Protein AF-0000000084940447 (afdb_homodimer)

Secondary structure (DSSP, 8-state):
-HHHHHHHHHHHHHHHHHHHH--SS--B-HHHHHHHHHHTT----HHHHHHHHHHHHHTT--EEEE--SS-EEEE---SS-HHHHHHHHHHHHT-TTS-HHHHHHHHHHHHTTS-HHHHGGG---EEETT--S-GGG--HHHHHHHHHHHHHTEEEEEEEEEE-TTS-EEEGGGGPPEEEEEEEEEEETTEEEEEEEETTTTEEEEEEGGGEEEEEEEEEEEPP--HHHHT----S-S-B-STT--PPEEEEEEEEETT-HHHHHHHHGGG-EEE---SSEEEEEEEEE--HHHHHHHHTTTTSEEEEE-HHHHHHHHHHHHHHH--/-HHHHHHHHHHHHHHHHHHHH--SS--B-HHHHHHHHHHTT----HHHHHHHHHHHHHTT--EEEE--SS-EEEE---SS-HHHHHHHHHHHHT-TTS-HHHHHHHHHHHHTTS-HHHHGGG---EEETT--S-GGG--HHHHHHHHHHHHHTEEEEEEEEEE-TTS-EEEGGGGPPEEEEEEEEEEETTEEEEEEEETTTTEEEEEEGGGEEEEEEEEEEEPP--HHHHT----S-S-B-STT--PPEEEEEEEEEGGGHHHHHHHHGGG-EEE---SSEEEEEEEEE--HHHHHHHHTTTTSEEEEE-HHHHHHHHHHHHHHH--

Foldseek 3Di:
DVVVVLLVVLLVVLVLCQQAAFEPVRFADLVRSQVSSVVVVRHDDSVSVVVSVVVCVVVVFQWDWDVDVPIGIHGYDAPDDLVRLLVVLVVLQQQQQDAPVVSVVVLVVSLSSHYNVSSVVSPDHDDYPNRDHDNLQHLVVLVVLLVVLVVLQFKKKWWFWDADPVRHIDTPPNRDIFIWAWQDWDDDPNWIKTFTQGPVVRDTDIDTSSRTHPMDRDNPGGGDDDDRSVPDDPDPPAFQEQPPDQADKDKWKKKAFDPCVVLVCVRQPPQWDWDPDDDTIIITIGIHRDDVSVLVSQVVCPPRMATPDDPVSNVVSVVVVVVVVVD/DVVVVLLVVLLVVLVLCQQAAFEPVRFADLVRSQVSSVVVVRHDDSVSVVVSVVVCVVVVFQWDWDVDVPIGIHGYDAPDDLVRLLVVLVVLQQQQQDAPVVSVVVLVVSLSSHYNVSSVVSPDHDDYPNRDHDNLLHLVVLVVLLVVLVVLQFKKKWWFWDADPVRHIDTPPNRDIFIWAWQDWDDDPNWIKTFTQGPVVRDTDIDTSSRTHPMDRDNPGGGDDDDCSVPDDPDPPAFQEQPPDQADKDKWKKKAFPVCVVLVCVRQPPQWDWDPDDDTIIITIGIHRDDVSVLVSQVVCPPRMATPDDPVSNVVSVVVVVVVVVD

pLDDT: mean 89.02, std 9.43, range [37.53, 97.88]

Sequence (654 aa):
MACNSKAKVKILYLLKILQEETDAAHGLTMAQIIEKLAEYGVSAERKSIYDDIKALREFDIDVKTYRRNPVEYAIERRDFTIDELMLMVDAIQSCRAITDGQAKLLVTNIKQLASNHEQVLLDRRIHVEGRIKSKIESALSTVDAVHEAIRLRCKMDFAYRKIGVDGKPYETRGGKKHEVTPVGVSYDDGFYYLTAWNESHGNLTEYRIDRMARVRVLEDAPATRNDEIARYRHNDSKGVMFGRFNGAEVVAELAVDEGKVEIVTDRFGKAAVFLKAGKSEARVRVKICKSQQFFGWIASMGKTVRIVGPKSLAEEYRDYLRSLLEEMACNSKAKVKILYLLKILQEETDAAHGLTMAQIIEKLAEYGVSAERKSIYDDIKALREFDIDVKTYRRNPVEYAIERRDFTIDELMLMVDAIQSCRAITDGQAKLLVTNIKQLASNHEQVLLDRRIHVEGRIKSKIESALSTVDAVHEAIRLRCKMDFAYRKIGVDGKPYETRGGKKHEVTPVGVSYDDGFYYLTAWNESHGNLTEYRIDRMARVRVLEDAPATRNDEIARYRHNDSKGVMFGRFNGAEVVAELAVDEGKVEIVTDRFGKAAVFLKAGKSEARVRVKICKSQQFFGWIASMGKTVRIVGPKSLAEEYRDYLRSLLEE

Organism: Slackia exigua (strain ATCC 700122 / DSM 15923 / CIP 105133 / JCM 11022 / KCTC 5966 / S-7) (NCBI:txid649764)

Radius of gyration: 29.52 Å; Cα contacts (8 Å, |Δi|>4): 1162; chains: 2; bounding box: 63×88×61 Å

InterPro domains:
  IPR026881 WYL domain [PF13280] (142-217)
  IPR031655 FokI, D3 domain [PF16902] (13-65)
  IPR036390 Winged helix DNA-binding domain superfamily [SSF46785] (1-69)
  IPR051534 CBASS antivirus and pafABC operon-associated protein [PTHR34580] (23-326)
  IPR057727 WCX domain [PF25583] (250-325)

Nearest PDB structures (foldseek):
  7u02-assembly1_M  TM=7.607E-01  e=1.149E-09  Caulobacter vibrioides CB15
  8tp8-assembly1_A  TM=5.637E-01  e=5.642E-12  Caulobacter vibrioides NA1000
  8tp8-assembly2_C  TM=5.610E-01  e=4.252E-12  Caulobacter vibrioides NA1000
  8tpk-assembly1_A  TM=5.462E-01  e=1.821E-12  Caulobacter vibrioides NA1000
  6sj9-assembly2_B  TM=2.967E-01  e=1.068E-10  Paenarthrobacter aurescens

Solvent-accessible surface area (backbone atoms only — not comparable to full-atom values): 35137 Å² total; per-residue (Å²): 117,67,69,56,50,56,51,44,42,44,48,52,50,48,49,48,49,36,54,36,64,16,31,81,90,38,54,39,33,70,69,52,49,42,53,56,36,42,74,75,72,36,85,69,53,73,70,59,49,54,52,42,53,52,36,38,41,74,72,70,41,48,68,42,77,44,90,48,95,68,52,22,40,20,34,58,67,62,93,59,50,70,69,55,50,44,51,50,45,50,26,41,41,56,32,43,71,45,28,68,68,54,36,51,52,54,45,56,51,54,37,67,72,36,23,63,82,50,32,66,76,60,72,70,73,44,47,44,71,83,40,37,84,46,73,85,70,34,38,60,67,55,50,50,47,51,51,49,18,46,74,70,46,13,18,32,33,24,24,42,49,46,36,37,42,74,64,45,76,43,56,40,79,86,54,49,60,49,63,31,23,58,74,48,40,35,34,53,96,89,41,48,33,34,36,22,39,30,70,92,76,70,43,78,42,77,41,59,45,69,39,51,38,82,72,43,65,33,81,89,37,67,39,79,85,52,68,67,66,70,64,62,56,94,67,82,81,58,48,52,56,41,73,94,52,88,39,62,73,43,69,36,30,34,39,25,35,65,82,49,35,47,62,52,41,70,73,45,43,86,61,45,43,58,38,96,47,68,95,65,35,16,30,34,37,37,50,28,21,55,43,56,38,42,51,7,56,40,47,25,44,52,84,42,39,38,68,72,26,46,66,67,56,37,49,50,47,51,51,49,52,51,58,65,62,74,107,117,68,69,56,50,54,50,45,40,42,48,53,51,50,52,49,48,36,53,37,61,17,30,80,89,38,53,39,33,70,70,53,50,40,53,55,36,41,72,74,73,36,84,69,53,73,70,58,48,54,53,42,53,51,37,39,41,73,72,69,42,48,67,42,77,43,91,48,96,69,54,22,41,19,33,57,68,61,93,60,50,71,69,55,50,44,51,50,44,51,27,41,42,56,31,41,72,45,27,68,67,55,36,52,51,52,44,55,50,52,40,68,72,34,23,62,81,50,32,65,75,60,73,70,75,46,46,45,70,82,40,36,84,45,73,84,69,33,39,58,66,56,51,49,47,50,52,50,19,45,75,68,46,12,16,32,33,26,24,43,50,47,39,41,49,73,64,45,75,44,56,40,79,87,54,49,61,48,63,30,24,59,74,47,40,33,33,52,96,92,40,48,32,36,37,22,40,29,71,94,76,70,43,80,42,79,40,60,44,70,37,51,37,82,70,43,66,33,82,89,36,68,40,79,84,53,69,66,66,71,64,62,56,95,68,82,82,58,47,52,56,40,72,94,52,87,39,62,74,44,69,36,28,34,40,23,34,40,91,49,34,49,64,54,43,70,72,45,44,86,60,46,42,58,36,97,48,68,95,66,33,16,30,33,37,36,51,28,20,54,44,54,37,43,51,7,55,39,46,25,44,51,85,44,39,40,67,71,26,46,67,67,56,37,50,49,49,51,52,49,53,50,58,65,60,76,109

Structure (mmCIF, N/CA/C/O backbone):
data_AF-0000000084940447-model_v1
#
loop_
_entity.id
_entity.type
_entity.pdbx_description
1 polymer 'WYL domain-containing protein'
#
loop_
_atom_site.group_PDB
_atom_site.id
_atom_site.type_symbol
_atom_site.label_atom_id
_atom_site.label_alt_id
_atom_site.label_comp_id
_atom_site.label_asym_id
_atom_site.label_entity_id
_atom_site.label_seq_id
_atom_site.pdbx_PDB_ins_code
_atom_site.Cartn_x
_atom_site.Cartn_y
_atom_site.Cartn_z
_atom_site.occupancy
_atom_site.B_iso_or_equiv
_atom_site.auth_seq_id
_atom_site.auth_comp_id
_atom_site.auth_asym_id
_atom_site.auth_atom_id
_atom_site.pdbx_PDB_model_num
ATOM 1 N N . MET A 1 1 ? -6.695 48.375 18.594 1 37.53 1 MET A N 1
ATOM 2 C CA . MET A 1 1 ? -7.598 47.281 18.172 1 37.53 1 MET A CA 1
ATOM 3 C C . MET A 1 1 ? -7.141 46.656 16.859 1 37.53 1 MET A C 1
ATOM 5 O O . MET A 1 1 ? -7.211 45.438 16.688 1 37.53 1 MET A O 1
ATOM 9 N N . ALA A 1 2 ? -6.805 47.5 15.93 1 48.06 2 ALA A N 1
ATOM 10 C CA . ALA A 1 2 ? -6.348 47.25 14.57 1 48.06 2 ALA A CA 1
ATOM 11 C C . ALA A 1 2 ? -4.988 46.562 14.57 1 48.06 2 ALA A C 1
ATOM 13 O O . ALA A 1 2 ? -4.738 45.656 13.758 1 48.06 2 ALA A O 1
ATOM 14 N N . CYS A 1 3 ? -4.188 47.094 15.477 1 44.09 3 CYS A N 1
ATOM 15 C CA . CYS A 1 3 ? -2.811 46.656 15.617 1 44.09 3 CYS A CA 1
ATOM 16 C C . CYS A 1 3 ? -2.766 45.156 15.969 1 44.09 3 CYS A C 1
ATOM 18 O O . CYS A 1 3 ? -1.923 44.438 15.453 1 44.09 3 CYS A O 1
ATOM 20 N N . ASN A 1 4 ? -3.965 44.719 16.688 1 59.66 4 ASN A N 1
ATOM 21 C CA . ASN A 1 4 ? -4.012 43.375 17.234 1 59.66 4 ASN A CA 1
ATOM 22 C C . ASN A 1 4 ? -4.363 42.344 16.172 1 59.66 4 ASN A C 1
ATOM 24 O O . ASN A 1 4 ? -3.791 41.25 16.141 1 59.66 4 ASN A O 1
ATOM 28 N N . SER A 1 5 ? -5.121 42.906 15.156 1 65.75 5 SER A N 1
ATOM 29 C CA . SER A 1 5 ? -5.555 41.969 14.117 1 65.75 5 SER A CA 1
ATOM 30 C C . SER A 1 5 ? -4.41 41.625 13.164 1 65.75 5 SER A C 1
ATOM 32 O O . SER A 1 5 ? -4.238 40.469 12.773 1 65.75 5 SER A O 1
ATOM 34 N N . LYS A 1 6 ? -3.633 42.688 12.898 1 74.69 6 LYS A N 1
ATOM 35 C CA . LYS A 1 6 ? -2.506 42.5 11.984 1 74.69 6 LYS A CA 1
ATOM 36 C C . LYS A 1 6 ? -1.435 41.625 12.617 1 74.69 6 LYS A C 1
ATOM 38 O O . LYS A 1 6 ? -0.798 40.812 11.922 1 74.69 6 LYS A O 1
ATOM 43 N N . ALA A 1 7 ? -1.318 41.781 13.906 1 78 7 ALA A N 1
ATOM 44 C CA . ALA A 1 7 ? -0.329 41 14.625 1 78 7 ALA A CA 1
ATOM 45 C C . ALA A 1 7 ? -0.723 39.5 14.648 1 78 7 ALA A C 1
ATOM 47 O O . ALA A 1 7 ? 0.134 38.625 14.531 1 78 7 ALA A O 1
ATOM 48 N N . LYS A 1 8 ? -2.01 39.281 14.766 1 85.06 8 LYS A N 1
ATOM 49 C CA . LYS A 1 8 ? -2.523 37.906 14.805 1 85.06 8 LYS A CA 1
ATOM 50 C C . LYS A 1 8 ? -2.283 37.188 13.477 1 85.06 8 LYS A C 1
ATOM 52 O O . LYS A 1 8 ? -1.807 36.062 13.461 1 85.06 8 LYS A O 1
ATOM 57 N N . VAL A 1 9 ? -2.494 37.875 12.445 1 89.56 9 VAL A N 1
ATOM 58 C CA . VAL A 1 9 ? -2.336 37.281 11.125 1 89.56 9 VAL A CA 1
ATOM 59 C C . VAL A 1 9 ? -0.852 37.094 10.82 1 89.56 9 VAL A C 1
ATOM 61 O O . VAL A 1 9 ? -0.471 36.094 10.172 1 89.56 9 VAL A O 1
ATOM 64 N N . LYS A 1 10 ? -0.108 38 11.383 1 93.25 10 LYS A N 1
ATOM 65 C CA . LYS A 1 10 ? 1.332 37.969 11.148 1 93.25 10 LYS A CA 1
ATOM 66 C C . LYS A 1 10 ? 1.938 36.656 11.68 1 93.25 10 LYS A C 1
ATOM 68 O O . LYS A 1 10 ? 2.736 36.031 10.992 1 93.25 10 LYS A O 1
ATOM 73 N N . ILE A 1 11 ? 1.585 36.25 12.891 1 94.31 11 ILE A N 1
ATOM 74 C CA . ILE A 1 11 ? 2.184 35.062 13.492 1 94.31 11 ILE A CA 1
ATOM 75 C C . ILE A 1 11 ? 1.761 33.812 12.719 1 94.31 11 ILE A C 1
ATOM 77 O O . ILE A 1 11 ? 2.531 32.875 12.602 1 94.31 11 ILE A O 1
ATOM 81 N N . LEU A 1 12 ? 0.567 33.844 12.211 1 95.12 12 LEU A N 1
ATOM 82 C CA . LEU A 1 12 ? 0.089 32.719 11.406 1 95.12 12 LEU A CA 1
ATOM 83 C C . LEU A 1 12 ? 0.882 32.625 10.109 1 95.12 12 LEU A C 1
ATOM 85 O O . LEU A 1 12 ? 1.283 31.516 9.711 1 95.12 12 LEU A O 1
ATOM 89 N N . TYR A 1 13 ? 1.129 33.719 9.469 1 95.62 13 TYR A N 1
ATOM 90 C CA . TYR A 1 13 ? 1.912 33.719 8.234 1 95.62 13 TYR A CA 1
ATOM 91 C C . TYR A 1 13 ? 3.361 33.312 8.516 1 95.62 13 TYR A C 1
ATOM 93 O O . TYR A 1 13 ? 3.992 32.625 7.707 1 95.62 13 TYR A O 1
ATOM 101 N N . LEU A 1 14 ? 3.857 33.844 9.648 1 96.25 14 LEU A N 1
ATOM 102 C CA . LEU A 1 14 ? 5.211 33.438 10.023 1 96.25 14 LEU A CA 1
ATOM 103 C C . LEU A 1 14 ? 5.305 31.938 10.188 1 96.25 14 LEU A C 1
ATOM 105 O O . LEU A 1 14 ? 6.25 31.312 9.703 1 96.25 14 LEU A O 1
ATOM 109 N N . LEU A 1 15 ? 4.336 31.422 10.906 1 95.06 15 LEU A N 1
ATOM 110 C CA . LEU A 1 15 ? 4.281 29.969 11.086 1 95.06 15 LEU A CA 1
ATOM 111 C C . LEU A 1 15 ? 4.242 29.266 9.734 1 95.06 15 LEU A C 1
ATOM 113 O O . LEU A 1 15 ? 4.996 28.312 9.508 1 95.06 15 LEU A O 1
ATOM 117 N N . LYS A 1 16 ? 3.414 29.703 8.836 1 94.62 16 LYS A N 1
ATOM 118 C CA . LYS A 1 16 ? 3.275 29.125 7.504 1 94.62 16 LYS A CA 1
ATOM 119 C C . LYS A 1 16 ? 4.598 29.172 6.742 1 94.62 16 LYS A C 1
ATOM 121 O O . LYS A 1 16 ? 5.02 28.172 6.152 1 94.62 16 LYS A O 1
ATOM 126 N N . ILE A 1 17 ? 5.242 30.328 6.75 1 96.12 17 ILE A N 1
ATOM 127 C CA . ILE A 1 17 ? 6.5 30.531 6.039 1 96.12 17 ILE A CA 1
ATOM 128 C C . ILE A 1 17 ? 7.559 29.578 6.566 1 96.12 17 ILE A C 1
ATOM 130 O O . ILE A 1 17 ? 8.234 28.906 5.785 1 96.12 17 ILE A O 1
ATOM 134 N N . LEU A 1 18 ? 7.695 29.516 7.914 1 95.69 18 LEU A N 1
ATOM 135 C CA . LEU A 1 18 ? 8.703 28.641 8.508 1 95.69 18 LEU A CA 1
ATOM 136 C C . LEU A 1 18 ? 8.398 27.188 8.203 1 95.69 18 LEU A C 1
ATOM 138 O O . LEU A 1 18 ? 9.305 26.391 7.922 1 95.69 18 LEU A O 1
ATOM 142 N N . GLN A 1 19 ? 7.133 26.812 8.234 1 93.31 19 GLN A N 1
ATOM 143 C CA . GLN A 1 19 ? 6.719 25.438 7.977 1 93.31 19 GLN A CA 1
ATOM 144 C C . GLN A 1 19 ? 6.992 25.047 6.527 1 93.31 19 GLN A C 1
ATOM 146 O O . GLN A 1 19 ? 7.449 23.938 6.254 1 93.31 19 GLN A O 1
ATOM 151 N N . GLU A 1 20 ? 6.762 25.938 5.613 1 93.44 20 GLU A N 1
ATOM 152 C CA . GLU A 1 20 ? 6.832 25.625 4.188 1 93.44 20 GLU A CA 1
ATOM 153 C C . GLU A 1 20 ? 8.258 25.781 3.662 1 93.44 20 GLU A C 1
ATOM 155 O O . GLU A 1 20 ? 8.664 25.047 2.75 1 93.44 20 GLU A O 1
ATOM 160 N N . GLU A 1 21 ? 9.008 26.656 4.273 1 95.06 21 GLU A N 1
ATOM 161 C CA . GLU A 1 21 ? 10.227 27.031 3.564 1 95.06 21 GLU A CA 1
ATOM 162 C C . GLU A 1 21 ? 11.469 26.656 4.363 1 95.06 21 GLU A C 1
ATOM 164 O O . GLU A 1 21 ? 12.594 26.891 3.918 1 95.06 21 GLU A O 1
ATOM 169 N N . THR A 1 22 ? 11.312 26.125 5.531 1 94.5 22 THR A N 1
ATOM 170 C CA . THR A 1 22 ? 12.516 25.859 6.305 1 94.5 22 THR A CA 1
ATOM 171 C C . THR A 1 22 ? 12.547 24.406 6.77 1 94.5 22 THR A C 1
ATOM 173 O O . THR A 1 22 ? 11.508 23.734 6.781 1 94.5 22 THR A O 1
ATOM 176 N N . ASP A 1 23 ? 13.695 23.875 7.02 1 90.62 23 ASP A N 1
ATOM 177 C CA . ASP A 1 23 ? 14 22.609 7.672 1 90.62 23 ASP A CA 1
ATOM 178 C C . ASP A 1 23 ? 15.383 22.641 8.32 1 90.62 23 ASP A C 1
ATOM 180 O O . ASP A 1 23 ? 16.031 23.688 8.352 1 90.62 23 ASP A O 1
ATOM 184 N N . ALA A 1 24 ? 15.766 21.516 8.852 1 86.44 24 ALA A N 1
ATOM 185 C CA . ALA A 1 24 ? 17.016 21.484 9.602 1 86.44 24 ALA A CA 1
ATOM 186 C C . ALA A 1 24 ? 18.188 21.922 8.719 1 86.44 24 ALA A C 1
ATOM 188 O O . ALA A 1 24 ? 19.141 22.531 9.203 1 86.44 24 ALA A O 1
ATOM 189 N N . ALA A 1 25 ? 18.156 21.672 7.457 1 88.31 25 ALA A N 1
ATOM 190 C CA . ALA A 1 25 ? 19.266 21.984 6.543 1 88.31 25 ALA A CA 1
ATOM 191 C C . ALA A 1 25 ? 19.078 23.344 5.895 1 88.31 25 ALA A C 1
ATOM 193 O O . ALA A 1 25 ? 20.047 23.953 5.441 1 88.31 25 ALA A O 1
ATOM 194 N N . HIS A 1 26 ? 17.906 23.891 5.902 1 92.69 26 HIS A N 1
ATOM 195 C CA . HIS A 1 26 ? 17.594 25.125 5.207 1 92.69 26 HIS A CA 1
ATOM 196 C C . HIS A 1 26 ? 16.828 26.094 6.105 1 92.69 26 HIS A C 1
ATOM 198 O O . HIS A 1 26 ? 15.609 25.938 6.277 1 92.69 26 HIS A O 1
ATOM 204 N N . GLY A 1 27 ? 17.484 27.094 6.551 1 95.19 27 GLY A N 1
ATOM 205 C CA . GLY A 1 27 ? 16.828 28.125 7.355 1 95.19 27 GLY A CA 1
ATOM 206 C C . GLY A 1 27 ? 16.641 29.438 6.617 1 95.19 27 GLY A C 1
ATOM 207 O O . GLY A 1 27 ? 16.984 29.547 5.438 1 95.19 27 GLY A O 1
ATOM 208 N N . LEU A 1 28 ? 15.977 30.359 7.273 1 96.75 28 LEU A N 1
ATOM 209 C CA . LEU A 1 28 ? 15.773 31.703 6.742 1 96.75 28 LEU A CA 1
ATOM 210 C C . LEU A 1 28 ? 16.406 32.75 7.652 1 96.75 28 LEU A C 1
ATOM 212 O O . LEU A 1 28 ? 16.359 32.625 8.883 1 96.75 28 LEU A O 1
ATOM 216 N N . THR A 1 29 ? 17 33.688 7.02 1 96.69 29 THR A N 1
ATOM 217 C CA . THR A 1 29 ? 17.516 34.812 7.785 1 96.69 29 THR A CA 1
ATOM 218 C C . THR A 1 29 ? 16.375 35.75 8.195 1 96.69 29 THR A C 1
ATOM 220 O O . THR A 1 29 ? 15.281 35.688 7.648 1 96.69 29 THR A O 1
ATOM 223 N N . MET A 1 30 ? 16.734 36.625 9.148 1 96.06 30 MET A N 1
ATOM 224 C CA . MET A 1 30 ? 15.758 37.625 9.578 1 96.06 30 MET A CA 1
ATOM 225 C C . MET A 1 30 ? 15.312 38.5 8.406 1 96.06 30 MET A C 1
ATOM 227 O O . MET A 1 30 ? 14.125 38.781 8.266 1 96.06 30 MET A O 1
ATOM 231 N N . ALA A 1 31 ? 16.234 38.844 7.594 1 95.75 31 ALA A N 1
ATOM 232 C CA . ALA A 1 31 ? 15.938 39.656 6.426 1 95.75 31 ALA A CA 1
ATOM 233 C C . ALA A 1 31 ? 14.992 38.938 5.469 1 95.75 31 ALA A C 1
ATOM 235 O O . ALA A 1 31 ? 14.055 39.531 4.938 1 95.75 31 ALA A O 1
ATOM 236 N N . GLN A 1 32 ? 15.219 37.656 5.266 1 96.75 32 GLN A N 1
ATOM 237 C CA . GLN A 1 32 ? 14.391 36.875 4.379 1 96.75 32 GLN A CA 1
ATOM 238 C C . GLN A 1 32 ? 12.984 36.688 4.949 1 96.75 32 GLN A C 1
ATOM 240 O O . GLN A 1 32 ? 12 36.719 4.203 1 96.75 32 GLN A O 1
ATOM 245 N N . ILE A 1 33 ? 12.891 36.5 6.242 1 97.38 33 ILE A N 1
ATOM 246 C CA . ILE A 1 33 ? 11.602 36.344 6.906 1 97.38 33 ILE A CA 1
ATOM 247 C C . ILE A 1 33 ? 10.766 37.625 6.715 1 97.38 33 ILE A C 1
ATOM 249 O O . ILE A 1 33 ? 9.594 37.531 6.355 1 97.38 33 ILE A O 1
ATOM 253 N N . ILE A 1 34 ? 11.422 38.75 6.887 1 96.38 34 ILE A N 1
ATOM 254 C CA . ILE A 1 34 ? 10.734 40.031 6.754 1 96.38 34 ILE A CA 1
ATOM 255 C C . ILE A 1 34 ? 10.25 40.219 5.316 1 96.38 34 ILE A C 1
ATOM 257 O O . ILE A 1 34 ? 9.125 40.656 5.086 1 96.38 34 ILE A O 1
ATOM 261 N N . GLU A 1 35 ? 11.094 39.875 4.379 1 96.69 35 GLU A N 1
ATOM 262 C CA . GLU A 1 35 ? 10.758 39.969 2.963 1 96.69 35 GLU A CA 1
ATOM 263 C C . GLU A 1 35 ? 9.57 39.094 2.609 1 96.69 35 GLU A C 1
ATOM 265 O O . GLU A 1 35 ? 8.656 39.5 1.895 1 96.69 35 GLU A O 1
ATOM 270 N N . LYS A 1 36 ? 9.562 37.875 3.109 1 96.31 36 LYS A N 1
ATOM 271 C CA . LYS A 1 36 ? 8.508 36.938 2.797 1 96.31 36 LYS A CA 1
ATOM 272 C C . LYS A 1 36 ? 7.184 37.344 3.434 1 96.31 36 LYS A C 1
ATOM 274 O O . LYS A 1 36 ? 6.113 37.125 2.863 1 96.31 36 LYS A O 1
ATOM 279 N N . LEU A 1 37 ? 7.238 37.906 4.617 1 96.19 37 LEU A N 1
ATOM 280 C CA . LEU A 1 37 ? 6.035 38.438 5.254 1 96.19 37 LEU A CA 1
ATOM 281 C C . LEU A 1 37 ? 5.449 39.594 4.453 1 96.19 37 LEU A C 1
ATOM 283 O O . LEU A 1 37 ? 4.23 39.688 4.312 1 96.19 37 LEU A O 1
ATOM 287 N N . ALA A 1 38 ? 6.344 40.375 3.91 1 94.88 38 ALA A N 1
ATOM 288 C CA . ALA A 1 38 ? 5.91 41.5 3.098 1 94.88 38 ALA A CA 1
ATOM 289 C C . ALA A 1 38 ? 5.18 41.031 1.843 1 94.88 38 ALA A C 1
ATOM 291 O O . ALA A 1 38 ? 4.246 41.688 1.376 1 94.88 38 ALA A O 1
ATOM 292 N N . GLU A 1 39 ? 5.602 39.938 1.33 1 94.31 39 GLU A N 1
ATOM 293 C CA . GLU A 1 39 ? 4.957 39.344 0.153 1 94.31 39 GLU A CA 1
ATOM 294 C C . GLU A 1 39 ? 3.504 39 0.441 1 94.31 39 GLU A C 1
ATOM 296 O O . GLU A 1 39 ? 2.67 38.969 -0.468 1 94.31 39 GLU A O 1
ATOM 301 N N . TYR A 1 40 ? 3.209 38.688 1.664 1 92 40 TYR A N 1
ATOM 302 C CA . TYR A 1 40 ? 1.84 38.375 2.064 1 92 40 TYR A CA 1
ATOM 303 C C . TYR A 1 40 ? 1.108 39.656 2.502 1 92 40 TYR A C 1
ATOM 305 O O . TYR A 1 40 ? -0.001 39.562 3.037 1 92 40 TYR A O 1
ATOM 313 N N . GLY A 1 41 ? 1.752 40.812 2.41 1 91 41 GLY A N 1
ATOM 314 C CA . GLY A 1 41 ? 1.148 42.062 2.771 1 91 41 GLY A CA 1
ATOM 315 C C . GLY A 1 41 ? 1.27 42.406 4.25 1 91 41 GLY A C 1
ATOM 316 O O . GLY A 1 41 ? 0.535 43.25 4.773 1 91 41 GLY A O 1
ATOM 317 N N . VAL A 1 42 ? 2.146 41.656 4.93 1 91.75 42 VAL A N 1
ATOM 318 C CA . VAL A 1 42 ? 2.334 41.875 6.363 1 91.75 42 VAL A CA 1
ATOM 319 C C . VAL A 1 42 ? 3.664 42.594 6.613 1 91.75 42 VAL A C 1
ATOM 321 O O . VAL A 1 42 ? 4.727 42.062 6.273 1 91.75 42 VAL A O 1
ATOM 324 N N . SER A 1 43 ? 3.625 43.75 7.105 1 90.94 43 SER A N 1
ATOM 325 C CA . SER A 1 43 ? 4.836 44.469 7.48 1 90.94 43 SER A CA 1
ATOM 326 C C . SER A 1 43 ? 5.289 44.094 8.883 1 90.94 43 SER A C 1
ATOM 328 O O . SER A 1 43 ? 4.469 43.969 9.797 1 90.94 43 SER A O 1
ATOM 330 N N . ALA A 1 44 ? 6.578 43.844 9.008 1 90.88 44 ALA A N 1
ATOM 331 C CA . ALA A 1 44 ? 7.074 43.438 10.312 1 90.88 44 ALA A CA 1
ATOM 332 C C . ALA A 1 44 ? 8.469 44 10.578 1 90.88 44 ALA A C 1
ATOM 334 O O . ALA A 1 44 ? 9.266 44.156 9.648 1 90.88 44 ALA A O 1
ATOM 335 N N . GLU A 1 45 ? 8.672 44.312 11.812 1 92.06 45 GLU A N 1
ATOM 336 C CA . GLU A 1 45 ? 9.984 44.75 12.281 1 92.06 45 GLU A CA 1
ATOM 337 C C . GLU A 1 45 ? 10.703 43.594 13 1 92.06 45 GLU A C 1
ATOM 339 O O . GLU A 1 45 ? 10.062 42.688 13.516 1 92.06 45 GLU A O 1
ATOM 344 N N . ARG A 1 46 ? 12.055 43.719 13.055 1 92.88 46 ARG A N 1
ATOM 345 C CA . ARG A 1 46 ? 12.891 42.656 13.602 1 92.88 46 ARG A CA 1
ATOM 346 C C . ARG A 1 46 ? 12.461 42.281 15.016 1 92.88 46 ARG A C 1
ATOM 348 O O . ARG A 1 46 ? 12.32 41.125 15.336 1 92.88 46 ARG A O 1
ATOM 355 N N . LYS A 1 47 ? 12.258 43.219 15.812 1 91.12 47 LYS A N 1
ATOM 356 C CA . LYS A 1 47 ? 11.922 43 17.203 1 91.12 47 LYS A CA 1
ATOM 357 C C . LYS A 1 47 ? 10.617 42.219 17.328 1 91.12 47 LYS A C 1
ATOM 359 O O . LYS A 1 47 ? 10.5 41.312 18.188 1 91.12 47 LYS A O 1
ATOM 364 N N . SER A 1 48 ? 9.664 42.594 16.531 1 91.75 48 SER A N 1
ATOM 365 C CA . SER A 1 48 ? 8.367 41.938 16.594 1 91.75 48 SER A CA 1
ATOM 366 C C . SER A 1 48 ? 8.469 40.469 16.141 1 91.75 48 SER A C 1
ATOM 368 O O . SER A 1 48 ? 7.707 39.625 16.594 1 91.75 48 SER A O 1
ATOM 370 N N . ILE A 1 49 ? 9.367 40.156 15.242 1 94.56 49 ILE A N 1
ATOM 371 C CA . ILE A 1 49 ? 9.547 38.812 14.766 1 94.56 49 ILE A CA 1
ATOM 372 C C . ILE A 1 49 ? 10.164 37.938 15.875 1 94.56 49 ILE A C 1
ATOM 374 O O . ILE A 1 49 ? 9.797 36.781 16.031 1 94.56 49 ILE A O 1
ATOM 378 N N . TYR A 1 50 ? 11.062 38.5 16.609 1 94.06 50 TYR A N 1
ATOM 379 C CA . TYR A 1 50 ? 11.633 37.781 17.75 1 94.06 50 TYR A CA 1
ATOM 380 C C . TYR A 1 50 ? 10.547 37.375 18.734 1 94.06 50 TYR A C 1
ATOM 382 O O . TYR A 1 50 ? 10.562 36.281 19.266 1 94.06 50 TYR A O 1
ATOM 390 N N . ASP A 1 51 ? 9.664 38.312 18.938 1 93.06 51 ASP A N 1
ATOM 391 C CA . ASP A 1 51 ? 8.547 38.031 19.844 1 93.06 51 ASP A CA 1
ATOM 392 C C . ASP A 1 51 ? 7.664 36.938 19.297 1 93.06 51 ASP A C 1
ATOM 394 O O . ASP A 1 51 ? 7.152 36.094 20.047 1 93.06 51 ASP A O 1
ATOM 398 N N . ASP A 1 52 ? 7.469 37 17.984 1 94.81 52 ASP A N 1
ATOM 399 C CA . ASP A 1 52 ? 6.652 35.969 17.344 1 94.81 52 ASP A CA 1
ATOM 400 C C . ASP A 1 52 ? 7.32 34.594 17.438 1 94.81 52 ASP A C 1
ATOM 402 O O . ASP A 1 52 ? 6.648 33.594 17.688 1 94.81 52 ASP A O 1
ATOM 406 N N . ILE A 1 53 ? 8.594 34.5 17.25 1 95.38 53 ILE A N 1
ATOM 407 C CA . ILE A 1 53 ? 9.336 33.25 17.344 1 95.38 53 ILE A CA 1
ATOM 408 C C . ILE A 1 53 ? 9.234 32.688 18.766 1 95.38 53 ILE A C 1
ATOM 410 O O . ILE A 1 53 ? 9.039 31.484 18.953 1 95.38 53 ILE A O 1
ATOM 414 N N . LYS A 1 54 ? 9.359 33.562 19.734 1 94.38 54 LYS A N 1
ATOM 415 C CA . LYS A 1 54 ? 9.195 33.156 21.125 1 94.38 54 LYS A CA 1
ATOM 416 C C . LYS A 1 54 ? 7.805 32.594 21.375 1 94.38 54 LYS A C 1
ATOM 418 O O . LYS A 1 54 ? 7.66 31.578 22.062 1 94.38 54 LYS A O 1
ATOM 423 N N . ALA A 1 55 ? 6.793 33.281 20.828 1 93.19 55 ALA A N 1
ATOM 424 C CA . ALA A 1 55 ? 5.414 32.812 20.969 1 93.19 55 ALA A CA 1
ATOM 425 C C . ALA A 1 55 ? 5.242 31.438 20.312 1 93.19 55 ALA A C 1
ATOM 427 O O . ALA A 1 55 ? 4.547 30.562 20.859 1 93.19 55 ALA A O 1
ATOM 428 N N . LEU A 1 56 ? 5.828 31.25 19.172 1 95.44 56 LEU A N 1
ATOM 429 C CA . LEU A 1 56 ? 5.758 29.953 18.484 1 95.44 56 LEU A CA 1
ATOM 430 C C . LEU A 1 56 ? 6.41 28.859 19.328 1 95.44 56 LEU A C 1
ATOM 432 O O . LEU A 1 56 ? 5.891 27.75 19.406 1 95.44 56 LEU A O 1
ATOM 436 N N . ARG A 1 57 ? 7.488 29.156 19.953 1 94.88 57 ARG A N 1
ATOM 437 C CA . ARG A 1 57 ? 8.164 28.203 20.812 1 94.88 57 ARG A CA 1
ATOM 438 C C . ARG A 1 57 ? 7.293 27.844 22.016 1 94.88 57 ARG A C 1
ATOM 440 O O . ARG A 1 57 ? 7.223 26.688 22.422 1 94.88 57 ARG A O 1
ATOM 447 N N . GLU A 1 58 ? 6.68 28.859 22.516 1 91.62 58 GLU A N 1
ATOM 448 C CA . GLU A 1 58 ? 5.766 28.641 23.625 1 91.62 58 GLU A CA 1
ATOM 449 C C . GLU A 1 58 ? 4.621 27.703 23.219 1 91.62 58 GLU A C 1
ATOM 451 O O . GLU A 1 58 ? 4.125 26.922 24.031 1 91.62 58 GLU A O 1
ATOM 456 N N . PHE A 1 59 ? 4.18 27.875 21.969 1 92.62 59 PHE A N 1
ATOM 457 C CA . PHE A 1 59 ? 3.119 27.047 21.406 1 92.62 59 PHE A CA 1
ATOM 458 C C . PHE A 1 59 ? 3.666 25.688 20.984 1 92.62 59 PHE A C 1
ATOM 460 O O . PHE A 1 59 ? 2.963 24.891 20.344 1 92.62 59 PHE A O 1
ATOM 467 N N . ASP A 1 60 ? 4.922 25.375 21.297 1 90.31 60 ASP A N 1
ATOM 468 C CA . ASP A 1 60 ? 5.574 24.078 21.141 1 90.31 60 ASP A CA 1
ATOM 469 C C . ASP A 1 60 ? 5.984 23.828 19.688 1 90.31 60 ASP A C 1
ATOM 471 O O . ASP A 1 60 ? 6 22.688 19.219 1 90.31 60 ASP A O 1
ATOM 475 N N . ILE A 1 61 ? 6.102 24.906 18.906 1 93.88 61 ILE A N 1
ATOM 476 C CA . ILE A 1 61 ? 6.746 24.797 17.594 1 93.88 61 ILE A CA 1
ATOM 477 C C . ILE A 1 61 ? 8.266 24.859 17.766 1 93.88 61 ILE A C 1
ATOM 479 O O . ILE A 1 61 ? 8.781 25.797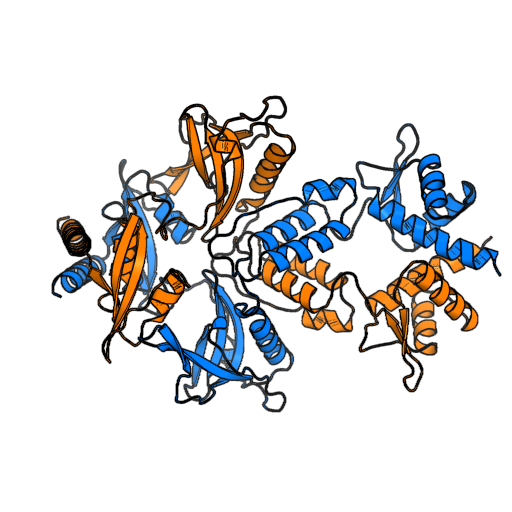 18.375 1 93.88 61 ILE A O 1
ATOM 483 N N . ASP A 1 62 ? 8.953 23.906 17.219 1 94.44 62 ASP A N 1
ATOM 484 C CA . ASP A 1 62 ? 10.391 23.766 17.438 1 94.44 62 ASP A CA 1
ATOM 485 C C . ASP A 1 62 ? 11.18 24.672 16.5 1 94.44 62 ASP A C 1
ATOM 487 O O . ASP A 1 62 ? 11.938 24.188 15.656 1 94.44 62 ASP A O 1
ATOM 491 N N . VAL A 1 63 ? 11.07 25.953 16.719 1 96.19 63 VAL A N 1
ATOM 492 C CA . VAL A 1 63 ? 11.844 26.906 15.93 1 96.19 63 VAL A CA 1
ATOM 493 C C . VAL A 1 63 ? 13.25 27.047 16.516 1 96.19 63 VAL A C 1
ATOM 495 O O . VAL A 1 63 ? 13.406 27.562 17.625 1 96.19 63 VAL A O 1
ATOM 498 N N . LYS A 1 64 ? 14.25 26.688 15.781 1 96.25 64 LYS A N 1
ATOM 499 C CA . LYS A 1 64 ? 15.641 26.766 16.234 1 96.25 64 LYS A CA 1
ATOM 500 C C . LYS A 1 64 ? 16.359 27.938 15.586 1 96.25 64 LYS A C 1
ATOM 502 O O . LYS A 1 64 ? 16 28.359 14.484 1 96.25 64 LYS A O 1
ATOM 507 N N . THR A 1 65 ? 17.234 28.391 16.297 1 95.56 65 THR A N 1
ATOM 508 C CA . THR A 1 65 ? 18.156 29.406 15.797 1 95.56 65 THR A CA 1
ATOM 509 C C . THR A 1 65 ? 19.5 28.766 15.43 1 95.56 65 THR A C 1
ATOM 511 O O . THR A 1 65 ? 20.188 28.234 16.297 1 95.56 65 THR A O 1
ATOM 514 N N . TYR A 1 66 ? 19.781 28.703 14.156 1 93.44 66 TYR A N 1
ATOM 515 C CA . TYR A 1 66 ? 21.047 28.156 13.695 1 93.44 66 TYR A CA 1
ATOM 516 C C . TYR A 1 66 ? 22.094 29.266 13.562 1 93.44 66 TYR A C 1
ATOM 518 O O . TYR A 1 66 ? 21.906 30.219 12.82 1 93.44 66 TYR A O 1
ATOM 526 N N . ARG A 1 67 ? 23.203 29.125 14.281 1 92.38 67 ARG A N 1
ATOM 527 C CA . ARG A 1 67 ? 24.281 30.109 14.273 1 92.38 67 ARG A CA 1
ATOM 528 C C . ARG A 1 67 ? 25.172 29.938 13.047 1 92.38 67 ARG A C 1
ATOM 530 O O . ARG A 1 67 ? 26.359 29.656 13.172 1 92.38 67 ARG A O 1
ATOM 537 N N . ARG A 1 68 ? 24.484 30.016 11.984 1 90.38 68 ARG A N 1
ATOM 538 C CA . ARG A 1 68 ? 25.172 30.062 10.703 1 90.38 68 ARG A CA 1
ATOM 539 C C . ARG A 1 68 ? 25.531 31.484 10.312 1 90.38 68 ARG A C 1
ATOM 541 O O . ARG A 1 68 ? 25.359 32.406 11.102 1 90.38 68 ARG A O 1
ATOM 548 N N . ASN A 1 69 ? 26.328 31.719 9.258 1 89.5 69 ASN A N 1
ATOM 549 C CA . ASN A 1 69 ? 26.688 33.062 8.773 1 89.5 69 ASN A CA 1
ATOM 550 C C . ASN A 1 69 ? 26.016 33.375 7.449 1 89.5 69 ASN A C 1
ATOM 552 O O . ASN A 1 69 ? 26.469 32.938 6.391 1 89.5 69 ASN A O 1
ATOM 556 N N . PRO A 1 70 ? 24.953 34.156 7.578 1 92.5 70 PRO A N 1
ATOM 557 C CA . PRO A 1 70 ? 24.219 34.812 8.656 1 92.5 70 PRO A CA 1
ATOM 558 C C . PRO A 1 70 ? 23.344 33.844 9.461 1 92.5 70 PRO A C 1
ATOM 560 O O . PRO A 1 70 ? 23.141 32.688 9.047 1 92.5 70 PRO A O 1
ATOM 563 N N . VAL A 1 71 ? 22.828 34.375 10.664 1 94.88 71 VAL A N 1
ATOM 564 C CA . VAL A 1 71 ? 21.969 33.594 11.547 1 94.88 71 VAL A CA 1
ATOM 565 C C . VAL A 1 71 ? 20.703 33.188 10.797 1 94.88 71 VAL A C 1
ATOM 567 O O . VAL A 1 71 ? 20.109 34 10.078 1 94.88 71 VAL A O 1
ATOM 570 N N . GLU A 1 72 ? 20.297 31.938 10.945 1 96.88 72 GLU A N 1
ATOM 571 C CA . GLU A 1 72 ? 19.109 31.422 10.273 1 96.88 72 GLU A CA 1
ATOM 572 C C . GLU A 1 72 ? 18.125 30.828 11.273 1 96.88 72 GLU A C 1
ATOM 574 O O . GLU A 1 72 ? 18.516 30.359 12.336 1 96.88 72 GLU A O 1
ATOM 579 N N . TYR A 1 73 ? 16.891 30.922 10.977 1 97.31 73 TYR A N 1
ATOM 580 C CA . TYR A 1 73 ? 15.805 30.359 11.766 1 97.31 73 TYR A CA 1
ATOM 581 C C . TYR A 1 73 ? 15.062 29.281 10.977 1 97.31 73 TYR A C 1
ATOM 583 O O . TYR A 1 73 ? 14.797 29.453 9.781 1 97.31 73 TYR A O 1
ATOM 591 N N . ALA A 1 74 ? 14.812 28.156 11.617 1 96.5 74 ALA A N 1
ATOM 592 C CA . ALA A 1 74 ? 14.125 27.062 10.922 1 96.5 74 ALA A CA 1
ATOM 593 C C . ALA A 1 74 ? 13.375 26.172 11.898 1 96.5 74 ALA A C 1
ATOM 595 O O . ALA A 1 74 ? 13.734 26.094 13.078 1 96.5 74 ALA A O 1
ATOM 596 N N . ILE A 1 75 ? 12.258 25.656 11.445 1 94.81 75 ILE A N 1
ATOM 597 C CA . ILE A 1 75 ? 11.594 24.609 12.203 1 94.81 75 ILE A CA 1
ATOM 598 C C . ILE A 1 75 ? 12.383 23.297 12.078 1 94.81 75 ILE A C 1
ATOM 600 O O . ILE A 1 75 ? 12.695 22.859 10.961 1 94.81 75 ILE A O 1
ATOM 604 N N . GLU A 1 76 ? 12.695 22.688 13.133 1 90.12 76 GLU A N 1
ATOM 605 C CA . GLU A 1 76 ? 13.523 21.484 13.109 1 90.12 76 GLU A CA 1
ATOM 606 C C . GLU A 1 76 ? 12.672 20.219 13.242 1 90.12 76 GLU A C 1
ATOM 608 O O . GLU A 1 76 ? 12.812 19.297 12.453 1 90.12 76 GLU A O 1
ATOM 613 N N . ARG A 1 77 ? 11.891 20.203 14.211 1 84.88 77 ARG A N 1
ATOM 614 C CA . ARG A 1 77 ? 11.055 19.031 14.445 1 84.88 77 ARG A CA 1
ATOM 615 C C . ARG A 1 77 ? 9.672 19.203 13.828 1 84.88 77 ARG A C 1
ATOM 617 O O . ARG A 1 77 ? 8.984 20.188 14.102 1 84.88 77 ARG A O 1
ATOM 624 N N . ARG A 1 78 ? 9.336 18.25 13.031 1 86.75 78 ARG A N 1
ATOM 625 C CA . ARG A 1 78 ? 8.023 18.234 12.398 1 86.75 78 ARG A CA 1
ATOM 626 C C . ARG A 1 78 ? 7.246 16.984 12.766 1 86.75 78 ARG A C 1
ATOM 628 O O . ARG A 1 78 ? 7.812 16.031 13.32 1 86.75 78 ARG A O 1
ATOM 635 N N . ASP A 1 79 ? 5.984 17.016 12.5 1 82.25 79 ASP A N 1
ATOM 636 C CA . ASP A 1 79 ? 5.133 15.875 12.805 1 82.25 79 ASP A CA 1
ATOM 637 C C . ASP A 1 79 ? 5.535 14.656 11.977 1 82.25 79 ASP A C 1
ATOM 639 O O . ASP A 1 79 ? 5.441 13.516 12.445 1 82.25 79 ASP A O 1
ATOM 643 N N . PHE A 1 80 ? 5.973 14.953 10.695 1 89.81 80 PHE A N 1
ATOM 644 C CA . PHE A 1 80 ? 6.465 13.914 9.805 1 89.81 80 PHE A CA 1
ATOM 645 C C . PHE A 1 80 ? 7.902 14.18 9.391 1 89.81 80 PHE A C 1
ATOM 647 O O . PHE A 1 80 ? 8.234 15.297 8.969 1 89.81 80 PHE A O 1
ATOM 654 N N . THR A 1 81 ? 8.719 13.219 9.609 1 91 81 THR A N 1
ATOM 655 C CA . THR A 1 81 ? 10.047 13.312 9.023 1 91 81 THR A CA 1
ATOM 656 C C . THR A 1 81 ? 10 13.023 7.527 1 91 81 THR A C 1
ATOM 658 O O . THR A 1 81 ? 9.039 12.43 7.035 1 91 81 THR A O 1
ATOM 661 N N . ILE A 1 82 ? 10.977 13.438 6.875 1 91.25 82 ILE A N 1
ATOM 662 C CA . ILE A 1 82 ? 11.023 13.227 5.434 1 91.25 82 ILE A CA 1
ATOM 663 C C . ILE A 1 82 ? 11.023 11.727 5.133 1 91.25 82 ILE A C 1
ATOM 665 O O . ILE A 1 82 ? 10.391 11.273 4.172 1 91.25 82 ILE A O 1
ATOM 669 N N . ASP A 1 83 ? 11.688 10.906 5.938 1 90.44 83 ASP A N 1
ATOM 670 C CA . ASP A 1 83 ? 11.719 9.453 5.762 1 90.44 83 ASP A CA 1
ATOM 671 C C . ASP A 1 83 ? 10.32 8.852 5.879 1 90.44 83 ASP A C 1
ATOM 673 O O . ASP A 1 83 ? 9.953 7.969 5.102 1 90.44 83 ASP A O 1
ATOM 677 N N . GLU A 1 84 ? 9.625 9.398 6.809 1 91.25 84 GLU A N 1
ATOM 678 C CA . GLU A 1 84 ? 8.258 8.922 7.008 1 91.25 84 GLU A CA 1
ATOM 679 C C . GLU A 1 84 ? 7.359 9.312 5.84 1 91.25 84 GLU A C 1
ATOM 681 O O . GLU A 1 84 ? 6.527 8.516 5.398 1 91.25 84 GLU A O 1
ATOM 686 N N . LEU A 1 85 ? 7.543 10.539 5.391 1 94.19 85 LEU A N 1
ATOM 687 C CA . LEU A 1 85 ? 6.762 10.992 4.25 1 94.19 85 LEU A CA 1
ATOM 688 C C . LEU A 1 85 ? 7.082 10.164 3.006 1 94.19 85 LEU A C 1
ATOM 690 O O . LEU A 1 85 ? 6.184 9.812 2.242 1 94.19 85 LEU A O 1
ATOM 694 N N . MET A 1 86 ? 8.281 9.812 2.828 1 93.12 86 MET A N 1
ATOM 695 C CA . MET A 1 86 ? 8.688 8.984 1.694 1 93.12 86 MET A CA 1
ATOM 696 C C . MET A 1 86 ? 8.086 7.59 1.795 1 93.12 86 MET A C 1
ATOM 698 O O . MET A 1 86 ? 7.617 7.039 0.799 1 93.12 86 MET A O 1
ATOM 702 N N . LEU A 1 87 ? 8.07 7.062 2.979 1 90.75 87 LEU A N 1
ATOM 703 C CA . LEU A 1 87 ? 7.461 5.758 3.211 1 90.75 87 LEU A CA 1
ATOM 704 C C . LEU A 1 87 ? 5.977 5.777 2.854 1 90.75 87 LEU A C 1
ATOM 7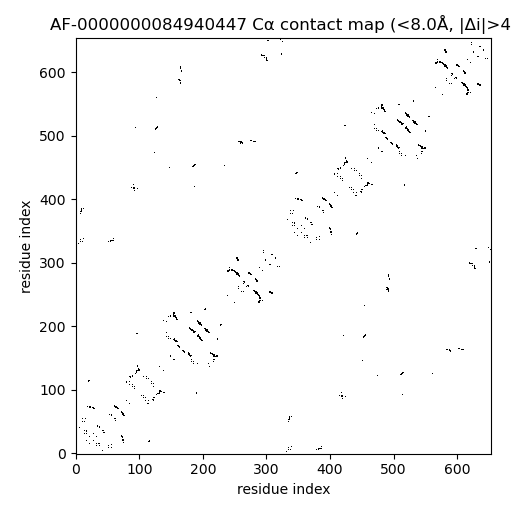06 O O . LEU A 1 87 ? 5.473 4.84 2.234 1 90.75 87 LEU A O 1
ATOM 710 N N . MET A 1 88 ? 5.367 6.867 3.236 1 92.81 88 MET A N 1
ATOM 711 C CA . MET A 1 88 ? 3.941 7.02 2.955 1 92.81 88 MET A CA 1
ATOM 712 C C . MET A 1 88 ? 3.689 7.102 1.453 1 92.81 88 MET A C 1
ATOM 714 O O . MET A 1 88 ? 2.783 6.445 0.935 1 92.81 88 MET A O 1
ATOM 718 N N . VAL A 1 89 ? 4.488 7.891 0.797 1 94.62 89 VAL A N 1
ATOM 719 C CA . VAL A 1 89 ? 4.344 8.055 -0.645 1 94.62 89 VAL A CA 1
ATOM 720 C C . VAL A 1 89 ? 4.555 6.715 -1.345 1 94.62 89 VAL A C 1
ATOM 722 O O . VAL A 1 89 ? 3.783 6.34 -2.23 1 94.62 89 VAL A O 1
ATOM 725 N N . ASP A 1 90 ? 5.527 5.953 -0.937 1 92.56 90 ASP A N 1
ATOM 726 C CA . ASP A 1 90 ? 5.812 4.652 -1.539 1 92.56 90 ASP A CA 1
ATOM 727 C C . ASP A 1 90 ? 4.664 3.676 -1.312 1 92.56 90 ASP A C 1
ATOM 729 O O . ASP A 1 90 ? 4.285 2.932 -2.221 1 92.56 90 ASP A O 1
ATOM 733 N N . ALA A 1 91 ? 4.211 3.689 -0.107 1 92 91 ALA A N 1
ATOM 734 C CA . ALA A 1 91 ? 3.096 2.807 0.227 1 92 91 ALA A CA 1
ATOM 735 C C . ALA A 1 91 ? 1.873 3.123 -0.629 1 92 91 ALA A C 1
ATOM 737 O O . ALA A 1 91 ? 1.23 2.215 -1.163 1 92 91 ALA A O 1
ATOM 738 N N . ILE A 1 92 ? 1.593 4.371 -0.801 1 93.25 92 ILE A N 1
ATOM 739 C CA . ILE A 1 92 ? 0.423 4.816 -1.549 1 93.25 92 ILE A CA 1
ATOM 740 C C . ILE A 1 92 ? 0.615 4.516 -3.033 1 93.25 92 ILE A C 1
ATOM 742 O O . ILE A 1 92 ? -0.281 3.975 -3.686 1 93.25 92 ILE A O 1
ATOM 746 N N . GLN A 1 93 ? 1.749 4.789 -3.537 1 92.75 93 GLN A N 1
ATOM 747 C CA . GLN A 1 93 ? 2.027 4.605 -4.957 1 92.75 93 GLN A CA 1
ATOM 748 C C . GLN A 1 93 ? 2.027 3.125 -5.332 1 92.75 93 GLN A C 1
ATOM 750 O O . GLN A 1 93 ? 1.707 2.766 -6.465 1 92.75 93 GLN A O 1
ATOM 755 N N . SER A 1 94 ? 2.342 2.289 -4.387 1 92.06 94 SER A N 1
ATOM 756 C CA . SER A 1 94 ? 2.438 0.862 -4.676 1 92.06 94 SER A CA 1
ATOM 757 C C . SER A 1 94 ? 1.125 0.146 -4.375 1 92.06 94 SER A C 1
ATOM 759 O O . SER A 1 94 ? 1.012 -1.064 -4.574 1 92.06 94 SER A O 1
ATOM 761 N N . CYS A 1 95 ? 0.19 0.888 -3.902 1 90.38 95 CYS A N 1
ATOM 762 C CA . CYS A 1 95 ? -1.087 0.288 -3.531 1 90.38 95 CYS A CA 1
ATOM 763 C C . CYS A 1 95 ? -1.943 0.021 -4.762 1 90.38 95 CYS A C 1
ATOM 765 O O . CYS A 1 95 ? -2.355 0.956 -5.453 1 90.38 95 CYS A O 1
ATOM 767 N N . ARG A 1 96 ? -2.326 -1.227 -4.98 1 89.44 96 ARG A N 1
ATOM 768 C CA . ARG A 1 96 ? -3.086 -1.635 -6.156 1 89.44 96 ARG A CA 1
ATOM 769 C C . ARG A 1 96 ? -4.555 -1.247 -6.023 1 89.44 96 ARG A C 1
ATOM 771 O O . ARG A 1 96 ? -5.266 -1.136 -7.023 1 89.44 96 ARG A O 1
ATOM 778 N N . ALA A 1 97 ? -5 -1.012 -4.836 1 88.75 97 ALA A N 1
ATOM 779 C CA . ALA A 1 97 ? -6.422 -0.875 -4.543 1 88.75 97 ALA A CA 1
ATOM 780 C C . ALA A 1 97 ? -6.895 0.559 -4.773 1 88.75 97 ALA A C 1
ATOM 782 O O . ALA A 1 97 ? -8.078 0.86 -4.621 1 88.75 97 ALA A O 1
ATOM 783 N N . ILE A 1 98 ? -5.973 1.458 -5.098 1 90.12 98 ILE A N 1
ATOM 784 C CA . ILE A 1 98 ? -6.379 2.832 -5.379 1 90.12 98 ILE A CA 1
ATOM 785 C C . ILE A 1 98 ? -5.996 3.201 -6.809 1 90.12 98 ILE A C 1
ATOM 787 O O . ILE A 1 98 ? -5.035 2.666 -7.359 1 90.12 98 ILE A O 1
ATOM 791 N N . THR A 1 99 ? -6.754 4.098 -7.402 1 90.38 99 THR A N 1
ATOM 792 C CA . THR A 1 99 ? -6.504 4.516 -8.773 1 90.38 99 THR A CA 1
ATOM 793 C C . THR A 1 99 ? -5.305 5.457 -8.844 1 90.38 99 THR A C 1
ATOM 795 O O . THR A 1 99 ? -4.871 5.996 -7.824 1 90.38 99 THR A O 1
ATOM 798 N N . ASP A 1 100 ? -4.84 5.555 -10.078 1 90.94 100 ASP A N 1
ATOM 799 C CA . ASP A 1 100 ? -3.752 6.504 -10.305 1 90.94 100 ASP A CA 1
ATOM 800 C C . ASP A 1 100 ? -4.148 7.91 -9.867 1 90.94 100 ASP A C 1
ATOM 802 O O . ASP A 1 100 ? -3.346 8.633 -9.273 1 90.94 100 ASP A O 1
ATOM 806 N N . GLY A 1 101 ? -5.344 8.297 -10.188 1 91.69 101 GLY A N 1
ATOM 807 C CA . GLY A 1 101 ? -5.836 9.602 -9.797 1 91.69 101 GLY A CA 1
ATOM 808 C C . GLY A 1 101 ? -5.879 9.805 -8.297 1 91.69 101 GLY A C 1
ATOM 809 O O . GLY A 1 101 ? -5.477 10.859 -7.793 1 91.69 101 GLY A O 1
ATOM 810 N N . GLN A 1 102 ? -6.336 8.852 -7.598 1 90.81 102 GLN A N 1
ATOM 811 C CA . GLN A 1 102 ? -6.387 8.906 -6.141 1 90.81 102 GLN A CA 1
ATOM 812 C C . GLN A 1 102 ? -4.98 9 -5.547 1 90.81 102 GLN A C 1
ATOM 814 O O . GLN A 1 102 ? -4.738 9.789 -4.633 1 90.81 102 GLN A O 1
ATOM 819 N N . ALA A 1 103 ? -4.098 8.164 -6.074 1 93 103 ALA A N 1
ATOM 820 C CA . ALA A 1 103 ? -2.715 8.172 -5.598 1 93 103 ALA A CA 1
ATOM 821 C C . ALA A 1 103 ? -2.08 9.547 -5.789 1 93 103 ALA A C 1
ATOM 823 O O . ALA A 1 103 ? -1.448 10.078 -4.871 1 93 103 ALA A O 1
ATOM 824 N N . LYS A 1 104 ? -2.287 10.125 -6.926 1 93.5 104 LYS A N 1
ATOM 825 C CA . LYS A 1 104 ? -1.74 11.438 -7.227 1 93.5 104 LYS A CA 1
ATOM 826 C C . LYS A 1 104 ? -2.287 12.492 -6.266 1 93.5 104 LYS A C 1
ATOM 828 O O . LYS A 1 104 ? -1.539 13.344 -5.773 1 93.5 104 LYS A O 1
ATOM 833 N N . LEU A 1 105 ? -3.541 12.414 -6.031 1 92.38 105 LEU A N 1
ATOM 834 C CA . LEU A 1 105 ? -4.18 13.359 -5.117 1 92.38 105 LEU A CA 1
ATOM 835 C C . LEU A 1 105 ? -3.598 13.234 -3.715 1 92.38 105 LEU A C 1
ATOM 837 O O . LEU A 1 105 ? -3.264 14.234 -3.084 1 92.38 105 LEU A O 1
ATOM 841 N N . LEU A 1 106 ? -3.498 12.008 -3.236 1 93.25 106 LEU A N 1
ATOM 842 C CA . LEU A 1 106 ? -2.969 11.766 -1.898 1 93.25 106 LEU A CA 1
ATOM 843 C C . LEU A 1 106 ? -1.523 12.242 -1.794 1 93.25 106 LEU A C 1
ATOM 845 O O . LEU A 1 106 ? -1.143 12.875 -0.808 1 93.25 106 LEU A O 1
ATOM 849 N N . VAL A 1 107 ? -0.742 11.992 -2.785 1 94.44 107 VAL A N 1
ATOM 850 C CA . VAL A 1 107 ? 0.666 12.375 -2.783 1 94.44 107 VAL A CA 1
ATOM 851 C C . VAL A 1 107 ? 0.785 13.898 -2.781 1 94.44 107 VAL A C 1
ATOM 853 O O . VAL A 1 107 ? 1.644 14.461 -2.096 1 94.44 107 VAL A O 1
ATOM 856 N N . THR A 1 108 ? -0.044 14.516 -3.547 1 93.12 108 THR A N 1
ATOM 857 C CA . THR A 1 108 ? -0.056 15.977 -3.568 1 93.12 108 THR A CA 1
ATOM 858 C C . THR A 1 108 ? -0.32 16.531 -2.174 1 93.12 108 THR A C 1
ATOM 860 O O . THR A 1 108 ? 0.338 17.484 -1.746 1 93.12 108 THR A O 1
ATOM 863 N N . ASN A 1 109 ? -1.228 15.969 -1.52 1 91.62 109 ASN A N 1
ATOM 864 C CA . ASN A 1 109 ? -1.542 16.406 -0.162 1 91.62 109 ASN A CA 1
ATOM 865 C C . ASN A 1 109 ? -0.387 16.125 0.796 1 91.62 109 ASN A C 1
ATOM 867 O O . ASN A 1 109 ? -0.081 16.953 1.661 1 91.62 109 ASN A O 1
ATOM 871 N N . ILE A 1 110 ? 0.231 14.992 0.652 1 93.88 110 ILE A N 1
ATOM 872 C CA . ILE A 1 110 ? 1.359 14.617 1.495 1 93.88 110 ILE A CA 1
ATOM 873 C C . ILE A 1 110 ? 2.508 15.602 1.292 1 93.88 110 ILE A C 1
ATOM 875 O O . ILE A 1 110 ? 3.209 15.953 2.244 1 93.88 110 ILE A O 1
ATOM 879 N N . LYS A 1 111 ? 2.689 16 0.094 1 92.69 111 LYS A N 1
ATOM 880 C CA . LYS A 1 111 ? 3.746 16.953 -0.228 1 92.69 111 LYS A CA 1
ATOM 881 C C . LYS A 1 111 ? 3.592 18.25 0.578 1 92.69 111 LYS A C 1
ATOM 883 O O . LYS A 1 111 ? 4.582 18.891 0.932 1 92.69 111 LYS A O 1
ATOM 888 N N . GLN A 1 112 ? 2.396 18.531 0.936 1 89.62 112 GLN A N 1
ATOM 889 C CA . GLN A 1 112 ? 2.133 19.75 1.687 1 89.62 112 GLN A CA 1
ATOM 890 C C . GLN A 1 112 ? 2.635 19.625 3.123 1 89.62 112 GLN A C 1
ATOM 892 O O . GLN A 1 112 ? 2.791 20.641 3.816 1 89.62 112 GLN A O 1
ATOM 897 N N . LEU A 1 113 ? 2.865 18.469 3.535 1 91.38 113 LEU A N 1
ATOM 898 C CA . LEU A 1 113 ? 3.352 18.234 4.891 1 91.38 113 LEU A CA 1
ATOM 899 C C . LEU A 1 113 ? 4.863 18.406 4.965 1 91.38 113 LEU A C 1
ATOM 901 O O . LEU A 1 113 ? 5.43 18.516 6.055 1 91.38 113 LEU A O 1
ATOM 905 N N . ALA A 1 114 ? 5.48 18.484 3.818 1 92 114 ALA A N 1
ATOM 906 C CA . ALA A 1 114 ? 6.93 18.656 3.732 1 92 114 ALA A CA 1
ATOM 907 C C . ALA A 1 114 ? 7.293 20.109 3.42 1 92 114 ALA A C 1
ATOM 909 O O . ALA A 1 114 ? 6.438 20.891 3.006 1 92 114 ALA A O 1
ATOM 910 N N . SER A 1 115 ? 8.555 20.469 3.736 1 91.75 115 SER A N 1
ATOM 911 C CA . SER A 1 115 ? 9.039 21.781 3.299 1 91.75 115 SER A CA 1
ATOM 912 C C . SER A 1 115 ? 9.172 21.844 1.781 1 91.75 115 SER A C 1
ATOM 914 O O . SER A 1 115 ? 9.227 20.797 1.115 1 91.75 115 SER A O 1
ATOM 916 N N . ASN A 1 116 ? 9.227 23.031 1.259 1 91.5 116 ASN A N 1
ATOM 917 C CA . ASN A 1 116 ? 9.383 23.219 -0.179 1 91.5 116 ASN A CA 1
ATOM 918 C C . ASN A 1 116 ? 10.625 22.5 -0.704 1 91.5 116 ASN A C 1
ATOM 920 O O . ASN A 1 116 ? 10.594 21.922 -1.797 1 91.5 116 ASN A O 1
ATOM 924 N N . HIS A 1 117 ? 11.633 22.469 0.099 1 89.94 117 HIS A N 1
ATOM 925 C CA . HIS A 1 117 ? 12.883 21.828 -0.3 1 89.94 117 HIS A CA 1
ATOM 926 C C . HIS A 1 117 ? 12.758 20.312 -0.325 1 89.94 117 HIS A C 1
ATOM 928 O O . HIS A 1 117 ? 13.391 19.641 -1.146 1 89.94 117 HIS A O 1
ATOM 934 N N . GLU A 1 118 ? 11.891 19.844 0.505 1 90.94 118 GLU A N 1
ATOM 935 C CA . GLU A 1 118 ? 11.742 18.406 0.654 1 90.94 118 GLU A CA 1
ATOM 936 C C . GLU A 1 118 ? 10.719 17.844 -0.327 1 90.94 118 GLU A C 1
ATOM 938 O O . GLU A 1 118 ? 10.695 16.641 -0.598 1 90.94 118 GLU A O 1
ATOM 943 N N . GLN A 1 119 ? 9.875 18.656 -0.833 1 92.38 119 GLN A N 1
ATOM 944 C CA . GLN A 1 119 ? 8.773 18.203 -1.683 1 92.38 119 GLN A CA 1
ATOM 945 C C . GLN A 1 119 ? 9.297 17.484 -2.922 1 92.38 119 GLN A C 1
ATOM 947 O O . GLN A 1 119 ? 8.68 16.531 -3.389 1 92.38 119 GLN A O 1
ATOM 952 N N . VAL A 1 120 ? 10.398 17.906 -3.414 1 90.25 120 VAL A N 1
ATOM 953 C CA . VAL A 1 120 ? 10.953 17.344 -4.633 1 90.25 120 VAL A CA 1
ATOM 954 C C . VAL A 1 120 ? 11.344 15.883 -4.387 1 90.25 120 VAL A C 1
ATOM 956 O O . VAL A 1 120 ? 11.258 15.047 -5.293 1 90.25 120 VAL A O 1
ATOM 959 N N . LEU A 1 121 ? 11.703 15.609 -3.189 1 91.19 121 LEU A N 1
ATOM 960 C CA . LEU A 1 121 ? 12.109 14.25 -2.832 1 91.19 121 LEU A CA 1
ATOM 961 C C . LEU A 1 121 ? 10.914 13.305 -2.834 1 91.19 121 LEU A C 1
ATOM 963 O O . LEU A 1 121 ? 11.086 12.086 -2.832 1 91.19 121 LEU A O 1
ATOM 967 N N . LEU A 1 122 ? 9.719 13.867 -2.85 1 93.62 122 LEU A N 1
ATOM 968 C CA . LEU A 1 122 ? 8.492 13.078 -2.732 1 93.62 122 LEU A CA 1
ATOM 969 C C . LEU A 1 122 ? 7.902 12.781 -4.105 1 93.62 122 LEU A C 1
ATOM 971 O O . LEU A 1 122 ? 6.898 12.078 -4.215 1 93.62 122 LEU A O 1
ATOM 975 N N . ASP A 1 123 ? 8.594 13.297 -5.121 1 89.81 123 ASP A N 1
ATOM 976 C CA . ASP A 1 123 ? 8.188 12.953 -6.48 1 89.81 123 ASP A CA 1
ATOM 977 C C . ASP A 1 123 ? 8.711 11.57 -6.875 1 89.81 123 ASP A C 1
ATOM 979 O O . ASP A 1 123 ? 9.773 11.461 -7.488 1 89.81 123 ASP A O 1
ATOM 983 N N . ARG A 1 124 ? 7.969 10.609 -6.488 1 88.75 124 ARG A N 1
ATOM 984 C CA . ARG A 1 124 ? 8.352 9.219 -6.691 1 88.75 124 ARG A CA 1
ATOM 985 C C . ARG A 1 124 ? 7.27 8.461 -7.457 1 88.75 124 ARG A C 1
ATOM 987 O O . ARG A 1 124 ? 6.133 8.352 -6.988 1 88.75 124 ARG A O 1
ATOM 994 N N . ARG A 1 125 ? 7.602 8.117 -8.641 1 85.12 125 ARG A N 1
ATOM 995 C CA . ARG A 1 125 ? 6.633 7.383 -9.445 1 85.12 125 ARG A CA 1
ATOM 996 C C . ARG A 1 125 ? 6.938 5.891 -9.438 1 85.12 125 ARG A C 1
ATOM 998 O O . ARG A 1 125 ? 8.07 5.48 -9.703 1 85.12 125 ARG A O 1
ATOM 1005 N N . ILE A 1 126 ? 5.969 5.148 -9.102 1 90.56 126 ILE A N 1
ATOM 1006 C CA . ILE A 1 126 ? 6.07 3.695 -9.086 1 90.56 126 ILE A CA 1
ATOM 1007 C C . ILE A 1 126 ? 4.969 3.09 -9.953 1 90.56 126 ILE A C 1
ATOM 1009 O O . ILE A 1 126 ? 3.785 3.379 -9.75 1 90.56 126 ILE A O 1
ATOM 1013 N N . HIS A 1 127 ? 5.336 2.355 -10.93 1 88.81 127 HIS A N 1
ATOM 1014 C CA . HIS A 1 127 ? 4.355 1.64 -11.734 1 88.81 127 HIS A CA 1
ATOM 1015 C C . HIS A 1 127 ? 3.881 0.373 -11.039 1 88.81 127 HIS A C 1
ATOM 1017 O O . HIS A 1 127 ? 4.695 -0.453 -10.617 1 88.81 127 HIS A O 1
ATOM 1023 N N . VAL A 1 128 ? 2.568 0.292 -10.938 1 87.75 128 VAL A N 1
ATOM 1024 C CA . VAL A 1 128 ? 2.012 -0.877 -10.266 1 87.75 128 VAL A CA 1
ATOM 1025 C C . VAL A 1 128 ? 1.258 -1.742 -11.273 1 87.75 128 VAL A C 1
ATOM 1027 O O . VAL A 1 128 ? 0.309 -1.279 -11.906 1 87.75 128 VAL A O 1
ATOM 1030 N N . GLU A 1 129 ? 1.678 -2.963 -11.344 1 79.44 129 GLU A N 1
ATOM 1031 C CA . GLU A 1 129 ? 0.973 -3.908 -12.203 1 79.44 129 GLU A CA 1
ATOM 1032 C C . GLU A 1 129 ? -0.388 -4.277 -11.617 1 79.44 129 GLU A C 1
ATOM 1034 O O . GLU A 1 129 ? -0.49 -4.637 -10.445 1 79.44 129 GLU A O 1
ATOM 1039 N N . GLY A 1 130 ? -1.432 -4.137 -12.461 1 78.5 130 GLY A N 1
ATOM 1040 C CA . GLY A 1 130 ? -2.758 -4.566 -12.047 1 78.5 130 GLY A CA 1
ATOM 1041 C C . GLY A 1 130 ? -3.496 -3.52 -11.227 1 78.5 130 GLY A C 1
ATOM 1042 O O . GLY A 1 130 ? -4.531 -3.812 -10.625 1 78.5 130 GLY A O 1
ATOM 1043 N N . ARG A 1 131 ? -2.992 -2.363 -11.102 1 83.69 131 ARG A N 1
ATOM 1044 C CA . ARG A 1 131 ? -3.682 -1.284 -10.398 1 83.69 131 ARG A CA 1
ATOM 1045 C C . ARG A 1 131 ? -5.074 -1.058 -10.977 1 83.69 131 ARG A C 1
ATOM 1047 O O . ARG A 1 131 ? -5.258 -1.08 -12.195 1 83.69 131 ARG A O 1
ATOM 1054 N N . ILE A 1 132 ? -5.961 -0.785 -10.055 1 83.19 132 ILE A N 1
ATOM 1055 C CA . ILE A 1 132 ? -7.332 -0.566 -10.5 1 83.19 132 ILE A CA 1
ATOM 1056 C C . ILE A 1 132 ? -7.414 0.726 -11.312 1 83.19 132 ILE A C 1
ATOM 1058 O O . ILE A 1 132 ? -6.691 1.688 -11.031 1 83.19 132 ILE A O 1
ATOM 1062 N N . LYS A 1 133 ? -8.266 0.748 -12.195 1 81.31 133 LYS A N 1
ATOM 1063 C CA . LYS A 1 133 ? -8.383 1.911 -13.07 1 81.31 133 LYS A CA 1
ATOM 1064 C C . LYS A 1 133 ? -9.586 2.768 -12.688 1 81.31 133 LYS A C 1
ATOM 1066 O O . LYS A 1 133 ? -9.656 3.947 -13.039 1 81.31 133 LYS A O 1
ATOM 1071 N N . SER A 1 134 ? -10.516 2.113 -11.93 1 81 134 SER A N 1
ATOM 1072 C CA . SER A 1 134 ? -11.727 2.834 -11.555 1 81 134 SER A CA 1
ATOM 1073 C C . SER A 1 134 ? -12.055 2.639 -10.078 1 81 134 SER A C 1
ATOM 1075 O O . SER A 1 134 ? -11.852 1.554 -9.531 1 81 134 SER A O 1
ATOM 1077 N N . LYS A 1 135 ? -12.648 3.703 -9.562 1 76.69 135 LYS A N 1
ATOM 1078 C CA . LYS A 1 135 ? -13.039 3.682 -8.156 1 76.69 135 LYS A CA 1
ATOM 1079 C C . LYS A 1 135 ? -14.117 2.627 -7.898 1 76.69 135 LYS A C 1
ATOM 1081 O O . LYS A 1 135 ? -14.203 2.072 -6.801 1 76.69 135 LYS A O 1
ATOM 1086 N N . ILE A 1 136 ? -14.82 2.473 -8.875 1 70.25 136 ILE A N 1
ATOM 1087 C CA . ILE A 1 136 ? -15.922 1.521 -8.75 1 70.25 136 ILE A CA 1
ATOM 1088 C C . ILE A 1 136 ? -15.367 0.133 -8.438 1 70.25 136 ILE A C 1
ATOM 1090 O O . ILE A 1 136 ? -16 -0.647 -7.719 1 70.25 136 ILE A O 1
ATOM 1094 N N . GLU A 1 137 ? -14.188 -0.051 -8.82 1 72 137 GLU A N 1
ATOM 1095 C CA . GLU A 1 137 ? -13.531 -1.347 -8.648 1 72 137 GLU A CA 1
ATOM 1096 C C . GLU A 1 137 ? -12.938 -1.481 -7.254 1 72 137 GLU A C 1
ATOM 1098 O O . GLU A 1 137 ? -12.562 -2.58 -6.836 1 72 137 GLU A O 1
ATOM 1103 N N . SER A 1 138 ? -13.047 -0.324 -6.598 1 76.81 138 SER A N 1
ATOM 1104 C CA . SER A 1 138 ? -12.336 -0.321 -5.324 1 76.81 138 SER A CA 1
ATOM 1105 C C . SER A 1 138 ? -13.148 -0.999 -4.23 1 76.81 138 SER A C 1
ATOM 1107 O O . SER A 1 138 ? -14.359 -0.764 -4.113 1 76.81 138 SER A O 1
ATOM 1109 N N . ALA A 1 139 ? -12.477 -1.817 -3.549 1 86.44 139 ALA A N 1
ATOM 1110 C CA . ALA A 1 139 ? -13.102 -2.52 -2.43 1 86.44 139 ALA A CA 1
ATOM 1111 C C . ALA A 1 139 ? -13.039 -1.683 -1.154 1 86.44 139 ALA A C 1
ATOM 1113 O O . ALA A 1 139 ? -13.562 -2.088 -0.114 1 86.44 139 ALA A O 1
ATOM 1114 N N . LEU A 1 140 ? -12.516 -0.504 -1.239 1 86.31 140 LEU A N 1
ATOM 1115 C CA . LEU A 1 140 ? -12.148 0.229 -0.032 1 86.31 140 LEU A CA 1
ATOM 1116 C C . LEU A 1 140 ? -13.391 0.787 0.659 1 86.31 140 LEU A C 1
ATOM 1118 O O . LEU A 1 140 ? -13.422 0.905 1.886 1 86.31 140 LEU A O 1
ATOM 1122 N N . SER A 1 141 ? -14.422 1.099 -0.078 1 88.69 141 SER A N 1
ATOM 1123 C CA . SER A 1 141 ? -15.672 1.523 0.544 1 88.69 141 SER A CA 1
ATOM 1124 C C . SER A 1 141 ? -16.281 0.404 1.384 1 88.69 141 SER A C 1
ATOM 1126 O O . SER A 1 141 ? -16.828 0.655 2.461 1 88.69 141 SER A O 1
ATOM 1128 N N . THR A 1 142 ? -16.219 -0.772 0.83 1 93 142 THR A N 1
ATOM 1129 C CA . THR A 1 142 ? -16.719 -1.926 1.569 1 93 142 THR A CA 1
ATOM 1130 C C . THR A 1 142 ? -15.844 -2.201 2.793 1 93 142 THR A C 1
ATOM 1132 O O . THR A 1 142 ? -16.344 -2.617 3.838 1 93 142 THR A O 1
ATOM 1135 N N . VAL A 1 143 ? -14.586 -1.989 2.639 1 94.12 143 VAL A N 1
ATOM 1136 C CA . VAL A 1 143 ? -13.68 -2.133 3.775 1 94.12 143 VAL A CA 1
ATOM 1137 C C . VAL A 1 143 ? -14.102 -1.182 4.895 1 94.12 143 VAL A C 1
ATOM 1139 O O . VAL A 1 143 ? -14.07 -1.546 6.07 1 94.12 143 VAL A O 1
ATOM 1142 N N . ASP A 1 144 ? -14.523 -0.006 4.527 1 92.75 144 ASP A N 1
ATOM 1143 C CA . ASP A 1 144 ? -15.016 0.969 5.496 1 92.75 144 ASP A CA 1
ATOM 1144 C C . ASP A 1 144 ? -16.219 0.42 6.266 1 92.75 144 ASP A C 1
ATOM 1146 O O . ASP A 1 144 ? -16.281 0.538 7.492 1 92.75 144 ASP A O 1
ATOM 1150 N N . ALA A 1 145 ? -17.109 -0.139 5.52 1 94.62 145 ALA A N 1
ATOM 1151 C CA . ALA A 1 145 ? -18.312 -0.693 6.125 1 94.62 145 ALA A CA 1
ATOM 1152 C C . ALA A 1 145 ? -17.969 -1.821 7.098 1 94.62 145 ALA A C 1
ATOM 1154 O O . ALA A 1 145 ? -18.594 -1.938 8.164 1 94.62 145 ALA A O 1
ATOM 1155 N N . VAL A 1 146 ? -17.047 -2.65 6.738 1 96.44 146 VAL A N 1
ATOM 1156 C CA . VAL A 1 146 ? -16.625 -3.752 7.594 1 96.44 146 VAL A CA 1
ATOM 1157 C C . VAL A 1 146 ? -16.078 -3.201 8.906 1 96.44 146 VAL A C 1
ATOM 1159 O O . VAL A 1 146 ? -16.469 -3.65 9.984 1 96.44 146 VAL A O 1
ATOM 1162 N N . HIS A 1 147 ? -15.227 -2.26 8.828 1 95.12 147 HIS A N 1
ATOM 1163 C CA . HIS A 1 147 ? -14.633 -1.685 10.031 1 95.12 147 HIS A CA 1
ATOM 1164 C C . HIS A 1 147 ? -15.672 -0.964 10.875 1 95.12 147 HIS A C 1
ATOM 1166 O O . HIS A 1 147 ? -15.586 -0.955 12.102 1 95.12 147 HIS A O 1
ATOM 1172 N N . GLU A 1 148 ? -16.594 -0.329 10.227 1 94.88 148 GLU A N 1
ATOM 1173 C CA . GLU A 1 148 ? -17.672 0.309 10.953 1 94.88 148 GLU A CA 1
ATOM 1174 C C . GLU A 1 148 ? -18.469 -0.712 11.766 1 94.88 148 GLU A C 1
ATOM 1176 O O . GLU A 1 148 ? -18.766 -0.481 12.938 1 94.88 148 GLU A O 1
ATOM 1181 N N . ALA A 1 149 ? -18.797 -1.796 11.125 1 96.88 149 ALA A N 1
ATOM 1182 C CA . ALA A 1 149 ? -19.531 -2.855 11.812 1 96.88 149 ALA A CA 1
ATOM 1183 C C . ALA A 1 149 ? -18.734 -3.404 12.992 1 96.88 149 ALA A C 1
ATOM 1185 O O . ALA A 1 149 ? -19.297 -3.648 14.062 1 96.88 149 ALA A O 1
ATOM 1186 N N . ILE A 1 150 ? -17.484 -3.629 12.82 1 94.94 150 ILE A N 1
ATOM 1187 C CA . ILE A 1 150 ? -16.625 -4.113 13.891 1 94.94 150 ILE A CA 1
ATOM 1188 C C . ILE A 1 150 ? -16.609 -3.109 15.039 1 94.94 150 ILE A C 1
ATOM 1190 O O . ILE A 1 150 ? -16.766 -3.488 16.203 1 94.94 150 ILE A O 1
ATOM 1194 N N . ARG A 1 151 ? -16.438 -1.843 14.742 1 93.31 151 ARG A N 1
ATOM 1195 C CA . ARG A 1 151 ? -16.375 -0.773 15.734 1 93.31 151 ARG A CA 1
ATOM 1196 C C . ARG A 1 151 ? -17.672 -0.699 16.531 1 93.31 151 ARG A C 1
ATOM 1198 O O . ARG A 1 151 ? -17.641 -0.527 17.75 1 93.31 151 ARG A O 1
ATOM 1205 N N . LEU A 1 152 ? -18.797 -0.793 15.852 1 95.25 152 LEU A N 1
ATOM 1206 C CA . LEU A 1 152 ? -20.109 -0.674 16.484 1 95.25 152 LEU A CA 1
ATOM 1207 C C . LEU A 1 152 ? -20.531 -1.998 17.109 1 95.25 152 LEU A C 1
ATOM 1209 O O . LEU A 1 152 ? -21.594 -2.082 17.734 1 95.25 152 LEU A O 1
ATOM 1213 N N . ARG A 1 153 ? -19.75 -3.014 16.906 1 95.38 153 ARG A N 1
ATOM 1214 C CA . ARG A 1 153 ? -20.031 -4.34 17.453 1 95.38 153 ARG A CA 1
ATOM 1215 C C . ARG A 1 153 ? -21.391 -4.848 17 1 95.38 153 ARG A C 1
ATOM 1217 O O . ARG A 1 153 ? -22.203 -5.262 17.828 1 95.38 153 ARG A O 1
ATOM 1224 N N . CYS A 1 154 ? -21.562 -4.762 15.672 1 97.62 154 CYS A N 1
ATOM 1225 C CA . CYS A 1 154 ? -22.828 -5.215 15.109 1 97.62 154 CYS A CA 1
ATOM 1226 C C . CYS A 1 154 ? -22.594 -6.086 13.883 1 97.62 154 CYS A C 1
ATOM 1228 O O . CYS A 1 154 ? -21.453 -6.246 13.43 1 97.62 154 CYS A O 1
ATOM 1230 N N . LYS A 1 155 ? -23.656 -6.719 13.414 1 97.81 155 LYS A N 1
ATOM 1231 C CA . LYS A 1 155 ? -23.609 -7.578 12.234 1 97.81 155 LYS A CA 1
ATOM 1232 C C . LYS A 1 155 ? -23.672 -6.754 10.953 1 97.81 155 LYS A C 1
ATOM 1234 O O . LYS A 1 155 ? -23.875 -5.539 10.992 1 97.81 155 LYS A O 1
ATOM 1239 N N . MET A 1 156 ? -23.359 -7.391 9.898 1 97.62 156 MET A N 1
ATOM 1240 C CA . MET A 1 156 ? -23.516 -6.801 8.57 1 97.62 156 MET A CA 1
ATOM 1241 C C . MET A 1 156 ? -24.094 -7.812 7.59 1 97.62 156 MET A C 1
ATOM 1243 O O . MET A 1 156 ? -24.031 -9.023 7.828 1 97.62 156 MET A O 1
ATOM 1247 N N . ASP A 1 157 ? -24.641 -7.324 6.559 1 97.31 157 ASP A N 1
ATOM 1248 C CA . ASP A 1 157 ? -25.141 -8.234 5.539 1 97.31 157 ASP A CA 1
ATOM 1249 C C . ASP A 1 157 ? -24.734 -7.773 4.141 1 97.31 157 ASP A C 1
ATOM 1251 O O . ASP A 1 157 ? -24.312 -6.629 3.957 1 97.31 157 ASP A O 1
ATOM 1255 N N . PHE A 1 158 ? -24.672 -8.625 3.264 1 96.75 158 PHE A N 1
ATOM 1256 C CA . PHE A 1 158 ? -24.281 -8.352 1.887 1 96.75 158 PHE A CA 1
ATOM 1257 C C . PHE A 1 158 ? -24.703 -9.484 0.964 1 96.75 158 PHE A C 1
ATOM 1259 O O . PHE A 1 158 ? -24.891 -10.617 1.413 1 96.75 158 PHE A O 1
ATOM 1266 N N . ALA A 1 159 ? -24.906 -9.125 -0.247 1 96.12 159 ALA A N 1
ATOM 1267 C CA . ALA A 1 159 ? -25 -10.125 -1.307 1 96.12 159 ALA A CA 1
ATOM 1268 C C . ALA A 1 159 ? -23.609 -10.453 -1.866 1 96.12 159 ALA A C 1
ATOM 1270 O O . ALA A 1 159 ? -22.688 -9.648 -1.755 1 96.12 159 ALA A O 1
ATOM 1271 N N . TYR A 1 160 ? -23.484 -11.672 -2.318 1 93.81 160 TYR A N 1
ATOM 1272 C CA . TYR A 1 160 ? -22.203 -12.102 -2.85 1 93.81 160 TYR A CA 1
ATOM 1273 C C . TYR A 1 160 ? -22.297 -12.406 -4.34 1 93.81 160 TYR A C 1
ATOM 1275 O O . TYR A 1 160 ? -23.297 -12.961 -4.801 1 93.81 160 TYR A O 1
ATOM 1283 N N . ARG A 1 161 ? -21.266 -11.992 -5.039 1 91.75 161 ARG A N 1
ATOM 1284 C CA . ARG A 1 161 ? -21.328 -12.117 -6.492 1 91.75 161 ARG A CA 1
ATOM 1285 C C . ARG A 1 161 ? -20.266 -13.094 -6.996 1 91.75 161 ARG A C 1
ATOM 1287 O O . ARG A 1 161 ? -19.203 -13.234 -6.383 1 91.75 161 ARG A O 1
ATOM 1294 N N . LYS A 1 162 ? -20.609 -13.758 -8.031 1 89.44 162 LYS A N 1
ATOM 1295 C CA . LYS A 1 162 ? -19.703 -14.594 -8.82 1 89.44 162 LYS A CA 1
ATOM 1296 C C . LYS A 1 162 ? -19.781 -14.234 -10.305 1 89.44 162 LYS A C 1
ATOM 1298 O O . LYS A 1 162 ? -20.594 -13.398 -10.703 1 89.44 162 LYS A O 1
ATOM 1303 N N . ILE A 1 163 ? -18.875 -14.688 -11.023 1 87.5 163 ILE A N 1
ATOM 1304 C CA . ILE A 1 163 ? -18.875 -14.438 -12.461 1 87.5 163 ILE A CA 1
ATOM 1305 C C . ILE A 1 163 ? -19.422 -15.656 -13.195 1 87.5 163 ILE A C 1
ATOM 1307 O O . ILE A 1 163 ? -19 -16.781 -12.945 1 87.5 163 ILE A O 1
ATOM 1311 N N . GLY A 1 164 ? -20.344 -15.414 -14.047 1 86 164 GLY A N 1
ATOM 1312 C CA . GLY A 1 164 ? -20.938 -16.5 -14.812 1 86 164 GLY A CA 1
ATOM 1313 C C . GLY A 1 164 ? -20.125 -16.891 -16.031 1 86 164 GLY A C 1
ATOM 1314 O O . GLY A 1 164 ? -19.078 -16.297 -16.297 1 86 164 GLY A O 1
ATOM 1315 N N . VAL A 1 165 ? -20.609 -17.922 -16.734 1 86.69 165 VAL A N 1
ATOM 1316 C CA . VAL A 1 165 ? -19.922 -18.469 -17.891 1 86.69 165 VAL A CA 1
ATOM 1317 C C . VAL A 1 165 ? -19.875 -17.422 -19 1 86.69 165 VAL A C 1
ATOM 1319 O O . VAL A 1 165 ? -19.031 -17.5 -19.906 1 86.69 165 VAL A O 1
ATOM 1322 N N . ASP A 1 166 ? -20.781 -16.438 -18.906 1 84.94 166 ASP A N 1
ATOM 1323 C CA . ASP A 1 166 ? -20.812 -15.375 -19.922 1 84.94 166 ASP A CA 1
ATOM 1324 C C . ASP A 1 166 ? -19.891 -14.219 -19.531 1 84.94 166 ASP A C 1
ATOM 1326 O O . ASP A 1 166 ? -19.812 -13.227 -20.25 1 84.94 166 ASP A O 1
ATOM 1330 N N . GLY A 1 167 ? -19.297 -14.359 -18.406 1 85.88 167 GLY A N 1
ATOM 1331 C CA . GLY A 1 167 ? -18.359 -13.328 -17.984 1 85.88 167 GLY A CA 1
ATOM 1332 C C . GLY A 1 167 ? -19.031 -12.195 -17.234 1 85.88 167 GLY A C 1
ATOM 1333 O O . GLY A 1 167 ? -18.375 -11.227 -16.844 1 85.88 167 GLY A O 1
ATOM 1334 N N . LYS A 1 168 ? -20.281 -12.32 -17.016 1 86.62 168 LYS A N 1
ATOM 1335 C CA . LYS A 1 168 ? -21.016 -11.289 -16.312 1 86.62 168 LYS A CA 1
ATOM 1336 C C . LYS A 1 168 ? -21.234 -11.664 -14.852 1 86.62 168 LYS A C 1
ATOM 1338 O O . LYS A 1 168 ? -21.438 -12.836 -14.523 1 86.62 168 LYS A O 1
ATOM 1343 N N . PRO A 1 169 ? -21.188 -10.688 -14.039 1 88 169 PRO A N 1
ATOM 1344 C CA . PRO A 1 169 ? -21.406 -10.969 -12.617 1 88 169 PRO A CA 1
ATOM 1345 C C . PRO A 1 169 ? -22.859 -11.328 -12.305 1 88 169 PRO A C 1
ATOM 1347 O O . PRO A 1 169 ? -23.781 -10.82 -12.953 1 88 169 PRO A O 1
ATOM 1350 N N . TYR A 1 170 ? -23.078 -12.258 -11.414 1 90 170 TYR A N 1
ATOM 1351 C CA . TYR A 1 170 ? -24.406 -12.594 -10.898 1 90 170 TYR A CA 1
ATOM 1352 C C . TYR A 1 170 ? -24.359 -12.828 -9.391 1 90 170 TYR A C 1
ATOM 1354 O O . TYR A 1 170 ? -23.328 -13.234 -8.852 1 90 170 TYR A O 1
ATOM 1362 N N . GLU A 1 171 ? -25.453 -12.594 -8.734 1 92.75 171 GLU A N 1
ATOM 1363 C CA . GLU A 1 171 ? -25.531 -12.797 -7.289 1 92.75 171 GLU A CA 1
ATOM 1364 C C . GLU A 1 171 ? -25.797 -14.258 -6.949 1 92.75 171 GLU A C 1
ATOM 1366 O O . GLU A 1 171 ? -26.594 -14.914 -7.613 1 92.75 171 GLU A O 1
ATOM 1371 N N . THR A 1 172 ? -25.078 -14.656 -6.016 1 90.06 172 THR A N 1
ATOM 1372 C CA . THR A 1 172 ? -25.25 -16.031 -5.586 1 90.06 172 THR A CA 1
ATOM 1373 C C . THR A 1 172 ? -26.484 -16.172 -4.699 1 90.06 172 THR A C 1
ATOM 1375 O O . THR A 1 172 ? -27.047 -15.18 -4.254 1 90.06 172 THR A O 1
ATOM 1378 N N . ARG A 1 173 ? -27 -17.391 -4.551 1 90.06 173 ARG A N 1
ATOM 1379 C CA . ARG A 1 173 ? -28.125 -17.719 -3.676 1 90.06 173 ARG A CA 1
ATOM 1380 C C . ARG A 1 173 ? -29.375 -16.953 -4.086 1 90.06 173 ARG A C 1
ATOM 1382 O O . ARG A 1 173 ? -30.156 -16.516 -3.234 1 90.06 173 ARG A O 1
ATOM 1389 N N . GLY A 1 174 ? -29.516 -16.656 -5.32 1 87.56 174 GLY A N 1
ATOM 1390 C CA . GLY A 1 174 ? -30.688 -15.945 -5.805 1 87.56 174 GLY A CA 1
ATOM 1391 C C . GLY A 1 174 ? -30.797 -14.531 -5.266 1 87.56 174 GLY A C 1
ATOM 1392 O O . GLY A 1 174 ? -31.906 -14.039 -5.039 1 87.56 174 GLY A O 1
ATOM 1393 N N . GLY A 1 175 ? -29.656 -14.016 -4.816 1 86.94 175 GLY A N 1
ATOM 1394 C CA . GLY A 1 175 ? -29.656 -12.648 -4.324 1 86.94 175 GLY A CA 1
ATOM 1395 C C . GLY A 1 175 ? -29.828 -12.555 -2.82 1 86.94 175 GLY A C 1
ATOM 1396 O O . GLY A 1 175 ? -29.797 -11.461 -2.254 1 86.94 175 GLY A O 1
ATOM 1397 N N . LYS A 1 176 ? -29.984 -13.688 -2.211 1 92.31 176 LYS A N 1
ATOM 1398 C CA . LYS A 1 176 ? -30.094 -13.672 -0.756 1 92.31 176 LYS A CA 1
ATOM 1399 C C . LYS A 1 176 ? -28.812 -13.188 -0.104 1 92.31 176 LYS A C 1
ATOM 1401 O O . LYS A 1 176 ? -27.719 -13.57 -0.527 1 92.31 176 LYS A O 1
ATOM 1406 N N . LYS A 1 177 ? -29.016 -12.445 0.948 1 94.75 177 LYS A N 1
ATOM 1407 C CA . LYS A 1 177 ? -27.859 -11.82 1.587 1 94.75 177 LYS A CA 1
ATOM 1408 C C . LYS A 1 177 ? -27.281 -12.719 2.672 1 94.75 177 LYS A C 1
ATOM 1410 O O . LYS A 1 177 ? -27.984 -13.531 3.264 1 94.75 177 LYS A O 1
ATOM 1415 N N . HIS A 1 178 ? -26.047 -12.617 2.811 1 95 178 HIS A N 1
ATOM 1416 C CA . HIS A 1 178 ? -25.359 -13.172 3.973 1 95 178 HIS A CA 1
ATOM 1417 C C . HIS A 1 178 ? -25.422 -12.219 5.16 1 95 178 HIS A C 1
ATOM 1419 O O . HIS A 1 178 ? -25.219 -11.008 5.004 1 95 178 HIS A O 1
ATOM 1425 N N . GLU A 1 179 ? -25.828 -12.688 6.215 1 96 179 GLU A N 1
ATOM 1426 C CA . GLU A 1 179 ? -25.734 -11.953 7.473 1 96 179 GLU A CA 1
ATOM 1427 C C . GLU A 1 179 ? -24.656 -12.523 8.375 1 96 179 GLU A C 1
ATOM 1429 O O . GLU A 1 179 ? -24.703 -13.695 8.758 1 96 179 GLU A O 1
ATOM 1434 N N . VAL A 1 180 ? -23.672 -11.695 8.688 1 97.25 180 VAL A N 1
ATOM 1435 C CA . VAL A 1 180 ? -22.516 -12.266 9.367 1 97.25 180 VAL A CA 1
ATOM 1436 C C . VAL A 1 180 ? -22.016 -11.297 10.438 1 97.25 180 VAL A C 1
ATOM 1438 O O . VAL A 1 180 ? -22.422 -10.125 10.461 1 97.25 180 VAL A O 1
ATOM 1441 N N . THR A 1 181 ? -21.219 -11.812 11.359 1 97.44 181 THR A N 1
ATOM 1442 C CA . THR A 1 181 ? -20.469 -11.016 12.312 1 97.44 181 THR A CA 1
ATOM 1443 C C . THR A 1 181 ? -19.031 -10.82 11.836 1 97.44 181 THR A C 1
ATOM 1445 O O . THR A 1 181 ? -18.25 -11.773 11.812 1 97.44 181 THR A O 1
ATOM 1448 N N . PRO A 1 182 ? -18.688 -9.602 11.461 1 96.88 182 PRO A N 1
ATOM 1449 C CA . PRO A 1 182 ? -17.312 -9.383 11.008 1 96.88 182 PRO A CA 1
ATOM 1450 C C . PRO A 1 182 ? -16.297 -9.477 12.141 1 96.88 182 PRO A C 1
ATOM 1452 O O . PRO A 1 182 ? -16.531 -8.953 13.234 1 96.88 182 PRO A O 1
ATOM 1455 N N . VAL A 1 183 ? -15.18 -10.109 11.875 1 94.44 183 VAL A N 1
ATOM 1456 C CA . VAL A 1 183 ? -14.172 -10.367 12.906 1 94.44 183 VAL A CA 1
ATOM 1457 C C . VAL A 1 183 ? -12.859 -9.68 12.523 1 94.44 183 VAL A C 1
ATOM 1459 O O . VAL A 1 183 ? -12.148 -9.172 13.398 1 94.44 183 VAL A O 1
ATOM 1462 N N . GLY A 1 184 ? -12.547 -9.688 11.25 1 93 184 GLY A N 1
ATOM 1463 C CA . GLY A 1 184 ? -11.297 -9.07 10.836 1 93 184 GLY A CA 1
ATOM 1464 C C . GLY A 1 184 ? -11.18 -8.93 9.328 1 93 184 GLY A C 1
ATOM 1465 O O . GLY A 1 184 ? -11.969 -9.508 8.578 1 93 184 GLY A O 1
ATOM 1466 N N . VAL A 1 185 ? -10.242 -8.047 8.977 1 94.12 185 VAL A N 1
ATOM 1467 C CA . VAL A 1 185 ? -9.938 -7.812 7.566 1 94.12 185 VAL A CA 1
ATOM 1468 C C . VAL A 1 185 ? -8.492 -8.203 7.277 1 94.12 185 VAL A C 1
ATOM 1470 O O . VAL A 1 185 ? -7.598 -7.949 8.086 1 94.12 185 VAL A O 1
ATOM 1473 N N . SER A 1 186 ? -8.258 -8.859 6.207 1 91.94 186 SER A N 1
ATOM 1474 C CA . SER A 1 186 ? -6.906 -9.211 5.777 1 91.94 186 SER A CA 1
ATOM 1475 C C . SER A 1 186 ? -6.676 -8.836 4.316 1 91.94 186 SER A C 1
ATOM 1477 O O . SER A 1 186 ? -7.629 -8.586 3.578 1 91.94 186 SER A O 1
ATOM 1479 N N . TYR A 1 187 ? -5.469 -8.648 3.99 1 89.88 187 TYR A N 1
ATOM 1480 C CA . TYR A 1 187 ? -5.031 -8.344 2.631 1 89.88 187 TYR A CA 1
ATOM 1481 C C . TYR A 1 187 ? -4.016 -9.375 2.145 1 89.88 187 TYR A C 1
ATOM 1483 O O . TYR A 1 187 ? -3.049 -9.68 2.846 1 89.88 187 TYR A O 1
ATOM 1491 N N . ASP A 1 188 ? -4.332 -9.922 0.923 1 84.88 188 ASP A N 1
ATOM 1492 C CA . ASP A 1 188 ? -3.449 -10.93 0.347 1 84.88 188 ASP A CA 1
ATOM 1493 C C . ASP A 1 188 ? -3.553 -10.945 -1.177 1 84.88 188 ASP A C 1
ATOM 1495 O O . ASP A 1 188 ? -4.652 -11.016 -1.729 1 84.88 188 ASP A O 1
ATOM 1499 N N . ASP A 1 189 ? -2.395 -10.891 -1.782 1 79.12 189 ASP A N 1
ATOM 1500 C CA . ASP A 1 189 ? -2.266 -11.039 -3.229 1 79.12 189 ASP A CA 1
ATOM 1501 C C . ASP A 1 189 ? -3.152 -10.031 -3.961 1 79.12 189 ASP A C 1
ATOM 1503 O O . ASP A 1 189 ? -3.904 -10.398 -4.863 1 79.12 189 ASP A O 1
ATOM 1507 N N . GLY A 1 190 ? -3.287 -8.875 -3.43 1 80.88 190 GLY A N 1
ATOM 1508 C CA . GLY A 1 190 ? -3.965 -7.805 -4.141 1 80.88 190 GLY A CA 1
ATOM 1509 C C . GLY A 1 190 ? -5.441 -7.699 -3.803 1 80.88 190 GLY A C 1
ATOM 1510 O O . GLY A 1 190 ? -6.148 -6.852 -4.348 1 80.88 190 GLY A O 1
ATOM 1511 N N . PHE A 1 191 ? -5.891 -8.539 -2.904 1 87.81 191 PHE A N 1
ATOM 1512 C CA . PHE A 1 191 ? -7.309 -8.531 -2.576 1 87.81 191 PHE A CA 1
ATOM 1513 C C . PHE A 1 191 ? -7.516 -8.422 -1.07 1 87.81 191 PHE A C 1
ATOM 1515 O O . PHE A 1 191 ? -6.691 -8.898 -0.288 1 87.81 191 PHE A O 1
ATOM 1522 N N . TYR A 1 192 ? -8.625 -7.793 -0.739 1 91.5 192 TYR A N 1
ATOM 1523 C CA . TYR A 1 192 ? -9.055 -7.707 0.652 1 91.5 192 TYR A CA 1
ATOM 1524 C C . TYR A 1 192 ? -10.047 -8.812 0.986 1 91.5 192 TYR A C 1
ATOM 1526 O O . TYR A 1 192 ? -10.922 -9.141 0.177 1 91.5 192 TYR A O 1
ATOM 1534 N N . TYR A 1 193 ? -9.93 -9.336 2.232 1 92.25 193 TYR A N 1
ATOM 1535 C CA . TYR A 1 193 ? -10.797 -10.422 2.68 1 92.25 193 TYR A CA 1
ATOM 1536 C C . TYR A 1 193 ? -11.438 -10.094 4.023 1 92.25 193 TYR A C 1
ATOM 1538 O O . TYR A 1 193 ? -10.789 -9.508 4.898 1 92.25 193 TYR A O 1
ATOM 1546 N N . LEU A 1 194 ? -12.648 -10.516 4.133 1 95.5 194 LEU A N 1
ATOM 1547 C CA . LEU A 1 194 ? -13.359 -10.453 5.406 1 95.5 194 LEU A CA 1
ATOM 1548 C C . LEU A 1 194 ? -13.422 -11.828 6.062 1 95.5 194 LEU A C 1
ATOM 1550 O O . LEU A 1 194 ? -13.844 -12.805 5.43 1 95.5 194 LEU A O 1
ATOM 1554 N N . THR A 1 195 ? -12.906 -11.906 7.215 1 93.62 195 THR A N 1
ATOM 1555 C CA . THR A 1 195 ? -13.195 -13.055 8.062 1 93.62 195 THR A CA 1
ATOM 1556 C C . THR A 1 195 ? -14.414 -12.797 8.938 1 93.62 195 THR A C 1
ATOM 1558 O O . THR A 1 195 ? -14.445 -11.828 9.703 1 93.62 195 THR A O 1
ATOM 1561 N N . ALA A 1 196 ? -15.398 -13.586 8.789 1 95.56 196 ALA A N 1
ATOM 1562 C CA . ALA A 1 196 ? -16.641 -13.336 9.508 1 95.56 196 ALA A CA 1
ATOM 1563 C C . ALA A 1 196 ? -17.234 -14.633 10.055 1 95.56 196 ALA A C 1
ATOM 1565 O O . ALA A 1 196 ? -17 -15.711 9.5 1 95.56 196 ALA A O 1
ATOM 1566 N N . TRP A 1 197 ? -17.953 -14.477 11.125 1 94.62 197 TRP A N 1
ATOM 1567 C CA . TRP A 1 197 ? -18.734 -15.578 11.68 1 94.62 197 TRP A CA 1
ATOM 1568 C C . TRP A 1 197 ? -20.078 -15.703 10.977 1 94.62 197 TRP A C 1
ATOM 1570 O O . TRP A 1 197 ? -20.859 -14.75 10.938 1 94.62 197 TRP A O 1
ATOM 1580 N N . ASN A 1 198 ? -20.203 -16.797 10.414 1 90.5 198 ASN A N 1
ATOM 1581 C CA . ASN A 1 198 ? -21.469 -17.125 9.766 1 90.5 198 ASN A CA 1
ATOM 1582 C C . ASN A 1 198 ? -22.344 -18 10.641 1 90.5 198 ASN A C 1
ATOM 1584 O O . ASN A 1 198 ? -22.016 -19.172 10.867 1 90.5 198 ASN A O 1
ATOM 1588 N N . GLU A 1 199 ? -23.453 -17.547 11.016 1 85.75 199 GLU A N 1
ATOM 1589 C CA . GLU A 1 199 ? -24.344 -18.266 11.922 1 85.75 199 GLU A CA 1
ATOM 1590 C C . GLU A 1 199 ? -24.906 -19.516 11.266 1 85.75 199 GLU A C 1
ATOM 1592 O O . GLU A 1 199 ? -25.078 -20.547 11.922 1 85.75 199 GLU A O 1
ATOM 1597 N N . SER A 1 200 ? -25.234 -19.391 10.039 1 85.75 200 SER A N 1
ATOM 1598 C CA . SER A 1 200 ? -25.844 -20.516 9.328 1 85.75 200 SER A CA 1
ATOM 1599 C C . SER A 1 200 ? -24.891 -21.703 9.266 1 85.75 200 SER A C 1
ATOM 1601 O O . SER A 1 200 ? -25.312 -22.844 9.352 1 85.75 200 SER A O 1
ATOM 1603 N N . HIS A 1 201 ? -23.609 -21.453 9.18 1 86 201 HIS A N 1
ATOM 1604 C CA . HIS A 1 201 ? -22.625 -22.516 9.047 1 86 201 HIS A CA 1
ATOM 1605 C C . HIS A 1 201 ? -21.953 -22.812 10.383 1 86 201 HIS A C 1
ATOM 1607 O O . HIS A 1 201 ? -21.344 -23.875 10.555 1 86 201 HIS A O 1
ATOM 1613 N N . GLY A 1 202 ? -22.047 -21.875 11.312 1 86.38 202 GLY A N 1
ATOM 1614 C CA . GLY A 1 202 ? -21.438 -22.047 12.625 1 86.38 202 GLY A CA 1
ATOM 1615 C C . GLY A 1 202 ? -19.922 -22.078 12.578 1 86.38 202 GLY A C 1
ATOM 1616 O O . GLY A 1 202 ? -19.297 -22.891 13.266 1 86.38 202 GLY A O 1
ATOM 1617 N N . ASN A 1 203 ? -19.328 -21.375 11.688 1 89.25 203 ASN A N 1
ATOM 1618 C CA . ASN A 1 203 ? -17.875 -21.312 11.562 1 89.25 203 ASN A CA 1
ATOM 1619 C C . ASN A 1 203 ? -17.406 -19.969 11.016 1 89.25 203 ASN A C 1
ATOM 1621 O O . ASN A 1 203 ? -18.234 -19.109 10.664 1 89.25 203 ASN A O 1
ATOM 1625 N N . LEU A 1 204 ? -16.141 -19.734 11.133 1 89.69 204 LEU A N 1
ATOM 1626 C CA . LEU A 1 204 ? -15.531 -18.562 10.516 1 89.69 204 LEU A CA 1
ATOM 1627 C C . LEU A 1 204 ? -15.312 -18.781 9.023 1 89.69 204 LEU A C 1
ATOM 1629 O O . LEU A 1 204 ? -14.734 -19.797 8.625 1 89.69 204 LEU A O 1
ATOM 1633 N N . THR A 1 205 ? -15.867 -17.906 8.305 1 91.12 205 THR A N 1
ATOM 1634 C CA . THR A 1 205 ? -15.742 -17.984 6.855 1 91.12 205 THR A CA 1
ATOM 1635 C C . THR A 1 205 ? -15.055 -16.75 6.297 1 91.12 205 THR A C 1
ATOM 1637 O O . THR A 1 205 ? -15.18 -15.656 6.852 1 91.12 205 THR A O 1
ATOM 1640 N N . GLU A 1 206 ? -14.305 -16.984 5.23 1 91.06 206 GLU A N 1
ATOM 1641 C CA . GLU A 1 206 ? -13.633 -15.867 4.566 1 91.06 206 GLU A CA 1
ATOM 1642 C C . GLU A 1 206 ? -14.375 -15.453 3.299 1 91.06 206 GLU A C 1
ATOM 1644 O O . GLU A 1 206 ? -14.828 -16.297 2.533 1 91.06 206 GLU A O 1
ATOM 1649 N N . TYR A 1 207 ? -14.555 -14.141 3.137 1 92.62 207 TYR A N 1
ATOM 1650 C CA . TYR A 1 207 ? -15.195 -13.562 1.961 1 92.62 207 TYR A CA 1
ATOM 1651 C C . TYR A 1 207 ? -14.289 -12.539 1.293 1 92.62 207 TYR A C 1
ATOM 1653 O O . TYR A 1 207 ? -13.672 -11.711 1.97 1 92.62 207 TYR A O 1
ATOM 1661 N N . ARG A 1 208 ? -14.156 -12.688 -0.012 1 92.62 208 ARG A N 1
ATOM 1662 C CA . ARG A 1 208 ? -13.5 -11.594 -0.722 1 92.62 208 ARG A CA 1
ATOM 1663 C C . ARG A 1 208 ? -14.383 -10.344 -0.729 1 92.62 208 ARG A C 1
ATOM 1665 O O . ARG A 1 208 ? -15.562 -10.406 -1.087 1 92.62 208 ARG A O 1
ATOM 1672 N N . ILE A 1 209 ? -13.781 -9.258 -0.389 1 94.38 209 ILE A N 1
ATOM 1673 C CA . ILE A 1 209 ? -14.555 -8.039 -0.155 1 94.38 209 ILE A CA 1
ATOM 1674 C C . ILE A 1 209 ? -14.992 -7.445 -1.49 1 94.38 209 ILE A C 1
ATOM 1676 O O . ILE A 1 209 ? -16.078 -6.875 -1.598 1 94.38 209 ILE A O 1
ATOM 1680 N N . ASP A 1 210 ? -14.203 -7.539 -2.553 1 90 210 ASP A N 1
ATOM 1681 C CA . ASP A 1 210 ? -14.523 -6.941 -3.846 1 90 210 ASP A CA 1
ATOM 1682 C C . ASP A 1 210 ? -15.703 -7.656 -4.504 1 90 210 ASP A C 1
ATOM 1684 O O . ASP A 1 210 ? -16.281 -7.148 -5.461 1 90 210 ASP A O 1
ATOM 1688 N N . ARG A 1 211 ? -16.125 -8.812 -3.973 1 92.12 211 ARG A N 1
ATOM 1689 C CA . ARG A 1 211 ? -17.25 -9.57 -4.527 1 92.12 211 ARG A CA 1
ATOM 1690 C C . ARG A 1 211 ? -18.531 -9.281 -3.768 1 92.12 211 ARG A C 1
ATOM 1692 O O . ARG A 1 211 ? -19.594 -9.844 -4.09 1 92.12 211 ARG A O 1
ATOM 1699 N N . MET A 1 212 ? -18.422 -8.492 -2.844 1 94.44 212 MET A N 1
ATOM 1700 C CA . MET A 1 212 ? -19.609 -8.148 -2.045 1 94.44 212 MET A CA 1
ATOM 1701 C C . MET A 1 212 ? -20.438 -7.07 -2.729 1 94.44 212 MET A C 1
ATOM 1703 O O . MET A 1 212 ? -19.875 -6.137 -3.318 1 94.44 212 MET A O 1
ATOM 1707 N N . ALA A 1 213 ? -21.734 -7.219 -2.674 1 93.06 213 ALA A N 1
ATOM 1708 C CA . ALA A 1 213 ? -22.672 -6.234 -3.207 1 93.06 213 ALA A CA 1
ATOM 1709 C C . ALA A 1 213 ? -23.75 -5.895 -2.182 1 93.06 213 ALA A C 1
ATOM 1711 O O . ALA A 1 213 ? -24.047 -6.695 -1.295 1 93.06 213 ALA A O 1
ATOM 1712 N N . ARG A 1 214 ? -24.328 -4.664 -2.273 1 94.25 214 ARG A N 1
ATOM 1713 C CA . ARG A 1 214 ? -25.438 -4.215 -1.422 1 94.25 214 ARG A CA 1
ATOM 1714 C C . ARG A 1 214 ? -25.094 -4.398 0.053 1 94.25 214 ARG A C 1
ATOM 1716 O O . ARG A 1 214 ? -25.875 -4.984 0.806 1 94.25 214 ARG A O 1
ATOM 1723 N N . VAL A 1 215 ? -23.922 -3.947 0.407 1 96.5 215 VAL A N 1
ATOM 1724 C CA . VAL A 1 215 ? -23.391 -4.098 1.757 1 96.5 215 VAL A CA 1
ATOM 1725 C C . VAL A 1 215 ? -24.156 -3.18 2.717 1 96.5 215 VAL A C 1
ATOM 1727 O O . VAL A 1 215 ? -24.406 -2.014 2.402 1 96.5 215 VAL A O 1
ATOM 1730 N N . ARG A 1 216 ? -24.562 -3.682 3.875 1 96.94 216 ARG A N 1
ATOM 1731 C CA . ARG A 1 216 ? -25.234 -2.883 4.898 1 96.94 216 ARG A CA 1
ATOM 1732 C C . ARG A 1 216 ? -24.703 -3.223 6.289 1 96.94 216 ARG A C 1
ATOM 1734 O O . ARG A 1 216 ? -24.484 -4.395 6.609 1 96.94 216 ARG A O 1
ATOM 1741 N N . VAL A 1 217 ? -24.422 -2.223 7.004 1 97.88 217 VAL A N 1
ATOM 1742 C CA . VAL A 1 217 ? -24.125 -2.367 8.43 1 97.88 217 VAL A CA 1
ATOM 1743 C C . VAL A 1 217 ? -25.438 -2.42 9.219 1 97.88 217 VAL A C 1
ATOM 1745 O O . VAL A 1 217 ? -26.281 -1.525 9.094 1 97.88 217 VAL A O 1
ATOM 1748 N N . LEU A 1 218 ? -25.578 -3.455 9.938 1 97.69 218 LEU A N 1
ATOM 1749 C CA . LEU A 1 218 ? -26.828 -3.633 10.68 1 97.69 218 LEU A CA 1
ATOM 1750 C C . LEU A 1 218 ? -26.672 -3.148 12.117 1 97.69 218 LEU A C 1
ATOM 1752 O O . LEU A 1 218 ? -26.484 -3.953 13.031 1 97.69 218 LEU A O 1
ATOM 1756 N N . GLU A 1 219 ? -26.969 -1.97 12.344 1 96.25 219 GLU A N 1
ATOM 1757 C CA . GLU A 1 219 ? -26.734 -1.343 13.641 1 96.25 219 GLU A CA 1
ATOM 1758 C C . GLU A 1 219 ? -27.641 -1.947 14.711 1 96.25 219 GLU A C 1
ATOM 1760 O O . GLU A 1 219 ? -27.281 -1.968 15.891 1 96.25 219 GLU A O 1
ATOM 1765 N N . ASP A 1 220 ? -28.734 -2.467 14.328 1 96 220 ASP A N 1
ATOM 1766 C CA . ASP A 1 220 ? -29.703 -2.996 15.273 1 96 220 ASP A CA 1
ATOM 1767 C C . ASP A 1 220 ? -29.484 -4.488 15.516 1 96 220 ASP A C 1
ATOM 1769 O O . ASP A 1 220 ? -30.234 -5.117 16.281 1 96 220 ASP A O 1
ATOM 1773 N N . ALA A 1 221 ? -28.5 -5.047 14.914 1 96.12 221 ALA A N 1
ATOM 1774 C CA . ALA A 1 221 ? -28.188 -6.461 15.094 1 96.12 221 ALA A CA 1
ATOM 1775 C C . ALA A 1 221 ? -26.812 -6.633 15.742 1 96.12 221 ALA A C 1
ATOM 1777 O O . ALA A 1 221 ? -25.781 -6.605 15.055 1 96.12 221 ALA A O 1
ATOM 1778 N N . PRO A 1 222 ? -26.844 -6.922 17 1 96.25 222 PRO A N 1
ATOM 1779 C CA . PRO A 1 222 ? -25.562 -7.031 17.703 1 96.25 222 PRO A CA 1
ATOM 1780 C C . PRO A 1 222 ? -24.703 -8.18 17.188 1 96.25 222 PRO A C 1
ATOM 1782 O O . PRO A 1 222 ? -25.234 -9.227 16.797 1 96.25 222 PRO A O 1
ATOM 1785 N N . ALA A 1 223 ? -23.406 -8.016 17.219 1 95.88 223 ALA A N 1
ATOM 1786 C CA . ALA A 1 223 ? -22.453 -9.039 16.797 1 95.88 223 ALA A CA 1
ATOM 1787 C C . ALA A 1 223 ? -22.562 -10.281 17.672 1 95.88 223 ALA A C 1
ATOM 1789 O O . ALA A 1 223 ? -22.812 -10.188 18.875 1 95.88 223 ALA A O 1
ATOM 1790 N N . THR A 1 224 ? -22.375 -11.367 17.094 1 94.38 224 THR A N 1
ATOM 1791 C CA . THR A 1 224 ? -22.312 -12.625 17.828 1 94.38 224 THR A CA 1
ATOM 1792 C C . THR A 1 224 ? -21.031 -12.711 18.656 1 94.38 224 THR A C 1
ATOM 1794 O O . THR A 1 224 ? -19.969 -12.242 18.234 1 94.38 224 THR A O 1
ATOM 1797 N N . ARG A 1 225 ? -21.203 -13.305 19.875 1 91.81 225 ARG A N 1
ATOM 1798 C CA . ARG A 1 225 ? -20.062 -13.531 20.75 1 91.81 225 ARG A CA 1
ATOM 1799 C C . ARG A 1 225 ? -19.875 -15.016 21.047 1 91.81 225 ARG A C 1
ATOM 1801 O O . ARG A 1 225 ? -20.844 -15.703 21.391 1 91.81 225 ARG A O 1
ATOM 1808 N N . ASN A 1 226 ? -18.719 -15.555 20.703 1 90.94 226 ASN A N 1
ATOM 1809 C CA . ASN A 1 226 ? -18.375 -16.922 21.047 1 90.94 226 ASN A CA 1
ATOM 1810 C C . ASN A 1 226 ? -16.859 -17.125 21.141 1 90.94 226 ASN A C 1
ATOM 1812 O O . ASN A 1 226 ? -16.094 -16.188 20.906 1 90.94 226 ASN A O 1
ATOM 1816 N N . ASP A 1 227 ? -16.438 -18.266 21.469 1 87.88 227 ASP A N 1
ATOM 1817 C CA . ASP A 1 227 ? -15.023 -18.531 21.719 1 87.88 227 ASP A CA 1
ATOM 1818 C C . ASP A 1 227 ? -14.211 -18.469 20.438 1 87.88 227 ASP A C 1
ATOM 1820 O O . ASP A 1 227 ? -13.039 -18.078 20.438 1 87.88 227 ASP A O 1
ATOM 1824 N N . GLU A 1 228 ? -14.805 -18.844 19.453 1 85.56 228 GLU A N 1
ATOM 1825 C CA . GLU A 1 228 ? -14.102 -18.859 18.172 1 85.56 228 GLU A CA 1
ATOM 1826 C C . GLU A 1 228 ? -13.773 -17.438 17.703 1 85.56 228 GLU A C 1
ATOM 1828 O O . GLU A 1 228 ? -12.68 -17.188 17.203 1 85.56 228 GLU A O 1
ATOM 1833 N N . ILE A 1 229 ? -14.695 -16.656 17.922 1 87.62 229 ILE A N 1
ATOM 1834 C CA . ILE A 1 229 ? -14.508 -15.258 17.562 1 87.62 229 ILE A CA 1
ATOM 1835 C C . ILE A 1 229 ? -13.461 -14.625 18.469 1 87.62 229 ILE A C 1
ATOM 1837 O O . ILE A 1 229 ? -12.562 -13.922 18 1 87.62 229 ILE A O 1
ATOM 1841 N N . ALA A 1 230 ? -13.539 -14.922 19.719 1 84.88 230 ALA A N 1
ATOM 1842 C CA . ALA A 1 230 ? -12.641 -14.336 20.703 1 84.88 230 ALA A CA 1
ATOM 1843 C C . ALA A 1 230 ? -11.211 -14.805 20.484 1 84.88 230 ALA A C 1
ATOM 1845 O O . ALA A 1 230 ? -10.258 -14.055 20.75 1 84.88 230 ALA A O 1
ATOM 1846 N N . ARG A 1 231 ? -11.062 -15.984 20.047 1 78.81 231 ARG A N 1
ATOM 1847 C CA . ARG A 1 231 ? -9.742 -16.578 19.891 1 78.81 231 ARG A CA 1
ATOM 1848 C C . ARG A 1 231 ? -9.18 -16.328 18.5 1 78.81 231 ARG A C 1
ATOM 1850 O O . ARG A 1 231 ? -8.039 -16.688 18.203 1 78.81 231 ARG A O 1
ATOM 1857 N N . TYR A 1 232 ? -9.977 -15.711 17.75 1 80.25 232 TYR A N 1
ATOM 1858 C CA . TYR A 1 232 ? -9.539 -15.516 16.375 1 80.25 232 TYR A CA 1
ATOM 1859 C C . TYR A 1 232 ? -8.305 -14.633 16.312 1 80.25 232 TYR A C 1
ATOM 1861 O O . TYR A 1 232 ? -8.289 -13.539 16.891 1 80.25 232 TYR A O 1
ATOM 1869 N N . ARG A 1 233 ? -7.191 -15.234 15.891 1 70.75 233 ARG A N 1
ATOM 1870 C CA . ARG A 1 233 ? -5.98 -14.5 15.531 1 70.75 233 ARG A CA 1
ATOM 1871 C C . ARG A 1 233 ? -5.523 -14.852 14.117 1 70.75 233 ARG A C 1
ATOM 1873 O O . ARG A 1 233 ? -5.648 -16 13.688 1 70.75 233 ARG A O 1
ATOM 1880 N N . HIS A 1 234 ? -5.379 -13.875 13.375 1 66.25 234 HIS A N 1
ATOM 1881 C CA . HIS A 1 234 ? -4.824 -14.203 12.07 1 66.25 234 HIS A CA 1
ATOM 1882 C C . HIS A 1 234 ? -3.502 -14.953 12.203 1 66.25 234 HIS A C 1
ATOM 1884 O O . HIS A 1 234 ? -2.609 -14.523 12.938 1 66.25 234 HIS A O 1
ATOM 1890 N N . ASN A 1 235 ? -3.57 -16.266 12.594 1 57.41 235 ASN A N 1
ATOM 1891 C CA . ASN A 1 235 ? -2.398 -17.062 12.938 1 57.41 235 ASN A CA 1
ATOM 1892 C C . ASN A 1 235 ? -1.497 -17.297 11.727 1 57.41 235 ASN A C 1
ATOM 1894 O O . ASN A 1 235 ? -1.974 -17.656 10.648 1 57.41 235 ASN A O 1
ATOM 1898 N N . ASP A 1 236 ? -0.201 -16.812 11.938 1 57.09 236 ASP A N 1
ATOM 1899 C CA . ASP A 1 236 ? 0.978 -17.016 11.109 1 57.09 236 ASP A CA 1
ATOM 1900 C C . ASP A 1 236 ? 1.409 -18.484 11.133 1 57.09 236 ASP A C 1
ATOM 1902 O O . ASP A 1 236 ? 2.299 -18.891 10.383 1 57.09 236 ASP A O 1
ATOM 1906 N N . SER A 1 237 ? 0.891 -19.266 12.07 1 53.06 237 SER A N 1
ATOM 1907 C CA . SER A 1 237 ? 1.569 -20.531 12.312 1 53.06 237 SER A CA 1
ATOM 1908 C C . SER A 1 237 ? 1.132 -21.594 11.312 1 53.06 237 SER A C 1
ATOM 1910 O O . SER A 1 237 ? 1.662 -22.703 11.312 1 53.06 237 SER A O 1
ATOM 1912 N N . LYS A 1 238 ? 0.272 -21.328 10.445 1 58.78 238 LYS A N 1
ATOM 1913 C CA . LYS A 1 238 ? -0.19 -22.375 9.555 1 58.78 238 LYS A CA 1
ATOM 1914 C C . LYS A 1 238 ? 0.755 -22.547 8.367 1 58.78 238 LYS A C 1
ATOM 1916 O O . LYS A 1 238 ? 1.561 -21.656 8.078 1 58.78 238 LYS A O 1
ATOM 1921 N N . GLY A 1 239 ? 0.983 -23.875 8.062 1 60.88 239 GLY A N 1
ATOM 1922 C CA . GLY A 1 239 ? 1.704 -24.125 6.824 1 60.88 239 GLY A CA 1
ATOM 1923 C C . GLY A 1 239 ? 1.369 -23.125 5.727 1 60.88 239 GLY A C 1
ATOM 1924 O O . GLY A 1 239 ? 0.304 -22.516 5.746 1 60.88 239 GLY A O 1
ATOM 1925 N N . VAL A 1 240 ? 2.438 -22.922 4.918 1 69 240 VAL A N 1
ATOM 1926 C CA . VAL A 1 240 ? 2.258 -21.984 3.809 1 69 240 VAL A CA 1
ATOM 1927 C C . VAL A 1 240 ? 1.126 -22.469 2.906 1 69 240 VAL A C 1
ATOM 1929 O O . VAL A 1 240 ? 1.106 -23.625 2.494 1 69 240 VAL A O 1
ATOM 1932 N N . MET A 1 241 ? 0.214 -21.719 2.865 1 68.38 241 MET A N 1
ATOM 1933 C CA . MET A 1 241 ? -0.939 -22.047 2.033 1 68.38 241 MET A CA 1
ATOM 1934 C C . MET A 1 241 ? -0.735 -21.562 0.602 1 68.38 241 MET A C 1
ATOM 1936 O O . MET A 1 241 ? -0.164 -20.5 0.379 1 68.38 241 MET A O 1
ATOM 1940 N N . PHE A 1 242 ? -0.982 -22.547 -0.239 1 71.62 242 PHE A N 1
ATOM 1941 C CA . PHE A 1 242 ? -1.058 -22.188 -1.647 1 71.62 242 PHE A CA 1
ATOM 1942 C C . PHE A 1 242 ? -2.506 -21.969 -2.074 1 71.62 242 PHE A C 1
ATOM 1944 O O . PHE A 1 242 ? -3.299 -22.906 -2.086 1 71.62 242 PHE A O 1
ATOM 1951 N N . GLY A 1 243 ? -2.842 -20.766 -2.26 1 62.25 243 GLY A N 1
ATOM 1952 C CA . GLY A 1 243 ? -4.246 -20.438 -2.467 1 62.25 243 GLY A CA 1
ATOM 1953 C C . GLY A 1 243 ? -5.043 -20.391 -1.176 1 62.25 243 GLY A C 1
ATOM 1954 O O . GLY A 1 243 ? -4.488 -20.109 -0.11 1 62.25 243 GLY A O 1
ATOM 1955 N N . ARG A 1 244 ? -6.34 -20.391 -1.112 1 61.25 244 ARG A N 1
ATOM 1956 C CA . ARG A 1 244 ? -7.16 -20.281 0.089 1 61.25 244 ARG A CA 1
ATOM 1957 C C . ARG A 1 244 ? -7.711 -21.656 0.499 1 61.25 244 ARG A C 1
ATOM 1959 O O . ARG A 1 244 ? -8.836 -21.75 0.996 1 61.25 244 ARG A O 1
ATOM 1966 N N . PHE A 1 245 ? -6.812 -22.625 0.209 1 58.66 245 PHE A N 1
ATOM 1967 C CA . PHE A 1 245 ? -7.289 -23.969 0.5 1 58.66 245 PHE A CA 1
ATOM 1968 C C . PHE A 1 245 ? -6.684 -24.484 1.798 1 58.66 245 PHE A C 1
ATOM 1970 O O . PHE A 1 245 ? -5.508 -24.25 2.082 1 58.66 245 PHE A O 1
ATOM 1977 N N . ASN A 1 246 ? -7.562 -25.016 2.547 1 63.59 246 ASN A N 1
ATOM 1978 C CA . ASN A 1 246 ? -7.16 -25.609 3.822 1 63.59 246 ASN A CA 1
ATOM 1979 C C . ASN A 1 246 ? -6.875 -27.094 3.691 1 63.59 246 ASN A C 1
ATOM 1981 O O . ASN A 1 246 ? -7.699 -27.922 4.086 1 63.59 246 ASN A O 1
ATOM 1985 N N . GLY A 1 247 ? -5.848 -27.469 2.865 1 69.88 247 GLY A N 1
ATOM 1986 C CA . GLY A 1 247 ? -5.48 -28.875 2.803 1 69.88 247 GLY A CA 1
ATOM 1987 C C . GLY A 1 247 ? -4.684 -29.328 4.004 1 69.88 247 GLY A C 1
ATOM 1988 O O . GLY A 1 247 ? -4.438 -28.562 4.93 1 69.88 247 GLY A O 1
ATOM 1989 N N . ALA A 1 248 ? -4.453 -30.672 4.098 1 83.25 248 ALA A N 1
ATOM 1990 C CA . ALA A 1 248 ? -3.66 -31.234 5.18 1 83.25 248 ALA A CA 1
ATOM 1991 C C . ALA A 1 248 ? -2.246 -30.672 5.191 1 83.25 248 ALA A C 1
ATOM 1993 O O . ALA A 1 248 ? -1.646 -30.453 4.137 1 83.25 248 ALA A O 1
ATOM 1994 N N . GLU A 1 249 ? -1.79 -30.391 6.332 1 87.81 249 GLU A N 1
ATOM 1995 C CA . GLU A 1 249 ? -0.417 -29.906 6.477 1 87.81 249 GLU A CA 1
ATOM 1996 C C . GLU A 1 249 ? 0.585 -31.047 6.277 1 87.81 249 GLU A C 1
ATOM 1998 O O . GLU A 1 249 ? 0.379 -32.156 6.77 1 87.81 249 GLU A O 1
ATOM 2003 N N . VAL A 1 250 ? 1.533 -30.844 5.461 1 92.81 250 VAL A N 1
ATOM 2004 C CA . VAL A 1 250 ? 2.572 -31.828 5.188 1 92.81 250 VAL A CA 1
ATOM 2005 C C . VAL A 1 250 ? 3.938 -31.141 5.148 1 92.81 250 VAL A C 1
ATOM 2007 O O . VAL A 1 250 ? 4.055 -30 4.688 1 92.81 250 VAL A O 1
ATOM 2010 N N . VAL A 1 251 ? 4.898 -31.781 5.676 1 93.81 251 VAL A N 1
ATOM 2011 C CA . VAL A 1 251 ? 6.277 -31.328 5.543 1 93.81 251 VAL A CA 1
ATOM 2012 C C . VAL A 1 251 ? 6.875 -31.859 4.242 1 93.81 251 VAL A C 1
ATOM 2014 O O . VAL A 1 251 ? 7.059 -33.062 4.086 1 93.81 251 VAL A O 1
ATOM 2017 N N . ALA A 1 252 ? 7.168 -30.984 3.352 1 95.25 252 ALA A N 1
ATOM 2018 C CA . ALA A 1 252 ? 7.719 -31.359 2.053 1 95.25 252 ALA A CA 1
ATOM 2019 C C . ALA A 1 252 ? 9.219 -31.109 1.997 1 95.25 252 ALA A C 1
ATOM 2021 O O . ALA A 1 252 ? 9.711 -30.109 2.539 1 95.25 252 ALA A O 1
ATOM 2022 N N . GLU A 1 253 ? 9.898 -31.984 1.408 1 95.75 253 GLU A N 1
ATOM 2023 C CA . GLU A 1 253 ? 11.297 -31.781 1.059 1 95.75 253 GLU A CA 1
ATOM 2024 C C . GLU A 1 253 ? 11.469 -31.531 -0.437 1 95.75 253 GLU A C 1
ATOM 2026 O O . GLU A 1 253 ? 11.062 -32.344 -1.259 1 95.75 253 GLU A O 1
ATOM 2031 N N . LEU A 1 254 ? 12.07 -30.453 -0.761 1 95.19 254 LEU A N 1
ATOM 2032 C CA . LEU A 1 254 ? 12.219 -30.031 -2.15 1 95.19 254 LEU A CA 1
ATOM 2033 C C . LEU A 1 254 ? 13.688 -30.016 -2.559 1 95.19 254 LEU A C 1
ATOM 2035 O O . LEU A 1 254 ? 14.555 -29.625 -1.771 1 95.19 254 LEU A O 1
ATOM 2039 N N . ALA A 1 255 ? 13.969 -30.531 -3.705 1 94.75 255 ALA A N 1
ATOM 2040 C CA . ALA A 1 255 ? 15.266 -30.344 -4.355 1 94.75 255 ALA A CA 1
ATOM 2041 C C . ALA A 1 255 ? 15.219 -29.172 -5.34 1 94.75 255 ALA A C 1
ATOM 2043 O O . ALA A 1 255 ? 14.336 -29.109 -6.199 1 94.75 255 ALA A O 1
ATOM 2044 N N . VAL A 1 256 ? 16.094 -28.281 -5.215 1 93.69 256 VAL A N 1
ATOM 2045 C CA . VAL A 1 256 ? 16.078 -27.062 -6.016 1 93.69 256 VAL A CA 1
ATOM 2046 C C . VAL A 1 256 ? 17.422 -26.906 -6.73 1 93.69 256 VAL A C 1
ATOM 2048 O O . VAL A 1 256 ? 18.484 -27.016 -6.113 1 93.69 256 VAL A O 1
ATOM 2051 N N . ASP A 1 257 ? 17.359 -26.703 -8.094 1 91.69 257 ASP A N 1
ATOM 2052 C CA . ASP A 1 257 ? 18.562 -26.469 -8.875 1 91.69 257 ASP A CA 1
ATOM 2053 C C . ASP A 1 257 ? 19.359 -25.297 -8.305 1 91.69 257 ASP A C 1
ATOM 2055 O O . ASP A 1 257 ? 18.766 -24.312 -7.84 1 91.69 257 ASP A O 1
ATOM 2059 N N . GLU A 1 258 ? 20.594 -25.469 -8.727 1 82.06 258 GLU A N 1
ATOM 2060 C CA . GLU A 1 258 ? 21.484 -24.391 -8.32 1 82.06 258 GLU A CA 1
ATOM 2061 C C . GLU A 1 258 ? 21.172 -23.094 -9.062 1 82.06 258 GLU A C 1
ATOM 2063 O O . GLU A 1 258 ? 20.812 -23.125 -10.242 1 82.06 258 GLU A O 1
ATOM 2068 N N . GLY A 1 259 ? 20.828 -22.078 -8.508 1 81.81 259 GLY A N 1
ATOM 2069 C CA . GLY A 1 259 ? 20.578 -20.766 -9.117 1 81.81 259 GLY A CA 1
ATOM 2070 C C . GLY A 1 259 ? 19.125 -20.359 -9.055 1 81.81 259 GLY A C 1
ATOM 2071 O O . GLY A 1 259 ? 18.766 -19.25 -9.445 1 81.81 259 GLY A O 1
ATOM 2072 N N . LYS A 1 260 ? 18.391 -21.375 -8.656 1 87.69 260 LYS A N 1
ATOM 2073 C CA . LYS A 1 260 ? 16.969 -21.047 -8.586 1 87.69 260 LYS A CA 1
ATOM 2074 C C . LYS A 1 260 ? 16.453 -21.172 -7.152 1 87.69 260 LYS A C 1
ATOM 2076 O O . LYS A 1 260 ? 15.258 -21.406 -6.934 1 87.69 260 LYS A O 1
ATOM 2081 N N . VAL A 1 261 ? 17.344 -21.031 -6.258 1 88.75 261 VAL A N 1
ATOM 2082 C CA . VAL A 1 261 ? 17.016 -21.219 -4.852 1 88.75 261 VAL A CA 1
ATOM 2083 C C . VAL A 1 261 ? 16.094 -20.109 -4.375 1 88.75 261 VAL A C 1
ATOM 2085 O O . VAL A 1 261 ? 15.266 -20.312 -3.49 1 88.75 261 VAL A O 1
ATOM 2088 N N . GLU A 1 262 ? 16.172 -18.969 -5.023 1 87.44 262 GLU A N 1
ATOM 2089 C CA . GLU A 1 262 ? 15.391 -17.812 -4.645 1 87.44 262 GLU A CA 1
ATOM 2090 C C . GLU A 1 262 ? 13.898 -18.062 -4.836 1 87.44 262 GLU A C 1
ATOM 2092 O O . GLU A 1 262 ? 13.062 -17.469 -4.145 1 87.44 262 GLU A O 1
ATOM 2097 N N . ILE A 1 263 ? 13.609 -18.938 -5.742 1 86 263 ILE A N 1
ATOM 2098 C CA . ILE A 1 263 ? 12.203 -19.25 -5.988 1 86 263 ILE A CA 1
ATOM 2099 C C . ILE A 1 263 ? 11.555 -19.766 -4.707 1 86 263 ILE A C 1
ATOM 2101 O O . ILE A 1 263 ? 10.445 -19.359 -4.363 1 86 263 ILE A O 1
ATOM 2105 N N . VAL A 1 264 ? 12.328 -20.547 -4.016 1 87.75 264 VAL A N 1
ATOM 2106 C CA . VAL A 1 264 ? 11.805 -21.156 -2.797 1 87.75 264 VAL A CA 1
ATOM 2107 C C . VAL A 1 264 ? 11.875 -20.156 -1.646 1 87.75 264 VAL A C 1
ATOM 2109 O O . VAL A 1 264 ? 10.93 -20.047 -0.859 1 87.75 264 VAL A O 1
ATOM 2112 N N . THR A 1 265 ? 12.953 -19.438 -1.55 1 86.81 265 THR A N 1
ATOM 2113 C CA . THR A 1 265 ? 13.109 -18.484 -0.45 1 86.81 265 THR A CA 1
ATOM 2114 C C . THR A 1 265 ? 12.102 -17.344 -0.573 1 86.81 265 THR A C 1
ATOM 2116 O O . THR A 1 265 ? 11.633 -16.812 0.436 1 86.81 265 THR A O 1
ATOM 2119 N N . ASP A 1 266 ? 11.805 -17.016 -1.777 1 83.75 266 ASP A N 1
ATOM 2120 C CA . ASP A 1 266 ? 10.828 -15.961 -2.006 1 83.75 266 ASP A CA 1
ATOM 2121 C C . ASP A 1 266 ? 9.43 -16.406 -1.581 1 83.75 266 ASP A C 1
ATOM 2123 O O . ASP A 1 266 ? 8.633 -15.594 -1.095 1 83.75 266 ASP A O 1
ATOM 2127 N N . ARG A 1 267 ? 9.148 -17.656 -1.771 1 84.38 267 ARG A N 1
ATOM 2128 C CA . ARG A 1 267 ? 7.816 -18.172 -1.49 1 84.38 267 ARG A CA 1
ATOM 2129 C C . ARG A 1 267 ? 7.652 -18.484 -0.005 1 84.38 267 ARG A C 1
ATOM 2131 O O . ARG A 1 267 ? 6.594 -18.219 0.573 1 84.38 267 ARG A O 1
ATOM 2138 N N . PHE A 1 268 ? 8.727 -18.969 0.59 1 86.5 268 PHE A N 1
ATOM 2139 C CA . PHE A 1 268 ? 8.562 -19.5 1.936 1 86.5 268 PHE A CA 1
ATOM 2140 C C . PHE A 1 268 ? 9.273 -18.625 2.959 1 86.5 268 PHE A C 1
ATOM 2142 O O . PHE A 1 268 ? 8.992 -18.719 4.156 1 86.5 268 PHE A O 1
ATOM 2149 N N . GLY A 1 269 ? 10.188 -17.844 2.496 1 80.44 269 GLY A N 1
ATOM 2150 C CA . GLY A 1 269 ? 10.938 -17 3.408 1 80.44 269 GLY A CA 1
ATOM 2151 C C . GLY A 1 269 ? 11.703 -17.781 4.461 1 80.44 269 GLY A C 1
ATOM 2152 O O . GLY A 1 269 ? 12.438 -18.719 4.137 1 80.44 269 GLY A O 1
ATOM 2153 N N . LYS A 1 270 ? 11.453 -17.375 5.723 1 78.69 270 LYS A N 1
ATOM 2154 C CA . LYS A 1 270 ? 12.18 -17.984 6.84 1 78.69 270 LYS A CA 1
ATOM 2155 C C . LYS A 1 270 ? 11.625 -19.359 7.168 1 78.69 270 LYS A C 1
ATOM 2157 O O . LYS A 1 270 ? 12.258 -20.141 7.891 1 78.69 270 LYS A O 1
ATOM 2162 N N . ALA A 1 271 ? 10.523 -19.688 6.645 1 81.69 271 ALA A N 1
ATOM 2163 C CA . ALA A 1 271 ? 9.914 -20.984 6.883 1 81.69 271 ALA A CA 1
ATOM 2164 C C . ALA A 1 271 ? 10.648 -22.078 6.121 1 81.69 271 ALA A C 1
ATOM 2166 O O . ALA A 1 271 ? 10.461 -23.266 6.395 1 81.69 271 ALA A O 1
ATOM 2167 N N . ALA A 1 272 ? 11.469 -21.688 5.176 1 87.81 272 ALA A N 1
ATOM 2168 C CA . ALA A 1 272 ? 12.266 -22.656 4.43 1 87.81 272 ALA A CA 1
ATOM 2169 C C . ALA A 1 272 ? 13.5 -23.078 5.219 1 87.81 272 ALA A C 1
ATOM 2171 O O . ALA A 1 272 ? 14.328 -22.234 5.582 1 87.81 272 ALA A O 1
ATOM 2172 N N . VAL A 1 273 ? 13.602 -24.344 5.492 1 90.88 273 VAL A N 1
ATOM 2173 C CA . VAL A 1 273 ? 14.758 -24.875 6.215 1 90.88 273 VAL A CA 1
ATOM 2174 C C . VAL A 1 273 ? 15.703 -25.562 5.242 1 90.88 273 VAL A C 1
ATOM 2176 O O . VAL A 1 273 ? 15.352 -26.594 4.656 1 90.88 273 VAL A O 1
ATOM 2179 N N . PHE A 1 274 ? 16.812 -25.062 5.062 1 91.62 274 PHE A N 1
ATOM 2180 C CA . PHE A 1 274 ? 17.797 -25.625 4.141 1 91.62 274 PHE A CA 1
ATOM 2181 C C . PHE A 1 274 ? 18.547 -26.781 4.789 1 91.62 274 PHE A C 1
ATOM 2183 O O . PHE A 1 274 ? 19.078 -26.656 5.895 1 91.62 274 PHE A O 1
ATOM 2190 N N . LEU A 1 275 ? 18.516 -27.859 4.109 1 89.19 275 LEU A N 1
ATOM 2191 C CA . LEU A 1 275 ? 19.188 -29.062 4.594 1 89.19 275 LEU A CA 1
ATOM 2192 C C . LEU A 1 275 ? 20.594 -29.172 4.016 1 89.19 275 LEU A C 1
ATOM 2194 O O . LEU A 1 275 ? 20.906 -28.531 3.008 1 89.19 275 LEU A O 1
ATOM 2198 N N . LYS A 1 276 ? 21.5 -29.781 4.777 1 74.5 276 LYS A N 1
ATOM 2199 C CA . LYS A 1 276 ? 22.859 -29.984 4.309 1 74.5 276 LYS A CA 1
ATOM 2200 C C . LYS A 1 276 ? 22.891 -30.719 2.971 1 74.5 276 LYS A C 1
ATOM 2202 O O . LYS A 1 276 ? 22.297 -31.797 2.84 1 74.5 276 LYS A O 1
ATOM 2207 N N . ALA A 1 277 ? 22.875 -29.906 1.884 1 65.94 277 ALA A N 1
ATOM 2208 C CA . ALA A 1 277 ? 22.844 -30.656 0.632 1 65.94 277 ALA A CA 1
ATOM 2209 C C . ALA A 1 277 ? 24.188 -30.578 -0.08 1 65.94 277 ALA A C 1
ATOM 2211 O O . ALA A 1 277 ? 25.062 -29.797 0.312 1 65.94 277 ALA A O 1
ATOM 2212 N N . GLY A 1 278 ? 24.312 -31.438 -1.18 1 64.81 278 GLY A N 1
ATOM 2213 C CA . GLY A 1 278 ? 25.484 -31.547 -2.039 1 64.81 278 GLY A CA 1
ATOM 2214 C C . GLY A 1 278 ? 25.766 -30.281 -2.818 1 64.81 278 GLY A C 1
ATOM 2215 O O . GLY A 1 278 ? 25.172 -29.234 -2.559 1 64.81 278 GLY A O 1
ATOM 2216 N N . LYS A 1 279 ? 26.734 -30.234 -3.697 1 71.75 279 LYS A N 1
ATOM 2217 C CA . LYS A 1 279 ? 27.344 -29.109 -4.387 1 71.75 279 LYS A CA 1
ATOM 2218 C C . LYS A 1 279 ? 26.422 -28.562 -5.477 1 71.75 279 LYS A C 1
ATOM 2220 O O . LYS A 1 279 ? 26.438 -27.359 -5.762 1 71.75 279 LYS A O 1
ATOM 2225 N N . SER A 1 280 ? 25.453 -29.297 -5.973 1 81.81 280 SER A N 1
ATOM 2226 C CA . SER A 1 280 ? 24.797 -28.812 -7.188 1 81.81 280 SER A CA 1
ATOM 2227 C C . SER A 1 280 ? 23.297 -28.625 -6.98 1 81.81 280 SER A C 1
ATOM 2229 O O . SER A 1 280 ? 22.594 -28.156 -7.871 1 81.81 280 SER A O 1
ATOM 2231 N N . GLU A 1 281 ? 22.766 -28.938 -5.816 1 90.12 281 GLU A N 1
ATOM 2232 C CA . GLU A 1 281 ? 21.328 -28.797 -5.562 1 90.12 281 GLU A CA 1
ATOM 2233 C C . GLU A 1 281 ? 21.062 -28.484 -4.094 1 90.12 281 GLU A C 1
ATOM 2235 O O . GLU A 1 281 ? 21.781 -28.953 -3.211 1 90.12 281 GLU A O 1
ATOM 2240 N N . ALA A 1 282 ? 20.094 -27.688 -3.861 1 92.31 282 ALA A N 1
ATOM 2241 C CA . ALA A 1 282 ? 19.688 -27.391 -2.49 1 92.31 282 ALA A CA 1
ATOM 2242 C C . ALA A 1 282 ? 18.547 -28.312 -2.045 1 92.31 282 ALA A C 1
ATOM 2244 O O . ALA A 1 282 ? 17.688 -28.688 -2.848 1 92.31 282 ALA A O 1
ATOM 2245 N N . ARG A 1 283 ? 18.641 -28.75 -0.882 1 94.19 283 ARG A N 1
ATOM 2246 C CA . ARG A 1 283 ? 17.547 -29.484 -0.25 1 94.19 283 ARG A CA 1
ATOM 2247 C C . ARG A 1 283 ? 16.859 -28.625 0.815 1 94.19 283 ARG A C 1
ATOM 2249 O O . ARG A 1 283 ? 17.5 -28.156 1.756 1 94.19 283 ARG A O 1
ATOM 2256 N N . VAL A 1 284 ? 15.562 -28.469 0.615 1 94.12 284 VAL A N 1
ATOM 2257 C CA . VAL A 1 284 ? 14.844 -27.547 1.49 1 94.12 284 VAL A CA 1
ATOM 2258 C C . VAL A 1 284 ? 13.617 -28.234 2.066 1 94.12 284 VAL A C 1
ATOM 2260 O O . VAL A 1 284 ? 12.914 -28.969 1.357 1 94.12 284 VAL A O 1
ATOM 2263 N N . ARG A 1 285 ? 13.414 -28.047 3.299 1 94.38 285 ARG A N 1
ATOM 2264 C CA . ARG A 1 285 ? 12.211 -28.547 3.969 1 94.38 285 ARG A CA 1
ATOM 2265 C C . ARG A 1 285 ? 11.234 -27.406 4.258 1 94.38 285 ARG A C 1
ATOM 2267 O O . ARG A 1 285 ? 11.625 -26.375 4.812 1 94.38 285 ARG A O 1
ATOM 2274 N N . VAL A 1 286 ? 9.984 -27.594 3.867 1 93.06 286 VAL A N 1
ATOM 2275 C CA . VAL A 1 286 ? 8.953 -26.578 4.074 1 93.06 286 VAL A CA 1
ATOM 2276 C C . VAL A 1 286 ? 7.66 -27.25 4.547 1 93.06 286 VAL A C 1
ATOM 2278 O O . VAL A 1 286 ? 7.352 -28.375 4.152 1 93.06 286 VAL A O 1
ATOM 2281 N N . LYS A 1 287 ? 6.965 -26.578 5.438 1 90 287 LYS A N 1
ATOM 2282 C CA . LYS A 1 287 ? 5.629 -27 5.852 1 90 287 LYS A CA 1
ATOM 2283 C C . LYS A 1 287 ? 4.555 -26.375 4.965 1 90 287 LYS A C 1
ATOM 2285 O O . LYS A 1 287 ? 4.438 -25.156 4.895 1 90 287 LYS A O 1
ATOM 2290 N N . ILE A 1 288 ? 3.812 -27.219 4.23 1 89.94 288 ILE A N 1
ATOM 2291 C CA . ILE A 1 288 ? 2.828 -26.688 3.293 1 89.94 288 ILE A CA 1
ATOM 2292 C C . ILE A 1 288 ? 1.477 -27.359 3.531 1 89.94 288 ILE A C 1
ATOM 2294 O O . ILE A 1 288 ? 1.402 -28.406 4.168 1 89.94 288 ILE A O 1
ATOM 2298 N N . CYS A 1 289 ? 0.419 -26.688 3.168 1 86.44 289 CYS A N 1
ATOM 2299 C CA . CYS A 1 289 ? -0.884 -27.328 3.008 1 86.44 289 CYS A CA 1
ATOM 2300 C C . CYS A 1 289 ? -1.024 -27.938 1.619 1 86.44 289 CYS A C 1
ATOM 2302 O O . CYS A 1 289 ? -1.053 -27.219 0.618 1 86.44 289 CYS A O 1
ATOM 2304 N N . LYS A 1 290 ? -1.099 -29.266 1.611 1 88.38 290 LYS A N 1
ATOM 2305 C CA . LYS A 1 290 ? -1.18 -29.969 0.34 1 88.38 290 LYS A CA 1
ATOM 2306 C C . LYS A 1 290 ? -2.408 -29.547 -0.456 1 88.38 290 LYS A C 1
ATOM 2308 O O . LYS A 1 290 ? -3.52 -29.516 0.077 1 88.38 290 LYS A O 1
ATOM 2313 N N . SER A 1 291 ? -2.146 -29.156 -1.704 1 88.44 291 SER A N 1
ATOM 2314 C CA . SER A 1 291 ? -3.221 -28.672 -2.572 1 88.44 291 SER A CA 1
ATOM 2315 C C . SER A 1 291 ? -2.826 -28.766 -4.043 1 88.44 291 SER A C 1
ATOM 2317 O O . SER A 1 291 ? -1.646 -28.938 -4.363 1 88.44 291 SER A O 1
ATOM 2319 N N . GLN A 1 292 ? -3.809 -28.719 -4.887 1 89.44 292 GLN A N 1
ATOM 2320 C CA . GLN A 1 292 ? -3.547 -28.688 -6.32 1 89.44 292 GLN A CA 1
ATOM 2321 C C . GLN A 1 292 ? -2.742 -27.453 -6.703 1 89.44 292 GLN A C 1
ATOM 2323 O O . GLN A 1 292 ? -1.923 -27.484 -7.621 1 89.44 292 GLN A O 1
ATOM 2328 N N . GLN A 1 293 ? -2.965 -26.422 -5.965 1 87.94 293 GLN A N 1
ATOM 2329 C CA . GLN A 1 293 ? -2.248 -25.188 -6.215 1 87.94 293 GLN A CA 1
ATOM 2330 C C . GLN A 1 293 ? -0.759 -25.328 -5.922 1 87.94 293 GLN A C 1
ATOM 2332 O O . GLN A 1 293 ? 0.079 -24.781 -6.641 1 87.94 293 GLN A O 1
ATOM 2337 N N . PHE A 1 294 ? -0.483 -26.062 -4.852 1 91.06 294 PHE A N 1
ATOM 2338 C CA . PHE A 1 294 ? 0.916 -26.359 -4.566 1 91.06 294 PHE A CA 1
ATOM 2339 C C . PHE A 1 294 ? 1.544 -27.156 -5.703 1 91.06 294 PHE A C 1
ATOM 2341 O O . PHE A 1 294 ? 2.646 -26.844 -6.152 1 91.06 294 PHE A O 1
ATOM 2348 N N . PHE A 1 295 ? 0.833 -28.141 -6.152 1 93.62 295 PHE A N 1
ATOM 2349 C CA . PHE A 1 295 ? 1.326 -28.969 -7.254 1 93.62 295 PHE A CA 1
ATOM 2350 C C . PHE A 1 295 ? 1.524 -28.109 -8.508 1 93.62 295 PHE A C 1
ATOM 2352 O O . PHE A 1 295 ? 2.496 -28.312 -9.242 1 93.62 295 PHE A O 1
ATOM 2359 N N . GLY A 1 296 ? 0.609 -27.234 -8.75 1 92.31 296 GLY A N 1
ATOM 2360 C CA . GLY A 1 296 ? 0.759 -26.312 -9.859 1 92.31 296 GLY A CA 1
ATOM 2361 C C . GLY A 1 296 ? 1.992 -25.438 -9.742 1 92.31 296 GLY A C 1
ATOM 2362 O O . GLY A 1 296 ? 2.664 -25.156 -10.734 1 92.31 296 GLY A O 1
ATOM 2363 N N . TRP A 1 297 ? 2.223 -25 -8.547 1 90.62 297 TRP A N 1
ATOM 2364 C CA . TRP A 1 297 ? 3.406 -24.188 -8.297 1 90.62 297 TRP A CA 1
ATOM 2365 C C . TRP A 1 297 ? 4.68 -24.953 -8.617 1 90.62 297 TRP A C 1
ATOM 2367 O O . TRP A 1 297 ? 5.586 -24.438 -9.266 1 90.62 297 TRP A O 1
ATOM 2377 N N . ILE A 1 298 ? 4.719 -26.188 -8.234 1 94 298 ILE A N 1
ATOM 2378 C CA . ILE A 1 298 ? 5.855 -27.047 -8.547 1 94 298 ILE A CA 1
ATOM 2379 C C . ILE A 1 298 ? 5.984 -27.203 -10.062 1 94 298 ILE A C 1
ATOM 2381 O O . ILE A 1 298 ? 7.082 -27.078 -10.609 1 94 298 ILE A O 1
ATOM 2385 N N . ALA A 1 299 ? 4.898 -27.391 -10.664 1 93 299 ALA A N 1
ATOM 2386 C CA . ALA A 1 299 ? 4.883 -27.609 -12.109 1 93 299 ALA A CA 1
ATOM 2387 C C . ALA A 1 299 ? 5.355 -26.375 -12.852 1 93 299 ALA A C 1
ATOM 2389 O O . ALA A 1 299 ? 5.906 -26.469 -13.953 1 93 299 ALA A O 1
ATOM 2390 N N . SER A 1 300 ? 5.141 -25.266 -12.297 1 92.06 300 SER A N 1
ATOM 2391 C CA . SER A 1 300 ? 5.477 -24 -12.953 1 92.06 300 SER A CA 1
ATOM 2392 C C . SER A 1 300 ? 6.988 -23.812 -13.039 1 92.06 300 SER A C 1
ATOM 2394 O O . SER A 1 300 ? 7.469 -22.953 -13.781 1 92.06 300 SER A O 1
ATOM 2396 N N . MET A 1 301 ? 7.668 -24.641 -12.289 1 91.31 301 MET A N 1
ATOM 2397 C CA . MET A 1 301 ? 9.117 -24.469 -12.227 1 91.31 301 MET A CA 1
ATOM 2398 C C . MET A 1 301 ? 9.828 -25.578 -13 1 91.31 301 MET A C 1
ATOM 2400 O O . MET A 1 301 ? 11.047 -25.734 -12.883 1 91.31 301 MET A O 1
ATOM 2404 N N . GLY A 1 302 ? 9.039 -26.281 -13.711 1 89.38 302 GLY A N 1
ATOM 2405 C CA . GLY A 1 302 ? 9.625 -27.359 -14.484 1 89.38 302 GLY A CA 1
ATOM 2406 C C . GLY A 1 302 ? 10.391 -28.359 -13.633 1 89.38 302 GLY A C 1
ATOM 2407 O O . GLY A 1 302 ? 9.875 -28.844 -12.625 1 89.38 302 GLY A O 1
ATOM 2408 N N . LYS A 1 303 ? 11.656 -28.578 -13.977 1 90.31 303 LYS A N 1
ATOM 2409 C CA . LYS A 1 303 ? 12.461 -29.562 -13.25 1 90.31 303 LYS A CA 1
ATOM 2410 C C . LYS A 1 303 ? 13.453 -28.875 -12.32 1 90.31 303 LYS A C 1
ATOM 2412 O O . LYS A 1 303 ? 14.297 -29.531 -11.703 1 90.31 303 LYS A O 1
ATOM 2417 N N . THR A 1 304 ? 13.227 -27.609 -12.219 1 91.75 304 THR A N 1
ATOM 2418 C CA . THR A 1 304 ? 14.117 -26.812 -11.383 1 91.75 304 THR A CA 1
ATOM 2419 C C . THR A 1 304 ? 13.828 -27.047 -9.906 1 91.75 304 THR A C 1
ATOM 2421 O O . THR A 1 304 ? 14.727 -26.969 -9.07 1 91.75 304 THR A O 1
ATOM 2424 N N . VAL A 1 305 ? 12.602 -27.266 -9.562 1 92.62 305 VAL A N 1
ATOM 2425 C CA . VAL A 1 305 ? 12.156 -27.609 -8.219 1 92.62 305 VAL A CA 1
ATOM 2426 C C . VAL A 1 305 ? 11.398 -28.938 -8.25 1 92.62 305 VAL A C 1
ATOM 2428 O O . VAL A 1 305 ? 10.43 -29.094 -9 1 92.62 305 VAL A O 1
ATOM 2431 N N . ARG A 1 306 ? 11.867 -29.859 -7.43 1 95.12 306 ARG A N 1
ATOM 2432 C CA . ARG A 1 306 ? 11.25 -31.188 -7.414 1 95.12 306 ARG A CA 1
ATOM 2433 C C . ARG A 1 306 ? 10.922 -31.625 -5.988 1 95.12 306 ARG A C 1
ATOM 2435 O O . ARG A 1 306 ? 11.664 -31.312 -5.051 1 95.12 306 ARG A O 1
ATOM 2442 N N . ILE A 1 307 ? 9.805 -32.312 -5.871 1 95.94 307 ILE A N 1
ATOM 2443 C CA . ILE A 1 307 ? 9.445 -32.906 -4.586 1 95.94 307 ILE A CA 1
ATOM 2444 C C . ILE A 1 307 ? 10.25 -34.188 -4.363 1 95.94 307 ILE A C 1
ATOM 2446 O O . ILE A 1 307 ? 10.078 -35.156 -5.094 1 95.94 307 ILE A O 1
ATOM 2450 N N . VAL A 1 308 ? 11.039 -34.188 -3.402 1 94.25 308 VAL A N 1
ATOM 2451 C CA . VAL A 1 308 ? 11.867 -35.375 -3.16 1 94.25 308 VAL A CA 1
ATOM 2452 C C . VAL A 1 308 ? 11.344 -36.156 -1.951 1 94.25 308 VAL A C 1
ATOM 2454 O O . VAL A 1 308 ? 11.664 -37.312 -1.767 1 94.25 308 VAL A O 1
ATOM 2457 N N . GLY A 1 309 ? 10.547 -35.469 -1.104 1 92.75 309 GLY A N 1
ATOM 2458 C CA . GLY A 1 309 ? 9.969 -36.156 0.034 1 92.75 309 GLY A CA 1
ATOM 2459 C C . GLY A 1 309 ? 8.781 -35.438 0.631 1 92.75 309 GLY A C 1
ATOM 2460 O O . GLY A 1 309 ? 8.641 -34.219 0.463 1 92.75 309 GLY A O 1
ATOM 2461 N N . PRO A 1 310 ? 7.949 -36.219 1.334 1 95 310 PRO A N 1
ATOM 2462 C CA . PRO A 1 310 ? 7.895 -37.656 1.485 1 95 310 PRO A CA 1
ATOM 2463 C C . PRO A 1 310 ? 7.469 -38.375 0.204 1 95 310 PRO A C 1
ATOM 2465 O O . PRO A 1 310 ? 6.953 -37.75 -0.719 1 95 310 PRO A O 1
ATOM 2468 N N . LYS A 1 311 ? 7.695 -39.625 0.148 1 95.44 311 LYS A N 1
ATOM 2469 C CA . LYS A 1 311 ? 7.379 -40.406 -1.051 1 95.44 311 LYS A CA 1
ATOM 2470 C C . LYS A 1 311 ? 5.898 -40.312 -1.396 1 95.44 311 LYS A C 1
ATOM 2472 O O . LYS A 1 311 ? 5.531 -40.25 -2.572 1 95.44 311 LYS A O 1
ATOM 2477 N N . SER A 1 312 ? 5.098 -40.281 -0.403 1 95.38 312 SER A N 1
ATOM 2478 C CA . SER A 1 312 ? 3.654 -40.188 -0.61 1 95.38 312 SER A CA 1
ATOM 2479 C C . SER A 1 312 ? 3.289 -38.906 -1.342 1 95.38 312 SER A C 1
ATOM 2481 O O . SER A 1 312 ? 2.457 -38.906 -2.252 1 95.38 312 SER A O 1
ATOM 2483 N N . LEU A 1 313 ? 3.926 -37.844 -0.978 1 95.38 313 LEU A N 1
ATOM 2484 C CA . LEU A 1 313 ? 3.654 -36.562 -1.609 1 95.38 313 LEU A CA 1
ATOM 2485 C C . LEU A 1 313 ? 4.145 -36.531 -3.053 1 95.38 313 LEU A C 1
ATOM 2487 O O . LEU A 1 313 ? 3.471 -36 -3.939 1 95.38 313 LEU A O 1
ATOM 2491 N N . ALA A 1 314 ? 5.301 -37.094 -3.252 1 95.88 314 ALA A N 1
ATOM 2492 C CA . ALA A 1 314 ? 5.859 -37.188 -4.598 1 95.88 314 ALA A CA 1
ATOM 2493 C C . ALA A 1 314 ? 4.969 -38 -5.516 1 95.88 314 ALA A C 1
ATOM 2495 O O . ALA A 1 314 ? 4.75 -37.656 -6.676 1 95.88 314 ALA A O 1
ATOM 2496 N N . GLU A 1 315 ? 4.469 -39.094 -5 1 95.75 315 GLU A N 1
ATOM 2497 C CA . GLU A 1 315 ? 3.592 -39.969 -5.777 1 95.75 315 GLU A CA 1
ATOM 2498 C C . GLU A 1 315 ? 2.26 -39.281 -6.07 1 95.75 315 GLU A C 1
ATOM 2500 O O . GLU A 1 315 ? 1.712 -39.406 -7.164 1 95.75 315 GLU A O 1
ATOM 2505 N N . GLU A 1 316 ? 1.818 -38.594 -5.098 1 95.19 316 GLU A N 1
ATOM 2506 C CA . GLU A 1 316 ? 0.575 -37.844 -5.301 1 95.19 316 GLU A CA 1
ATOM 2507 C C . GLU A 1 316 ? 0.728 -36.812 -6.402 1 95.19 316 GLU A C 1
ATOM 2509 O O . GLU A 1 316 ? -0.198 -36.594 -7.188 1 95.19 316 GLU A O 1
ATOM 2514 N N . TYR A 1 317 ? 1.857 -36.156 -6.371 1 95.62 317 TYR A N 1
ATOM 2515 C CA . TYR A 1 317 ? 2.137 -35.188 -7.41 1 95.62 317 TYR A CA 1
ATOM 2516 C C . TYR A 1 317 ? 2.17 -35.844 -8.789 1 95.62 317 TYR A C 1
ATOM 2518 O O . TYR A 1 317 ? 1.595 -35.312 -9.742 1 95.62 317 TYR A O 1
ATOM 2526 N N . ARG A 1 318 ? 2.811 -37 -8.898 1 95.38 318 ARG A N 1
ATOM 2527 C CA . ARG A 1 318 ? 2.877 -37.719 -10.172 1 95.38 318 ARG A CA 1
ATOM 2528 C C . ARG A 1 318 ? 1.487 -38.156 -10.625 1 95.38 318 ARG A C 1
ATOM 2530 O O . ARG A 1 318 ? 1.149 -38.031 -11.805 1 95.38 318 ARG A O 1
ATOM 2537 N N . ASP A 1 319 ? 0.754 -38.656 -9.688 1 95.69 319 ASP A N 1
ATOM 2538 C CA . ASP A 1 319 ? -0.613 -39.062 -10 1 95.69 319 ASP A CA 1
ATOM 2539 C C . ASP A 1 319 ? -1.45 -37.875 -10.469 1 95.69 319 ASP A C 1
ATOM 2541 O O . ASP A 1 319 ? -2.285 -38.031 -11.359 1 95.69 319 ASP A O 1
ATOM 2545 N N . TYR A 1 320 ? -1.166 -36.812 -9.82 1 95.31 320 TYR A N 1
ATOM 2546 C CA . TYR A 1 320 ? -1.866 -35.562 -10.195 1 95.31 320 TYR A CA 1
ATOM 2547 C C . TYR A 1 320 ? -1.534 -35.188 -11.633 1 95.31 320 TYR A C 1
ATOM 2549 O O . TYR A 1 320 ? -2.432 -34.875 -12.422 1 95.31 320 TYR A O 1
ATOM 2557 N N . LEU A 1 321 ? -0.29 -35.188 -12.008 1 95.31 321 LEU A N 1
ATOM 2558 C CA . LEU A 1 321 ? 0.141 -34.844 -13.359 1 95.31 321 LEU A CA 1
ATOM 2559 C C . LEU A 1 321 ? -0.471 -35.812 -14.375 1 95.31 321 LEU A C 1
ATOM 2561 O O . LEU A 1 321 ? -0.908 -35.375 -15.445 1 95.31 321 LEU A O 1
ATOM 2565 N N . ARG A 1 322 ? -0.517 -37.094 -14.031 1 94.88 322 ARG A N 1
ATOM 2566 C CA . ARG A 1 322 ? -1.112 -38.094 -14.914 1 94.88 322 ARG A CA 1
ATOM 2567 C C . ARG A 1 322 ? -2.598 -37.812 -15.125 1 94.88 322 ARG A C 1
ATOM 2569 O O . ARG A 1 322 ? -3.115 -38 -16.234 1 94.88 322 ARG A O 1
ATOM 2576 N N . SER A 1 323 ? -3.158 -37.469 -14.055 1 94.5 323 SER A N 1
ATOM 2577 C CA . SER A 1 323 ? -4.586 -37.188 -14.148 1 94.5 323 SER A CA 1
ATOM 2578 C C . SER A 1 323 ? -4.867 -36 -15.086 1 94.5 323 SER A C 1
ATOM 2580 O O . SER A 1 323 ? -5.91 -35.969 -15.734 1 94.5 323 SER A O 1
ATOM 2582 N N . LEU A 1 324 ? -3.957 -35.031 -15.141 1 93.69 324 LEU A N 1
ATOM 2583 C CA . LEU A 1 324 ? -4.117 -33.875 -16.016 1 93.69 324 LEU A CA 1
ATOM 2584 C C . LEU A 1 324 ? -3.967 -34.281 -17.484 1 93.69 324 LEU A C 1
ATOM 2586 O O . LEU A 1 324 ? -4.547 -33.656 -18.359 1 93.69 324 LEU A O 1
ATOM 2590 N N . LEU A 1 325 ? -3.195 -35.344 -17.719 1 93 325 LEU A N 1
ATOM 2591 C CA . LEU A 1 325 ? -2.924 -35.812 -19.078 1 93 325 LEU A CA 1
ATOM 2592 C C . LEU A 1 325 ? -4.078 -36.656 -19.594 1 93 325 LEU A C 1
ATOM 2594 O O . LEU A 1 325 ? -4.266 -36.75 -20.812 1 93 325 LEU A O 1
ATOM 2598 N N . GLU A 1 326 ? -4.855 -37.469 -18.734 1 84.19 326 GLU A N 1
ATOM 2599 C CA . GLU A 1 326 ? -5.934 -38.375 -19.141 1 84.19 326 GLU A CA 1
ATOM 2600 C C . GLU A 1 326 ? -7.121 -37.594 -19.703 1 84.19 326 GLU A C 1
ATOM 2602 O O . GLU A 1 326 ? -7.945 -38.125 -20.438 1 84.19 326 GLU A O 1
ATOM 2607 N N . GLU A 1 327 ? -7.18 -36.344 -19.781 1 60.94 327 GLU A N 1
ATOM 2608 C CA . GLU A 1 327 ? -8.352 -35.688 -20.375 1 60.94 327 GLU A CA 1
ATOM 2609 C C . GLU A 1 327 ? -8.133 -35.406 -21.859 1 60.94 327 GLU A C 1
ATOM 2611 O O . GLU A 1 327 ? -7.016 -35.125 -22.281 1 60.94 327 GLU A O 1
ATOM 2616 N N . MET B 1 1 ? 2.771 45.562 25.312 1 37.69 1 MET B N 1
ATOM 2617 C CA . MET B 1 1 ? 3.75 44.625 24.781 1 37.69 1 MET B CA 1
ATOM 2618 C C . MET B 1 1 ? 3.377 43.188 25.156 1 37.69 1 MET B C 1
ATOM 2620 O O . MET B 1 1 ? 3.529 42.281 24.344 1 37.69 1 MET B O 1
ATOM 2624 N N . ALA B 1 2 ? 3.025 43 26.391 1 47.84 2 ALA B N 1
ATOM 2625 C CA . ALA B 1 2 ? 2.627 41.781 27.062 1 47.84 2 ALA B CA 1
ATOM 2626 C C . ALA B 1 2 ? 1.32 41.25 26.484 1 47.84 2 ALA B C 1
ATOM 2628 O O . ALA B 1 2 ? 1.163 40.031 26.312 1 47.84 2 ALA B O 1
ATOM 2629 N N . CYS B 1 3 ? 0.448 42.219 26.297 1 44.06 3 CYS B N 1
ATOM 2630 C CA . CYS B 1 3 ? -0.895 41.906 25.797 1 44.06 3 CYS B CA 1
ATOM 2631 C C . CYS B 1 3 ? -0.844 41.25 24.438 1 44.06 3 CYS B C 1
ATOM 2633 O O . CYS B 1 3 ? -1.611 40.312 24.172 1 44.06 3 CYS B O 1
ATOM 2635 N N . ASN B 1 4 ? 0.352 41.625 23.688 1 59.78 4 ASN B N 1
ATOM 2636 C CA . ASN B 1 4 ? 0.483 41.188 22.297 1 59.78 4 ASN B CA 1
ATOM 2637 C C . ASN B 1 4 ? 0.946 39.719 22.219 1 59.78 4 ASN B C 1
ATOM 2639 O O . ASN B 1 4 ? 0.45 38.969 21.391 1 59.78 4 ASN B O 1
ATOM 2643 N N . SER B 1 5 ? 1.705 39.375 23.312 1 66 5 SER B N 1
ATOM 2644 C CA . SER B 1 5 ? 2.242 38 23.281 1 66 5 SER B CA 1
ATOM 2645 C C . SER B 1 5 ? 1.158 36.969 23.594 1 66 5 SER B C 1
ATOM 2647 O O . SER B 1 5 ? 1.081 35.938 22.953 1 66 5 SER B O 1
ATOM 2649 N N . LYS B 1 6 ? 0.309 37.406 24.547 1 74.94 6 LYS B N 1
ATOM 2650 C CA . LYS B 1 6 ? -0.769 36.5 24.953 1 74.94 6 LYS B CA 1
ATOM 2651 C C . LYS B 1 6 ? -1.79 36.344 23.828 1 74.94 6 LYS B C 1
ATOM 2653 O O . LYS B 1 6 ? -2.334 35.25 23.641 1 74.94 6 LYS B O 1
ATOM 2658 N N . ALA B 1 7 ? -1.971 37.406 23.125 1 78.38 7 ALA B N 1
ATOM 2659 C CA . ALA B 1 7 ? -2.922 37.375 22.031 1 78.38 7 ALA B CA 1
ATOM 2660 C C . ALA B 1 7 ? -2.414 36.469 20.891 1 78.38 7 ALA B C 1
ATOM 2662 O O . ALA B 1 7 ? -3.195 35.781 20.266 1 78.38 7 ALA B O 1
ATOM 2663 N N . LYS B 1 8 ? -1.118 36.531 20.703 1 85.25 8 LYS B N 1
ATOM 2664 C CA . LYS B 1 8 ? -0.5 35.719 19.641 1 85.25 8 LYS B CA 1
ATOM 2665 C C . LYS B 1 8 ? -0.634 34.25 19.938 1 85.25 8 LYS B C 1
ATOM 2667 O O . LYS B 1 8 ? -1.016 33.469 19.062 1 85.25 8 LYS B O 1
ATOM 2672 N N . VAL B 1 9 ? -0.447 33.906 21.125 1 89.5 9 VAL B N 1
ATOM 2673 C CA . VAL B 1 9 ? -0.512 32.5 21.516 1 89.5 9 VAL B CA 1
ATOM 2674 C C . VAL B 1 9 ? -1.964 32.031 21.516 1 89.5 9 VAL B C 1
ATOM 2676 O O . VAL B 1 9 ? -2.246 30.875 21.156 1 89.5 9 VAL B O 1
ATOM 2679 N N . LYS B 1 10 ? -2.793 33 21.828 1 93.19 10 LYS B N 1
ATOM 2680 C CA . LYS B 1 10 ? -4.215 32.656 21.891 1 93.19 10 LYS B CA 1
ATOM 2681 C C . LYS B 1 10 ? -4.738 32.188 20.547 1 93.19 10 LYS B C 1
ATOM 2683 O O . LYS B 1 10 ? -5.461 31.203 20.453 1 93.19 10 LYS B O 1
ATOM 2688 N N . ILE B 1 11 ? -4.402 32.906 19.453 1 94.31 11 ILE B N 1
ATOM 2689 C CA . ILE B 1 11 ? -4.93 32.562 18.141 1 94.31 11 ILE B CA 1
ATOM 2690 C C . ILE B 1 11 ? -4.383 31.203 17.703 1 94.31 11 ILE B C 1
ATOM 2692 O O . ILE B 1 11 ? -5.07 30.438 17.016 1 94.31 11 ILE B O 1
ATOM 2696 N N . LEU B 1 12 ? -3.176 30.922 18.078 1 95.19 12 LEU B N 1
ATOM 2697 C CA . LEU B 1 12 ? -2.582 29.625 17.75 1 95.19 12 LEU B CA 1
ATOM 2698 C C . LEU B 1 12 ? -3.318 28.5 18.469 1 95.19 12 LEU B C 1
ATOM 2700 O O . LEU B 1 12 ? -3.621 27.469 17.859 1 95.19 12 LEU B O 1
ATOM 2704 N N . TYR B 1 13 ? -3.627 28.688 19.719 1 95.62 13 TYR B N 1
ATOM 2705 C CA . TYR B 1 13 ? -4.359 27.672 20.469 1 95.62 13 TYR B CA 1
ATOM 2706 C C . TYR B 1 13 ? -5.785 27.531 19.938 1 95.62 13 TYR B C 1
ATOM 2708 O O . TYR B 1 13 ? -6.332 26.422 19.906 1 95.62 13 TYR B O 1
ATOM 2716 N N . LEU B 1 14 ? -6.367 28.703 19.594 1 96.25 14 LEU B N 1
ATOM 2717 C CA . LEU B 1 14 ? -7.695 28.625 19.016 1 96.25 14 LEU B CA 1
ATOM 2718 C C . LEU B 1 14 ? -7.68 27.781 17.734 1 96.25 14 LEU B C 1
ATOM 2720 O O . LEU B 1 14 ? -8.555 26.938 17.531 1 96.25 14 LEU B O 1
ATOM 2724 N N . LEU B 1 15 ? -6.699 28.078 16.906 1 95.06 15 LEU B N 1
ATOM 2725 C CA . LEU B 1 15 ? -6.535 27.297 15.688 1 95.06 15 LEU B CA 1
ATOM 2726 C C . LEU B 1 15 ? -6.395 25.812 16.016 1 95.06 15 LEU B C 1
ATOM 2728 O O . LEU B 1 15 ? -7.062 24.969 15.398 1 95.06 15 LEU B O 1
ATOM 2732 N N . LYS B 1 16 ? -5.574 25.453 16.953 1 94.62 16 LYS B N 1
ATOM 2733 C CA . LYS B 1 16 ? -5.344 24.078 17.359 1 94.62 16 LYS B CA 1
ATOM 2734 C C . LYS B 1 16 ? -6.637 23.422 17.844 1 94.62 16 LYS B C 1
ATOM 2736 O O . LYS B 1 16 ? -6.961 22.312 17.438 1 94.62 16 LYS B O 1
ATOM 2741 N N . ILE B 1 17 ? -7.367 24.125 18.703 1 96.19 17 ILE B N 1
ATOM 2742 C CA . ILE B 1 17 ? -8.609 23.609 19.266 1 96.19 17 ILE B CA 1
ATOM 2743 C C . ILE B 1 17 ? -9.609 23.312 18.156 1 96.19 17 ILE B C 1
ATOM 2745 O O . ILE B 1 17 ? -10.211 22.234 18.109 1 96.19 17 ILE B O 1
ATOM 2749 N N . LEU B 1 18 ? -9.789 24.312 17.25 1 95.75 18 LEU B N 1
ATOM 2750 C CA . LEU B 1 18 ? -10.75 24.141 16.172 1 95.75 18 LEU B CA 1
ATOM 2751 C C . LEU B 1 18 ? -10.32 23 15.242 1 95.75 18 LEU B C 1
ATOM 2753 O O . LEU B 1 18 ? -11.156 22.219 14.789 1 95.75 18 LEU B O 1
ATOM 2757 N N . GLN B 1 19 ? -9.039 22.875 14.992 1 93.31 19 GLN B N 1
ATOM 2758 C CA . GLN B 1 19 ? -8.516 21.844 14.117 1 93.31 19 GLN B CA 1
ATOM 2759 C C . GLN B 1 19 ? -8.711 20.453 14.734 1 93.31 19 GLN B C 1
ATOM 2761 O O . GLN B 1 19 ? -9.07 19.5 14.039 1 93.31 19 GLN B O 1
ATOM 2766 N N . GLU B 1 20 ? -8.523 20.344 16.016 1 93.44 20 GLU B N 1
ATOM 2767 C CA . GLU B 1 20 ? -8.523 19.047 16.688 1 93.44 20 GLU B CA 1
ATOM 2768 C C . GLU B 1 20 ? -9.93 18.625 17.078 1 93.44 20 GLU B C 1
ATOM 2770 O O . GLU B 1 20 ? -10.25 17.438 17.094 1 93.44 20 GLU B O 1
ATOM 2775 N N . GLU B 1 21 ? -10.758 19.609 17.328 1 95.06 21 GLU B N 1
ATOM 2776 C CA . GLU B 1 21 ? -11.977 19.219 18.031 1 95.06 21 GLU B CA 1
ATOM 2777 C C . GLU B 1 21 ? -13.219 19.484 17.172 1 95.06 21 GLU B C 1
ATOM 2779 O O . GLU B 1 21 ? -14.344 19.203 17.594 1 95.06 21 GLU B O 1
ATOM 2784 N N . THR B 1 22 ? -13.062 20.047 16.031 1 94.5 22 THR B N 1
ATOM 2785 C CA . THR B 1 22 ? -14.266 20.391 15.281 1 94.5 22 THR B CA 1
ATOM 2786 C C . THR B 1 22 ? -14.195 19.812 13.867 1 94.5 22 THR B C 1
ATOM 2788 O O . THR B 1 22 ? -13.117 19.469 13.383 1 94.5 22 THR B O 1
ATOM 2791 N N . ASP B 1 23 ? -15.312 19.578 13.273 1 90.62 23 ASP B N 1
ATOM 2792 C CA . ASP B 1 23 ? -15.547 19.25 11.867 1 90.62 23 ASP B CA 1
ATOM 2793 C C . ASP B 1 23 ? -16.953 19.672 11.438 1 90.62 23 ASP B C 1
ATOM 2795 O O . ASP B 1 23 ? -17.688 20.312 12.203 1 90.62 23 ASP B O 1
ATOM 2799 N N . ALA B 1 24 ? -17.266 19.344 10.219 1 86.38 24 ALA B N 1
ATOM 2800 C CA . ALA B 1 24 ? -18.547 19.797 9.68 1 86.38 24 ALA B CA 1
ATOM 2801 C C . ALA B 1 24 ? -19.703 19.312 10.539 1 86.38 24 ALA B C 1
ATOM 2803 O O . ALA B 1 24 ? -20.719 20 10.672 1 86.38 24 ALA B O 1
ATOM 2804 N N . ALA B 1 25 ? -19.609 18.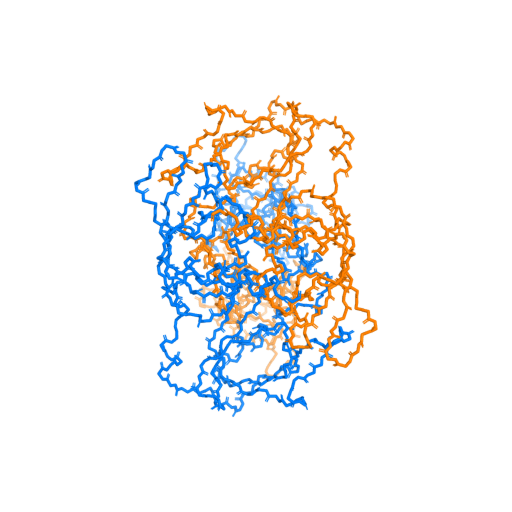188 11.156 1 88.25 25 ALA B N 1
ATOM 2805 C CA . ALA B 1 25 ? -20.703 17.594 11.93 1 88.25 25 ALA B CA 1
ATOM 2806 C C . ALA B 1 25 ? -20.594 17.969 13.406 1 88.25 25 ALA B C 1
ATOM 2808 O O . ALA B 1 25 ? -21.594 17.938 14.133 1 88.25 25 ALA B O 1
ATOM 2809 N N . HIS B 1 26 ? -19.469 18.422 13.852 1 92.75 26 HIS B N 1
ATOM 2810 C CA . HIS B 1 26 ? -19.234 18.703 15.266 1 92.75 26 HIS B CA 1
ATOM 2811 C C . HIS B 1 26 ? -18.562 20.062 15.453 1 92.75 26 HIS B C 1
ATOM 2813 O O . HIS B 1 26 ? -17.359 20.188 15.281 1 92.75 26 HIS B O 1
ATOM 2819 N N . GLY B 1 27 ? -19.328 20.984 15.906 1 95.25 27 GLY B N 1
ATOM 2820 C CA . GLY B 1 27 ? -18.797 22.312 16.203 1 95.25 27 GLY B CA 1
ATOM 2821 C C . GLY B 1 27 ? -18.672 22.594 17.688 1 95.25 27 GLY B C 1
ATOM 2822 O O . GLY B 1 27 ? -18.969 21.734 18.516 1 95.25 27 GLY B O 1
ATOM 2823 N N . LEU B 1 28 ? -18.094 23.734 18 1 96.75 28 LEU B N 1
ATOM 2824 C CA . LEU B 1 28 ? -17.984 24.188 19.375 1 96.75 28 LEU B CA 1
ATOM 2825 C C . LEU B 1 28 ? -18.734 25.516 19.578 1 96.75 28 LEU B C 1
ATOM 2827 O O . LEU B 1 28 ? -18.703 26.375 18.703 1 96.75 28 LEU B O 1
ATOM 2831 N N . THR B 1 29 ? -19.359 25.578 20.688 1 96.75 29 THR B N 1
ATOM 2832 C CA . THR B 1 29 ? -19.984 26.844 21.031 1 96.75 29 THR B CA 1
ATOM 2833 C C . THR B 1 29 ? -18.938 27.844 21.547 1 96.75 29 THR B C 1
ATOM 2835 O O . THR B 1 29 ? -17.812 27.453 21.875 1 96.75 29 THR B O 1
ATOM 2838 N N . MET B 1 30 ? -19.406 29.109 21.594 1 96.06 30 MET B N 1
ATOM 2839 C CA . MET B 1 30 ? -18.516 30.141 22.109 1 96.06 30 MET B CA 1
ATOM 2840 C C . MET B 1 30 ? -18.094 29.828 23.547 1 96.06 30 MET B C 1
ATOM 2842 O O . MET B 1 30 ? -16.922 30 23.906 1 96.06 30 MET B O 1
ATOM 2846 N N . ALA B 1 31 ? -19.016 29.344 24.297 1 95.75 31 ALA B N 1
ATOM 2847 C CA . ALA B 1 31 ? -18.734 29 25.688 1 95.75 31 ALA B CA 1
ATOM 2848 C C . ALA B 1 31 ? -17.703 27.875 25.781 1 95.75 31 ALA B C 1
ATOM 2850 O O . ALA B 1 31 ? -16.797 27.922 26.609 1 95.75 31 ALA B O 1
ATOM 2851 N N . GLN B 1 32 ? -17.828 26.891 24.922 1 96.75 32 GLN B N 1
ATOM 2852 C CA . GLN B 1 32 ? -16.906 25.766 24.906 1 96.75 32 GLN B CA 1
ATOM 2853 C C . GLN B 1 32 ? -15.516 26.203 24.453 1 96.75 32 GLN B C 1
ATOM 2855 O O . GLN B 1 32 ? -14.516 25.719 24.984 1 96.75 32 GLN B O 1
ATOM 2860 N N . ILE B 1 33 ? -15.453 27.078 23.484 1 97.44 33 ILE B N 1
ATOM 2861 C CA . ILE B 1 33 ? -14.18 27.594 22.984 1 97.44 33 ILE B CA 1
ATOM 2862 C C . ILE B 1 33 ? -13.445 28.312 24.109 1 97.44 33 ILE B C 1
ATOM 2864 O O . ILE B 1 33 ? -12.25 28.078 24.328 1 97.44 33 ILE B O 1
ATOM 2868 N N . ILE B 1 34 ? -14.188 29.109 24.844 1 96.38 34 ILE B N 1
ATOM 2869 C CA . ILE B 1 34 ? -13.594 29.891 25.938 1 96.38 34 ILE B CA 1
ATOM 2870 C C . ILE B 1 34 ? -13.078 28.938 27.016 1 96.38 34 ILE B C 1
ATOM 2872 O O . ILE B 1 34 ? -11.977 29.125 27.547 1 96.38 34 ILE B O 1
ATOM 2876 N N . GLU B 1 35 ? -13.852 27.938 27.312 1 96.62 35 GLU B N 1
ATOM 2877 C CA . GLU B 1 35 ? -13.477 26.953 28.312 1 96.62 35 GLU B CA 1
ATOM 2878 C C . GLU B 1 35 ? -12.211 26.203 27.906 1 96.62 35 GLU B C 1
ATOM 2880 O O . GLU B 1 35 ? -11.312 25.984 28.719 1 96.62 35 GLU B O 1
ATOM 2885 N N . LYS B 1 36 ? -12.133 25.812 26.672 1 96.31 36 LYS B N 1
ATOM 2886 C CA . LYS B 1 36 ? -10.992 25.047 26.172 1 96.31 36 LYS B CA 1
ATOM 2887 C C . LYS B 1 36 ? -9.727 25.906 26.141 1 96.31 36 LYS B C 1
ATOM 2889 O O . LYS B 1 36 ? -8.625 25.406 26.359 1 96.31 36 LYS B O 1
ATOM 2894 N N . LEU B 1 37 ? -9.875 27.172 25.812 1 96.19 37 LEU B N 1
ATOM 2895 C CA . LEU B 1 37 ? -8.734 28.078 25.844 1 96.19 37 LEU B CA 1
ATOM 2896 C C . LEU B 1 37 ? -8.211 28.234 27.266 1 96.19 37 LEU B C 1
ATOM 2898 O O . LEU B 1 37 ? -7 28.297 27.484 1 96.19 37 LEU B O 1
ATOM 2902 N N . ALA B 1 38 ? -9.141 28.25 28.203 1 94.88 38 ALA B N 1
ATOM 2903 C CA . ALA B 1 38 ? -8.766 28.375 29.609 1 94.88 38 ALA B CA 1
ATOM 2904 C C . ALA B 1 38 ? -7.957 27.172 30.078 1 94.88 38 ALA B C 1
ATOM 2906 O O . ALA B 1 38 ? -7.062 27.297 30.906 1 94.88 38 ALA B O 1
ATOM 2907 N N . GLU B 1 39 ? -8.273 26.047 29.516 1 94.38 39 GLU B N 1
ATOM 2908 C CA . GLU B 1 39 ? -7.547 24.812 29.859 1 94.38 39 GLU B CA 1
ATOM 2909 C C . GLU B 1 39 ? -6.082 24.922 29.453 1 94.38 39 GLU B C 1
ATOM 2911 O O . GLU B 1 39 ? -5.219 24.281 30.047 1 94.38 39 GLU B O 1
ATOM 2916 N N . TYR B 1 40 ? -5.809 25.688 28.438 1 92 40 TYR B N 1
ATOM 2917 C CA . TYR B 1 40 ? -4.434 25.906 28 1 92 40 TYR B CA 1
ATOM 2918 C C . TYR B 1 40 ? -3.818 27.109 28.719 1 92 40 TYR B C 1
ATOM 2920 O O . TYR B 1 40 ? -2.729 27.562 28.359 1 92 40 TYR B O 1
ATOM 2928 N N . GLY B 1 41 ? -4.551 27.719 29.641 1 90.94 41 GLY B N 1
ATOM 2929 C CA . GLY B 1 41 ? -4.062 28.859 30.406 1 90.94 41 GLY B CA 1
ATOM 2930 C C . GLY B 1 41 ? -4.262 30.188 29.703 1 90.94 41 GLY B C 1
ATOM 2931 O O . GLY B 1 41 ? -3.619 31.188 30.047 1 90.94 41 GLY B O 1
ATOM 2932 N N . VAL B 1 42 ? -5.105 30.172 28.688 1 91.62 42 VAL B N 1
ATOM 2933 C CA . VAL B 1 42 ? -5.355 31.391 27.906 1 91.62 42 VAL B CA 1
ATOM 2934 C C . VAL B 1 42 ? -6.742 31.938 28.25 1 91.62 42 VAL B C 1
ATOM 2936 O O . VAL B 1 42 ? -7.75 31.266 28.031 1 91.62 42 VAL B O 1
ATOM 2939 N N . SER B 1 43 ? -6.801 33.062 28.828 1 90.88 43 SER B N 1
ATOM 2940 C CA . SER B 1 43 ? -8.078 33.719 29.094 1 90.88 43 SER B CA 1
ATOM 2941 C C . SER B 1 43 ? -8.547 34.531 27.891 1 90.88 43 SER B C 1
ATOM 2943 O O . SER B 1 43 ? -7.75 35.188 27.25 1 90.88 43 SER B O 1
ATOM 2945 N N . ALA B 1 44 ? -9.82 34.375 27.594 1 90.75 44 ALA B N 1
ATOM 2946 C CA . ALA B 1 44 ? -10.328 35.062 26.422 1 90.75 44 ALA B CA 1
ATOM 2947 C C . ALA B 1 44 ? -11.766 35.531 26.641 1 90.75 44 ALA B C 1
ATOM 2949 O O . ALA B 1 44 ? -12.547 34.844 27.312 1 90.75 44 ALA B O 1
ATOM 2950 N N . GLU B 1 45 ? -12.023 36.656 26.094 1 92 45 GLU B N 1
ATOM 2951 C CA . GLU B 1 45 ? -13.391 37.188 26.062 1 92 45 GLU B CA 1
ATOM 2952 C C . GLU B 1 45 ? -14.039 36.969 24.703 1 92 45 GLU B C 1
ATOM 2954 O O . GLU B 1 45 ? -13.344 36.812 23.688 1 92 45 GLU B O 1
ATOM 2959 N N . ARG B 1 46 ? -15.406 36.969 24.703 1 92.81 46 ARG B N 1
ATOM 2960 C CA . ARG B 1 46 ? -16.188 36.656 23.516 1 92.81 46 ARG B CA 1
ATOM 2961 C C . ARG B 1 46 ? -15.766 37.531 22.344 1 92.81 46 ARG B C 1
ATOM 2963 O O . ARG B 1 46 ? -15.547 37.031 21.234 1 92.81 46 ARG B O 1
ATOM 2970 N N . LYS B 1 47 ? -15.68 38.75 22.562 1 91.12 47 LYS B N 1
ATOM 2971 C CA . LYS B 1 47 ? -15.367 39.719 21.5 1 91.12 47 LYS B CA 1
ATOM 2972 C C . LYS B 1 47 ? -14.016 39.406 20.859 1 91.12 47 LYS B C 1
ATOM 2974 O O . LYS B 1 47 ? -13.867 39.5 19.641 1 91.12 47 LYS B O 1
ATOM 2979 N N . SER B 1 48 ? -13.07 39.094 21.688 1 91.62 48 SER B N 1
ATOM 2980 C CA . SER B 1 48 ? -11.727 38.812 21.188 1 91.62 48 SER B CA 1
ATOM 2981 C C . SER B 1 48 ? -11.703 37.531 20.359 1 91.62 48 SER B C 1
ATOM 2983 O O . SER B 1 48 ? -10.898 37.406 19.438 1 91.62 48 SER B O 1
ATOM 2985 N N . ILE B 1 49 ? -12.547 36.594 20.672 1 94.56 49 ILE B N 1
ATOM 2986 C CA . ILE B 1 49 ? -12.602 35.344 19.922 1 94.56 49 ILE B CA 1
ATOM 2987 C C . ILE B 1 49 ? -13.188 35.625 18.547 1 94.56 49 ILE B C 1
ATOM 2989 O O . ILE B 1 49 ? -12.742 35.031 17.547 1 94.56 49 ILE B O 1
ATOM 2993 N N . TYR B 1 50 ? -14.156 36.469 18.453 1 94 50 TYR B N 1
ATOM 2994 C CA . TYR B 1 50 ? -14.711 36.844 17.156 1 94 50 TYR B CA 1
ATOM 2995 C C . TYR B 1 50 ? -13.633 37.438 16.266 1 94 50 TYR B C 1
ATOM 2997 O O . TYR B 1 50 ? -13.578 37.125 15.062 1 94 50 TYR B O 1
ATOM 3005 N N . ASP B 1 51 ? -12.828 38.219 16.875 1 93.06 51 ASP B N 1
ATOM 3006 C CA . ASP B 1 51 ? -11.727 38.844 16.125 1 93.06 51 ASP B CA 1
ATOM 3007 C C . ASP B 1 51 ? -10.742 37.781 15.656 1 93.06 51 ASP B C 1
ATOM 3009 O O . ASP B 1 51 ? -10.195 37.875 14.555 1 93.06 51 ASP B O 1
ATOM 3013 N N . ASP B 1 52 ? -10.508 36.844 16.547 1 94.88 52 ASP B N 1
ATOM 3014 C CA . ASP B 1 52 ? -9.594 35.75 16.203 1 94.88 52 ASP B CA 1
ATOM 3015 C C . ASP B 1 52 ? -10.156 34.906 15.062 1 94.88 52 ASP B C 1
ATOM 3017 O O . ASP B 1 52 ? -9.422 34.5 14.164 1 94.88 52 ASP B O 1
ATOM 3021 N N . ILE B 1 53 ? -11.414 34.594 15.07 1 95.38 53 ILE B N 1
ATOM 3022 C CA . ILE B 1 53 ? -12.062 33.812 14.016 1 95.38 53 ILE B CA 1
ATOM 3023 C C . ILE B 1 53 ? -11.961 34.562 12.688 1 95.38 53 ILE B C 1
ATOM 3025 O O . ILE B 1 53 ? -11.688 33.938 11.648 1 95.38 53 ILE B O 1
ATOM 3029 N N . LYS B 1 54 ? -12.195 35.844 12.742 1 94.44 54 LYS B N 1
ATOM 3030 C CA . LYS B 1 54 ? -12.047 36.656 11.539 1 94.44 54 LYS B CA 1
ATOM 3031 C C . LYS B 1 54 ? -10.625 36.594 10.992 1 94.44 54 LYS B C 1
ATOM 3033 O O . LYS B 1 54 ? -10.43 36.5 9.781 1 94.44 54 LYS B O 1
ATOM 3038 N N . ALA B 1 55 ? -9.648 36.688 11.898 1 93.19 55 ALA B N 1
ATOM 3039 C CA . ALA B 1 55 ? -8.242 36.594 11.5 1 93.19 55 ALA B CA 1
ATOM 3040 C C . ALA B 1 55 ? -7.945 35.25 10.867 1 93.19 55 ALA B C 1
ATOM 3042 O O . ALA B 1 55 ? -7.207 35.156 9.883 1 93.19 55 ALA B O 1
ATOM 3043 N N . LEU B 1 56 ? -8.461 34.219 11.438 1 95.44 56 LEU B N 1
ATOM 3044 C CA . LEU B 1 56 ? -8.273 32.875 10.898 1 95.44 56 LEU B CA 1
ATOM 3045 C C . LEU B 1 56 ? -8.867 32.75 9.492 1 95.44 56 LEU B C 1
ATOM 3047 O O . LEU B 1 56 ? -8.266 32.156 8.609 1 95.44 56 LEU B O 1
ATOM 3051 N N . ARG B 1 57 ? -9.984 33.344 9.281 1 94.94 57 ARG B N 1
ATOM 3052 C CA . ARG B 1 57 ? -10.617 33.344 7.969 1 94.94 57 ARG B CA 1
ATOM 3053 C C . ARG B 1 57 ? -9.766 34.094 6.957 1 94.94 57 ARG B C 1
ATOM 3055 O O . ARG B 1 57 ? -9.617 33.688 5.809 1 94.94 57 ARG B O 1
ATOM 3062 N N . GLU B 1 58 ? -9.25 35.188 7.434 1 91.62 58 GLU B N 1
ATOM 3063 C CA . GLU B 1 58 ? -8.359 35.969 6.574 1 91.62 58 GLU B CA 1
ATOM 3064 C C . GLU B 1 58 ? -7.137 35.156 6.172 1 91.62 58 GLU B C 1
ATOM 3066 O O . GLU B 1 58 ? -6.613 35.312 5.066 1 91.62 58 GLU B O 1
ATOM 3071 N N . PHE B 1 59 ? -6.656 34.312 7.129 1 92.62 59 PHE B N 1
ATOM 3072 C CA . PHE B 1 59 ? -5.516 33.438 6.887 1 92.62 59 PHE B CA 1
ATOM 3073 C C . PHE B 1 59 ? -5.941 32.219 6.098 1 92.62 59 PHE B C 1
ATOM 3075 O O . PHE B 1 59 ? -5.156 31.266 5.93 1 92.62 59 PHE B O 1
ATOM 3082 N N . ASP B 1 60 ? -7.172 32.156 5.594 1 90.25 60 ASP B N 1
ATOM 3083 C CA . ASP B 1 60 ? -7.715 31.156 4.676 1 90.25 60 ASP B CA 1
ATOM 3084 C C . ASP B 1 60 ? -8.055 29.859 5.41 1 90.25 60 ASP B C 1
ATOM 3086 O O . ASP B 1 60 ? -7.965 28.766 4.836 1 90.25 60 ASP B O 1
ATOM 3090 N N . ILE B 1 61 ? -8.242 29.922 6.734 1 93.81 61 ILE B N 1
ATOM 3091 C CA . ILE B 1 61 ? -8.836 28.797 7.465 1 93.81 61 ILE B CA 1
ATOM 3092 C C . ILE B 1 61 ? -10.352 28.859 7.352 1 93.81 61 ILE B C 1
ATOM 3094 O O . ILE B 1 61 ? -10.969 29.891 7.656 1 93.81 61 ILE B O 1
ATOM 3098 N N . ASP B 1 62 ? -10.945 27.797 6.941 1 94.5 62 ASP B N 1
ATOM 3099 C CA . ASP B 1 62 ? -12.375 27.766 6.645 1 94.5 62 ASP B CA 1
ATOM 3100 C C . ASP B 1 62 ? -13.195 27.547 7.914 1 94.5 62 ASP B C 1
ATOM 3102 O O . ASP B 1 62 ? -13.883 26.531 8.055 1 94.5 62 ASP B O 1
ATOM 3106 N N . VAL B 1 63 ? -13.203 28.547 8.758 1 96.19 63 VAL B N 1
ATOM 3107 C CA . VAL B 1 63 ? -14.023 28.484 9.969 1 96.19 63 VAL B CA 1
ATOM 3108 C C . VAL B 1 63 ? -15.445 28.922 9.656 1 96.19 63 VAL B C 1
ATOM 3110 O O . VAL B 1 63 ? -15.688 30.094 9.312 1 96.19 63 VAL B O 1
ATOM 3113 N N . LYS B 1 64 ? -16.406 28.047 9.805 1 96.31 64 LYS B N 1
ATOM 3114 C CA . LYS B 1 64 ? -17.797 28.344 9.523 1 96.31 64 LYS B CA 1
ATOM 3115 C C . LYS B 1 64 ? -18.594 28.531 10.812 1 96.31 64 LYS B C 1
ATOM 3117 O O . LYS B 1 64 ? -18.219 28 11.859 1 96.31 64 LYS B O 1
ATOM 3122 N N . THR B 1 65 ? -19.531 29.312 10.68 1 95.56 65 THR B N 1
ATOM 3123 C CA . THR B 1 65 ? -20.5 29.5 11.742 1 95.56 65 THR B CA 1
ATOM 3124 C C . THR B 1 65 ? -21.781 28.719 11.438 1 95.56 65 THR B C 1
ATOM 3126 O O . THR B 1 65 ? -22.469 29 10.445 1 95.56 65 THR B O 1
ATOM 3129 N N . TYR B 1 66 ? -22.016 27.688 12.188 1 93.5 66 TYR B N 1
ATOM 3130 C CA . TYR B 1 66 ? -23.219 26.891 12.023 1 93.5 66 TYR B CA 1
ATOM 3131 C C . TYR B 1 66 ? -24.344 27.406 12.906 1 93.5 66 TYR B C 1
ATOM 3133 O O . TYR B 1 66 ? -24.20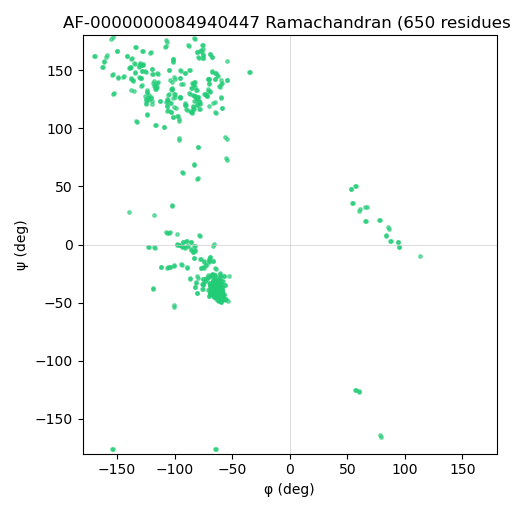3 27.484 14.125 1 93.5 66 TYR B O 1
ATOM 3141 N N . ARG B 1 67 ? -25.453 27.797 12.305 1 92.5 67 ARG B N 1
ATOM 3142 C CA . ARG B 1 67 ? -26.609 28.344 13.023 1 92.5 67 ARG B CA 1
ATOM 3143 C C . ARG B 1 67 ? -27.438 27.219 13.648 1 92.5 67 ARG B C 1
ATOM 3145 O O . ARG B 1 67 ? -28.609 27.047 13.312 1 92.5 67 ARG B O 1
ATOM 3152 N N . ARG B 1 68 ? -26.719 26.516 14.422 1 90.38 68 ARG B N 1
ATOM 3153 C CA . ARG B 1 68 ? -27.375 25.5 15.25 1 90.38 68 ARG B CA 1
ATOM 3154 C C . ARG B 1 68 ? -27.828 26.078 16.578 1 90.38 68 ARG B C 1
ATOM 3156 O O . ARG B 1 68 ? -27.734 27.297 16.797 1 90.38 68 ARG B O 1
ATOM 3163 N N . ASN B 1 69 ? -28.594 25.344 17.406 1 89.5 69 ASN B N 1
ATOM 3164 C CA . ASN B 1 69 ? -29.031 25.797 18.734 1 89.5 69 ASN B CA 1
ATOM 3165 C C . ASN B 1 69 ? -28.328 25.031 19.844 1 89.5 69 ASN B C 1
ATOM 3167 O O . ASN B 1 69 ? -28.703 23.906 20.156 1 89.5 69 ASN B O 1
ATOM 3171 N N . PRO B 1 70 ? -27.328 25.703 20.391 1 92.5 70 PRO B N 1
ATOM 3172 C CA . PRO B 1 70 ? -26.688 27 20.234 1 92.5 70 PRO B CA 1
ATOM 3173 C C . PRO B 1 70 ? -25.766 27.078 19.016 1 92.5 70 PRO B C 1
ATOM 3175 O O . PRO B 1 70 ? -25.453 26.047 18.422 1 92.5 70 PRO B O 1
ATOM 3178 N N . VAL B 1 71 ? -25.344 28.375 18.672 1 94.88 71 VAL B N 1
ATOM 3179 C CA . VAL B 1 71 ? -24.469 28.609 17.531 1 94.88 71 VAL B CA 1
ATOM 3180 C C . VAL B 1 71 ? -23.141 27.891 17.75 1 94.88 71 VAL B C 1
ATOM 3182 O O . VAL B 1 71 ? -22.594 27.891 18.859 1 94.88 71 VAL B O 1
ATOM 3185 N N . GLU B 1 72 ? -22.641 27.234 16.703 1 96.94 72 GLU B N 1
ATOM 3186 C CA . GLU B 1 72 ? -21.391 26.484 16.797 1 96.94 72 GLU B CA 1
ATOM 3187 C C . GLU B 1 72 ? -20.406 26.938 15.727 1 96.94 72 GLU B C 1
ATOM 3189 O O . GLU B 1 72 ? -20.797 27.422 14.672 1 96.94 72 GLU B O 1
ATOM 3194 N N . TYR B 1 73 ? -19.188 26.859 16.031 1 97.31 73 TYR B N 1
ATOM 3195 C CA . TYR B 1 73 ? -18.094 27.188 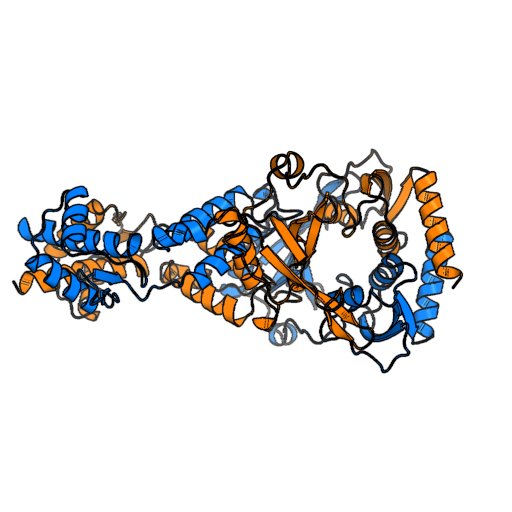15.125 1 97.31 73 TYR B CA 1
ATOM 3196 C C . TYR B 1 73 ? -17.234 25.953 14.844 1 97.31 73 TYR B C 1
ATOM 3198 O O . TYR B 1 73 ? -16.953 25.172 15.75 1 97.31 73 TYR B O 1
ATOM 3206 N N . ALA B 1 74 ? -16.922 25.75 13.578 1 96.5 74 ALA B N 1
ATOM 3207 C CA . ALA B 1 74 ? -16.125 24.578 13.227 1 96.5 74 ALA B CA 1
ATOM 3208 C C . ALA B 1 74 ? -15.344 24.812 11.938 1 96.5 74 ALA B C 1
ATOM 3210 O O . ALA B 1 74 ? -15.734 25.641 11.109 1 96.5 74 ALA B O 1
ATOM 3211 N N . ILE B 1 75 ? -14.164 24.234 11.867 1 94.88 75 ILE B N 1
ATOM 3212 C CA . ILE B 1 75 ? -13.453 24.203 10.602 1 94.88 75 ILE B CA 1
ATOM 3213 C C . ILE B 1 75 ? -14.133 23.203 9.656 1 94.88 75 ILE B C 1
ATOM 3215 O O . ILE B 1 75 ? -14.359 22.047 10.023 1 94.88 75 ILE B O 1
ATOM 3219 N N . GLU B 1 76 ? -14.43 23.594 8.5 1 90.06 76 GLU B N 1
ATOM 3220 C CA . GLU B 1 76 ? -15.164 22.75 7.57 1 90.06 76 GLU B CA 1
ATOM 3221 C C . GLU B 1 76 ? -14.219 22.109 6.551 1 90.06 76 GLU B C 1
ATOM 3223 O O . GLU B 1 76 ? -14.258 20.891 6.34 1 90.06 76 GLU B O 1
ATOM 3228 N N . ARG B 1 77 ? -13.484 22.891 5.926 1 84.88 77 ARG B N 1
ATOM 3229 C CA . ARG B 1 77 ? -12.578 22.375 4.906 1 84.88 77 ARG B CA 1
ATOM 3230 C C . ARG B 1 77 ? -11.188 22.141 5.48 1 84.88 77 ARG B C 1
ATOM 3232 O O . ARG B 1 77 ? -10.594 23.031 6.086 1 84.88 77 ARG B O 1
ATOM 3239 N N . ARG B 1 78 ? -10.742 20.953 5.277 1 86.75 78 ARG B N 1
ATOM 3240 C CA . ARG B 1 78 ? -9.406 20.562 5.723 1 86.75 78 ARG B CA 1
ATOM 3241 C C . ARG B 1 78 ? -8.555 20.094 4.547 1 86.75 78 ARG B C 1
ATOM 3243 O O . ARG B 1 78 ? -9.062 19.875 3.449 1 86.75 78 ARG B O 1
ATOM 3250 N N . ASP B 1 79 ? -7.281 20.031 4.797 1 82.31 79 ASP B N 1
ATOM 3251 C CA . ASP B 1 79 ? -6.355 19.609 3.75 1 82.31 79 ASP B CA 1
ATOM 3252 C C . ASP B 1 79 ? -6.637 18.156 3.324 1 82.31 79 ASP B C 1
ATOM 3254 O O . ASP B 1 79 ? -6.48 17.812 2.152 1 82.31 79 ASP B O 1
ATOM 3258 N N . PHE B 1 80 ? -7.062 17.328 4.352 1 89.81 80 PHE B N 1
ATOM 3259 C CA . PHE B 1 80 ? -7.441 15.945 4.094 1 89.81 80 PHE B CA 1
ATOM 3260 C C . PHE B 1 80 ? -8.883 15.695 4.516 1 89.81 80 PHE B C 1
ATOM 3262 O O . PHE B 1 80 ? -9.289 16.062 5.625 1 89.81 80 PHE B O 1
ATOM 3269 N N . THR B 1 81 ? -9.617 15.188 3.604 1 90.88 81 THR B N 1
ATOM 3270 C CA . THR B 1 81 ? -10.93 14.695 4 1 90.88 81 THR B CA 1
ATOM 3271 C C . THR B 1 81 ? -10.805 13.367 4.742 1 90.88 81 THR B C 1
ATOM 3273 O O . THR B 1 81 ? -9.781 12.68 4.633 1 90.88 81 THR B O 1
ATOM 3276 N N . ILE B 1 82 ? -11.805 13.055 5.445 1 91.19 82 ILE B N 1
ATOM 3277 C CA . ILE B 1 82 ? -11.773 11.805 6.203 1 91.19 82 ILE B CA 1
ATOM 3278 C C . ILE B 1 82 ? -11.656 10.625 5.242 1 91.19 82 ILE B C 1
ATOM 3280 O O . ILE B 1 82 ? -10.961 9.648 5.535 1 91.19 82 ILE B O 1
ATOM 3284 N N . ASP B 1 83 ? -12.281 10.664 4.078 1 90.38 83 ASP B N 1
ATOM 3285 C CA . ASP B 1 83 ? -12.203 9.602 3.074 1 90.38 83 ASP B CA 1
ATOM 3286 C C . ASP B 1 83 ? -10.773 9.422 2.586 1 90.38 83 ASP B C 1
ATOM 3288 O O . ASP B 1 83 ? -10.305 8.289 2.416 1 90.38 83 ASP B O 1
ATOM 3292 N N . GLU B 1 84 ? -10.141 10.531 2.438 1 91.12 84 GLU B N 1
ATOM 3293 C CA . GLU B 1 84 ? -8.75 10.484 1.992 1 91.12 84 GLU B CA 1
ATOM 3294 C C . GLU B 1 84 ? -7.844 9.906 3.07 1 91.12 84 GLU B C 1
ATOM 3296 O O . GLU B 1 84 ? -6.941 9.117 2.77 1 91.12 84 GLU B O 1
ATOM 3301 N N . LEU B 1 85 ? -8.117 10.328 4.289 1 94.19 85 LEU B N 1
ATOM 3302 C CA . LEU B 1 85 ? -7.332 9.805 5.398 1 94.19 85 LEU B CA 1
ATOM 3303 C C . LEU B 1 85 ? -7.543 8.297 5.547 1 94.19 85 LEU B C 1
ATOM 3305 O O . LEU B 1 85 ? -6.59 7.555 5.797 1 94.19 85 LEU B O 1
ATOM 3309 N N . MET B 1 86 ? -8.695 7.844 5.348 1 93.06 86 MET B N 1
ATOM 3310 C CA . MET B 1 86 ? -8.992 6.418 5.43 1 93.06 86 MET B CA 1
ATOM 3311 C C . MET B 1 86 ? -8.297 5.648 4.312 1 93.06 86 MET B C 1
ATOM 3313 O O . MET B 1 86 ? -7.754 4.566 4.543 1 93.06 86 MET B O 1
ATOM 3317 N N . LEU B 1 87 ? -8.281 6.219 3.154 1 90.62 87 LEU B N 1
ATOM 3318 C CA . LEU B 1 87 ? -7.586 5.613 2.025 1 90.62 87 LEU B CA 1
ATOM 3319 C C . LEU B 1 87 ? -6.098 5.465 2.318 1 90.62 87 LEU B C 1
ATOM 3321 O O . LEU B 1 87 ? -5.5 4.43 2.016 1 90.62 87 LEU B O 1
ATOM 3325 N N . MET B 1 88 ? -5.586 6.504 2.93 1 92.81 88 MET B N 1
ATOM 3326 C CA . MET B 1 88 ? -4.168 6.492 3.275 1 92.81 88 MET B CA 1
ATOM 3327 C C . MET B 1 88 ? -3.865 5.414 4.309 1 92.81 88 MET B C 1
ATOM 3329 O O . MET B 1 88 ? -2.896 4.668 4.168 1 92.81 88 MET B O 1
ATOM 3333 N N . VAL B 1 89 ? -4.699 5.352 5.305 1 94.69 89 VAL B N 1
ATOM 3334 C CA . VAL B 1 89 ? -4.516 4.363 6.363 1 94.69 89 VAL B CA 1
ATOM 3335 C C . VAL B 1 89 ? -4.602 2.957 5.781 1 94.69 89 VAL B C 1
ATOM 3337 O O . VAL B 1 89 ? -3.768 2.1 6.086 1 94.69 89 VAL B O 1
ATOM 3340 N N . ASP B 1 90 ? -5.523 2.711 4.898 1 92.56 90 ASP B N 1
ATOM 3341 C CA . ASP B 1 90 ? -5.688 1.396 4.285 1 92.56 90 ASP B CA 1
ATOM 3342 C C . ASP B 1 90 ? -4.48 1.033 3.426 1 92.56 90 ASP B C 1
ATOM 3344 O O . ASP B 1 90 ? -4.016 -0.108 3.451 1 92.56 90 ASP B O 1
ATOM 3348 N N . ALA B 1 91 ? -4.066 2.002 2.676 1 92.06 91 ALA B N 1
ATOM 3349 C CA . ALA B 1 91 ? -2.9 1.782 1.825 1 92.06 91 ALA B CA 1
ATOM 3350 C C . ALA B 1 91 ? -1.675 1.42 2.658 1 92.06 91 ALA B C 1
ATOM 3352 O O . ALA B 1 91 ? -0.951 0.477 2.33 1 92.06 91 ALA B O 1
ATOM 3353 N N . ILE B 1 92 ? -1.483 2.105 3.729 1 93.25 92 ILE B N 1
ATOM 3354 C CA . ILE B 1 92 ? -0.324 1.906 4.59 1 93.25 92 ILE B CA 1
ATOM 3355 C C . ILE B 1 92 ? -0.44 0.563 5.309 1 93.25 92 ILE B C 1
ATOM 3357 O O . ILE B 1 92 ? 0.517 -0.214 5.34 1 93.25 92 ILE B O 1
ATOM 3361 N N . GLN B 1 93 ? -1.572 0.274 5.805 1 92.75 93 GLN B N 1
ATOM 3362 C CA . GLN B 1 93 ? -1.782 -0.953 6.566 1 92.75 93 GLN B CA 1
ATOM 3363 C C . GLN B 1 93 ? -1.66 -2.184 5.672 1 92.75 93 GLN B C 1
ATOM 3365 O O . GLN B 1 93 ? -1.275 -3.258 6.133 1 92.75 93 GLN B O 1
ATOM 3370 N N . SER B 1 94 ? -1.941 -2.014 4.414 1 92.06 94 SER B N 1
ATOM 3371 C CA . SER B 1 94 ? -1.922 -3.152 3.5 1 92.06 94 SER B CA 1
ATOM 3372 C C . SER B 1 94 ? -0.57 -3.281 2.805 1 92.06 94 SER B C 1
ATOM 3374 O O . SER B 1 94 ? -0.359 -4.203 2.014 1 92.06 94 SER B O 1
ATOM 3376 N N . CYS B 1 95 ? 0.288 -2.373 3.098 1 90.44 95 CYS B N 1
ATOM 3377 C CA . CYS B 1 95 ? 1.593 -2.373 2.445 1 90.44 95 CYS B CA 1
ATOM 3378 C C . CYS B 1 95 ? 2.512 -3.422 3.061 1 90.44 95 CYS B C 1
ATOM 3380 O O . CYS B 1 95 ? 2.887 -3.314 4.23 1 90.44 95 CYS B O 1
ATOM 3382 N N . ARG B 1 96 ? 2.988 -4.367 2.262 1 89.44 96 ARG B N 1
ATOM 3383 C CA . ARG B 1 96 ? 3.814 -5.477 2.73 1 89.44 96 ARG B CA 1
ATOM 3384 C C . ARG B 1 96 ? 5.246 -5.02 2.992 1 89.44 96 ARG B C 1
ATOM 3386 O O . ARG B 1 96 ? 5.977 -5.66 3.752 1 89.44 96 ARG B O 1
ATOM 3393 N N . ALA B 1 97 ? 5.629 -3.924 2.416 1 88.94 97 ALA B N 1
ATOM 3394 C CA . ALA B 1 97 ? 7.027 -3.51 2.385 1 88.94 97 ALA B CA 1
ATOM 3395 C C . ALA B 1 97 ? 7.398 -2.734 3.646 1 88.94 97 ALA B C 1
ATOM 3397 O O . ALA B 1 97 ? 8.555 -2.338 3.822 1 88.94 97 ALA B O 1
ATOM 3398 N N . ILE B 1 98 ? 6.418 -2.486 4.512 1 90.19 98 ILE B N 1
ATOM 3399 C CA . ILE B 1 98 ? 6.727 -1.795 5.762 1 90.19 98 ILE B CA 1
ATOM 3400 C C . ILE B 1 98 ? 6.367 -2.686 6.945 1 90.19 98 ILE B C 1
ATOM 3402 O O . ILE B 1 98 ? 5.465 -3.521 6.852 1 90.19 98 ILE B O 1
ATOM 3406 N N . THR B 1 99 ? 7.082 -2.514 8.039 1 90.44 99 THR B N 1
ATOM 3407 C CA . THR B 1 99 ? 6.844 -3.32 9.234 1 90.44 99 THR B CA 1
ATOM 3408 C C . THR B 1 99 ? 5.578 -2.863 9.953 1 90.44 99 THR B C 1
ATOM 3410 O O . THR B 1 99 ? 5.074 -1.769 9.695 1 90.44 99 THR B O 1
ATOM 3413 N N . ASP B 1 100 ? 5.148 -3.783 10.805 1 90.94 100 ASP B N 1
ATOM 3414 C CA . ASP B 1 100 ? 3.998 -3.436 11.633 1 90.94 100 ASP B CA 1
ATOM 3415 C C . ASP B 1 100 ? 4.273 -2.176 12.445 1 90.94 100 ASP B C 1
ATOM 3417 O O . ASP B 1 100 ? 3.395 -1.321 12.594 1 90.94 100 ASP B O 1
ATOM 3421 N N . GLY B 1 101 ? 5.438 -2.092 13 1 91.75 101 GLY B N 1
ATOM 3422 C CA . GLY B 1 101 ? 5.816 -0.924 13.781 1 91.75 101 GLY B CA 1
ATOM 3423 C C . GLY B 1 101 ? 5.797 0.362 12.969 1 91.75 101 GLY B C 1
ATOM 3424 O O . GLY B 1 101 ? 5.301 1.388 13.445 1 91.75 101 GLY B O 1
ATOM 3425 N N . GLN B 1 102 ? 6.301 0.324 11.812 1 90.81 102 GLN B N 1
ATOM 3426 C CA . GLN B 1 102 ? 6.297 1.483 10.922 1 90.81 102 GLN B CA 1
ATOM 3427 C C . GLN B 1 102 ? 4.875 1.892 10.555 1 90.81 102 GLN B C 1
ATOM 3429 O O . GLN B 1 102 ? 4.539 3.078 10.57 1 90.81 102 GLN B O 1
ATOM 3434 N N . ALA B 1 103 ? 4.082 0.89 10.219 1 93.06 103 ALA B N 1
ATOM 3435 C CA . ALA B 1 103 ? 2.688 1.162 9.867 1 93.06 103 ALA B CA 1
ATOM 3436 C C . ALA B 1 103 ? 1.956 1.843 11.023 1 93.06 103 ALA B C 1
ATOM 3438 O O . ALA B 1 103 ? 1.257 2.838 10.82 1 93.06 103 ALA B O 1
ATOM 3439 N N . LYS B 1 104 ? 2.156 1.353 12.195 1 93.5 104 LYS B N 1
ATOM 3440 C CA . LYS B 1 104 ? 1.519 1.919 13.383 1 93.5 104 LYS B CA 1
ATOM 3441 C C . LYS B 1 104 ? 1.952 3.365 13.602 1 93.5 104 LYS B C 1
ATOM 3443 O O . LYS B 1 104 ? 1.126 4.227 13.914 1 93.5 104 LYS B O 1
ATOM 3448 N N . LEU B 1 105 ? 3.197 3.586 13.445 1 92.31 105 LEU B N 1
ATOM 3449 C CA . LEU B 1 105 ? 3.73 4.934 13.609 1 92.31 105 LEU B CA 1
ATOM 3450 C C . LEU B 1 105 ? 3.117 5.891 12.594 1 92.31 105 LEU B C 1
ATOM 3452 O O . LEU B 1 105 ? 2.688 6.988 12.953 1 92.31 105 LEU B O 1
ATOM 3456 N N . LEU B 1 106 ? 3.098 5.473 11.344 1 93.19 106 LEU B N 1
ATOM 3457 C CA . LEU B 1 106 ? 2.543 6.312 10.281 1 93.19 106 LEU B CA 1
ATOM 3458 C C . LEU B 1 106 ? 1.063 6.586 10.523 1 93.19 106 LEU B C 1
ATOM 3460 O O . LEU B 1 106 ? 0.606 7.723 10.375 1 93.19 106 LEU B O 1
ATOM 3464 N N . VAL B 1 107 ? 0.335 5.613 10.938 1 94.44 107 VAL B N 1
ATOM 3465 C CA . VAL B 1 107 ? -1.097 5.754 11.18 1 94.44 107 VAL B CA 1
ATOM 3466 C C . VAL B 1 107 ? -1.331 6.711 12.344 1 94.44 107 VAL B C 1
ATOM 3468 O O . VAL B 1 107 ? -2.252 7.531 12.305 1 94.44 107 VAL B O 1
ATOM 3471 N N . THR B 1 108 ? -0.527 6.578 13.336 1 93.19 108 THR B N 1
ATOM 3472 C CA . THR B 1 108 ? -0.627 7.484 14.477 1 93.19 108 THR B CA 1
ATOM 3473 C C . THR B 1 108 ? -0.453 8.938 14.031 1 93.19 108 THR B C 1
ATOM 3475 O O . THR B 1 108 ? -1.194 9.82 14.461 1 93.19 108 THR B O 1
ATOM 3478 N N . ASN B 1 109 ? 0.474 9.141 13.211 1 91.62 109 ASN B N 1
ATOM 3479 C CA . ASN B 1 109 ? 0.707 10.484 12.688 1 91.62 109 ASN B CA 1
ATOM 3480 C C . ASN B 1 109 ? -0.455 10.953 11.82 1 91.62 109 ASN B C 1
ATOM 3482 O O . ASN B 1 109 ? -0.851 12.117 11.891 1 91.62 109 ASN B O 1
ATOM 3486 N N . ILE B 1 110 ? -0.978 10.078 11.016 1 93.88 110 ILE B N 1
ATOM 3487 C CA . ILE B 1 110 ? -2.102 10.406 10.141 1 93.88 110 ILE B CA 1
ATOM 3488 C C . ILE B 1 110 ? -3.314 10.789 10.984 1 93.88 110 ILE B C 1
ATOM 3490 O O . ILE B 1 110 ? -4.074 11.688 10.617 1 93.88 110 ILE B O 1
ATOM 3494 N N . LYS B 1 111 ? -3.492 10.109 12.062 1 92.69 111 LYS B N 1
ATOM 3495 C CA . LYS B 1 111 ? -4.609 10.391 12.961 1 92.69 111 LYS B CA 1
ATOM 3496 C C . LYS B 1 111 ? -4.582 11.836 13.438 1 92.69 111 LYS B C 1
ATOM 3498 O O . LYS B 1 111 ? -5.633 12.445 13.664 1 92.69 111 LYS B O 1
ATOM 3503 N N . GLN B 1 112 ? -3.42 12.391 13.469 1 89.56 112 GLN B N 1
ATOM 3504 C CA . GLN B 1 112 ? -3.277 13.766 13.938 1 89.56 112 GLN B CA 1
ATOM 3505 C C . GLN B 1 112 ? -3.818 14.75 12.906 1 89.56 112 GLN B C 1
ATOM 3507 O O . GLN B 1 112 ? -4.074 15.914 13.227 1 89.56 112 GLN B O 1
ATOM 3512 N N . LEU B 1 113 ? -3.971 14.305 11.734 1 91.44 113 LEU B N 1
ATOM 3513 C CA . LEU B 1 113 ? -4.484 15.164 10.68 1 91.44 113 LEU B CA 1
ATOM 3514 C C . LEU B 1 113 ? -6.008 15.219 10.711 1 91.44 113 LEU B C 1
ATOM 3516 O O . LEU B 1 113 ? -6.621 16.078 10.07 1 91.44 113 LEU B O 1
ATOM 3520 N N . ALA B 1 114 ? -6.594 14.344 11.477 1 92 114 ALA B N 1
ATOM 3521 C CA . ALA B 1 114 ? -8.047 14.273 11.609 1 92 114 ALA B CA 1
ATOM 3522 C C . ALA B 1 114 ? -8.508 14.93 12.914 1 92 114 ALA B C 1
ATOM 3524 O O . ALA B 1 114 ? -7.699 15.18 13.805 1 92 114 ALA B O 1
ATOM 3525 N N . SER B 1 115 ? -9.805 15.297 12.945 1 91.69 115 SER B N 1
ATOM 3526 C CA . SER B 1 115 ? -10.375 15.758 14.211 1 91.69 115 SER B CA 1
ATOM 3527 C C . SER B 1 115 ? -10.453 14.617 15.227 1 91.69 115 SER B C 1
ATOM 3529 O O . SER B 1 115 ? -10.398 13.445 14.852 1 91.69 115 SER B O 1
ATOM 3531 N N . ASN B 1 116 ? -10.586 14.969 16.469 1 91.56 116 ASN B N 1
ATOM 3532 C CA . ASN B 1 116 ? -10.711 13.969 17.516 1 91.56 116 ASN B CA 1
ATOM 3533 C C . ASN B 1 116 ? -11.875 13.016 17.25 1 91.56 116 ASN B C 1
ATOM 3535 O O . ASN B 1 116 ? -11.766 11.812 17.516 1 91.56 116 ASN B O 1
ATOM 3539 N N . HIS B 1 117 ? -12.891 13.531 16.688 1 89.81 117 HIS B N 1
ATOM 3540 C CA . HIS B 1 117 ? -14.078 12.734 16.406 1 89.81 117 HIS B CA 1
ATOM 3541 C C . HIS B 1 117 ? -13.836 11.758 15.266 1 89.81 117 HIS B C 1
ATOM 3543 O O . HIS B 1 117 ? -14.391 10.656 15.25 1 89.81 117 HIS B O 1
ATOM 3549 N N . GLU B 1 118 ? -12.961 12.172 14.406 1 90.75 118 GLU B N 1
ATOM 3550 C CA . GLU B 1 118 ? -12.719 11.375 13.211 1 90.75 118 GLU B CA 1
ATOM 3551 C C . GLU B 1 118 ? -11.617 10.344 13.445 1 90.75 118 GLU B C 1
ATOM 3553 O O . GLU B 1 118 ? -11.5 9.375 12.695 1 90.75 118 GLU B O 1
ATOM 3558 N N . GLN B 1 119 ? -10.82 10.539 14.422 1 92.38 119 GLN B N 1
ATOM 3559 C CA . GLN B 1 119 ? -9.656 9.688 14.664 1 92.38 119 GLN B CA 1
ATOM 3560 C C . GLN B 1 119 ? -10.078 8.234 14.891 1 92.38 119 GLN B C 1
ATOM 3562 O O . GLN B 1 119 ? -9.383 7.312 14.477 1 92.38 119 GLN B O 1
ATOM 3567 N N . VAL B 1 120 ? -11.195 8.055 15.492 1 90.19 120 VAL B N 1
ATOM 3568 C CA . VAL B 1 120 ? -11.664 6.711 15.812 1 90.19 120 VAL B CA 1
ATOM 3569 C C . VAL B 1 120 ? -11.953 5.941 14.523 1 90.19 120 VAL B C 1
ATOM 3571 O O . VAL B 1 120 ? -11.781 4.723 14.469 1 90.19 120 VAL B O 1
ATOM 3574 N N . LEU B 1 121 ? -12.336 6.656 13.531 1 91.12 121 LEU B N 1
ATOM 3575 C CA . LEU B 1 121 ? -12.656 6.039 12.25 1 91.12 121 LEU B CA 1
ATOM 3576 C C . LEU B 1 121 ? -11.391 5.523 11.57 1 91.12 121 LEU B C 1
ATOM 3578 O O . LEU B 1 121 ? -11.469 4.734 10.625 1 91.12 121 LEU B O 1
ATOM 3582 N N . LEU B 1 122 ? -10.234 5.969 12.047 1 93.56 122 LEU B N 1
ATOM 3583 C CA . LEU B 1 122 ? -8.961 5.645 11.406 1 93.56 122 LEU B CA 1
ATOM 3584 C C . LEU B 1 122 ? -8.297 4.445 12.086 1 93.56 122 LEU B C 1
ATOM 3586 O O . LEU B 1 122 ? -7.242 3.988 11.648 1 93.56 122 LEU B O 1
ATOM 3590 N N . ASP B 1 123 ? -8.992 3.945 13.109 1 89.88 123 ASP B N 1
ATOM 3591 C CA . ASP B 1 123 ? -8.516 2.715 13.727 1 89.88 123 ASP B CA 1
ATOM 3592 C C . ASP B 1 123 ? -8.922 1.492 12.906 1 89.88 123 ASP B C 1
ATOM 3594 O O . ASP B 1 123 ? -9.953 0.869 13.18 1 89.88 123 ASP B O 1
ATOM 3598 N N . ARG B 1 124 ? -8.125 1.236 11.945 1 88.75 124 ARG B N 1
ATOM 3599 C CA . ARG B 1 124 ? -8.391 0.161 11 1 88.75 124 ARG B CA 1
ATOM 3600 C C . ARG B 1 124 ? -7.234 -0.828 10.953 1 88.75 124 ARG B C 1
ATOM 3602 O O . ARG B 1 124 ? -6.109 -0.457 10.617 1 88.75 124 ARG B O 1
ATOM 3609 N N . ARG B 1 125 ? -7.504 -1.984 11.414 1 85.12 125 ARG B N 1
ATOM 3610 C CA . ARG B 1 125 ? -6.453 -2.998 11.406 1 85.12 125 ARG B CA 1
ATOM 3611 C C . ARG B 1 125 ? -6.641 -3.967 10.242 1 85.12 125 ARG B C 1
ATOM 3613 O O . ARG B 1 125 ? -7.727 -4.512 10.055 1 85.12 125 ARG B O 1
ATOM 3620 N N . ILE B 1 126 ? -5.637 -4.098 9.5 1 90.56 126 ILE B N 1
ATOM 3621 C CA . ILE B 1 126 ? -5.629 -5.023 8.367 1 90.56 126 ILE B CA 1
ATOM 3622 C C . ILE B 1 126 ? -4.449 -5.988 8.5 1 90.56 126 ILE B C 1
ATOM 3624 O O . ILE B 1 126 ? -3.303 -5.559 8.641 1 90.56 126 ILE B O 1
ATOM 3628 N N . HIS B 1 127 ? -4.719 -7.234 8.539 1 88.88 127 HIS B N 1
ATOM 3629 C CA . HIS B 1 127 ? -3.658 -8.234 8.547 1 88.88 127 HIS B CA 1
ATOM 3630 C C . HIS B 1 127 ? -3.113 -8.461 7.137 1 88.88 127 HIS B C 1
ATOM 3632 O O . HIS B 1 127 ? -3.877 -8.719 6.203 1 88.88 127 HIS B O 1
ATOM 3638 N N . VAL B 1 128 ? -1.802 -8.336 7.055 1 87.69 128 VAL B N 1
ATOM 3639 C CA . VAL B 1 128 ? -1.182 -8.523 5.746 1 87.69 128 VAL B CA 1
ATOM 3640 C C . VAL B 1 128 ? -0.33 -9.789 5.754 1 87.69 128 VAL B C 1
ATOM 3642 O O . VAL B 1 128 ? 0.604 -9.914 6.547 1 87.69 128 VAL B O 1
ATOM 3645 N N . GLU B 1 129 ? -0.654 -10.641 4.84 1 79.44 129 GLU B N 1
ATOM 3646 C CA . GLU B 1 129 ? 0.147 -11.852 4.691 1 79.44 129 GLU B CA 1
ATOM 3647 C C . GLU B 1 129 ? 1.513 -11.539 4.086 1 79.44 129 GLU B C 1
ATOM 3649 O O . GLU B 1 129 ? 1.604 -10.852 3.064 1 79.44 129 GLU B O 1
ATOM 3654 N N . GLY B 1 130 ? 2.562 -12.016 4.766 1 78.5 130 GLY B N 1
ATOM 3655 C CA . GLY B 1 130 ? 3.904 -11.875 4.223 1 78.5 130 GLY B CA 1
ATOM 3656 C C . GLY B 1 130 ? 4.531 -10.531 4.531 1 78.5 130 GLY B C 1
ATOM 3657 O O . GLY B 1 130 ? 5.562 -10.172 3.955 1 78.5 130 GLY B O 1
ATOM 3658 N N . ARG B 1 131 ? 3.943 -9.734 5.324 1 83.5 131 ARG B N 1
ATOM 3659 C CA . ARG B 1 131 ? 4.527 -8.461 5.73 1 83.5 131 ARG B CA 1
ATOM 3660 C C . ARG B 1 131 ? 5.918 -8.664 6.324 1 83.5 131 ARG B C 1
ATOM 3662 O O . ARG B 1 131 ? 6.141 -9.602 7.098 1 83.5 131 ARG B O 1
ATOM 3669 N N . ILE B 1 132 ? 6.762 -7.715 5.969 1 83.06 132 ILE B N 1
ATOM 3670 C CA . ILE B 1 132 ? 8.125 -7.816 6.473 1 83.06 132 ILE B CA 1
ATOM 3671 C C . ILE B 1 132 ? 8.141 -7.605 7.984 1 83.06 132 ILE B C 1
ATOM 3673 O O . ILE B 1 132 ? 7.34 -6.828 8.516 1 83.06 132 ILE B O 1
ATOM 3677 N N . LYS B 1 133 ? 9.016 -8.211 8.602 1 81.38 133 LYS B N 1
ATOM 3678 C CA . LYS B 1 133 ? 9.07 -8.133 10.062 1 81.38 133 LYS B CA 1
ATOM 3679 C C . LYS B 1 133 ? 10.195 -7.203 10.516 1 81.38 133 LYS B C 1
ATOM 3681 O O . LYS B 1 133 ? 10.18 -6.711 11.641 1 81.38 133 LYS B O 1
ATOM 3686 N N . SER B 1 134 ? 11.148 -6.973 9.555 1 81.25 134 SER B N 1
ATOM 3687 C CA . SER B 1 134 ? 12.289 -6.137 9.914 1 81.25 134 SER B CA 1
ATOM 3688 C C . SER B 1 134 ? 12.578 -5.105 8.828 1 81.25 134 SER B C 1
ATOM 3690 O O . SER B 1 134 ? 12.445 -5.395 7.641 1 81.25 134 SER B O 1
ATOM 3692 N N . LYS B 1 135 ? 13.062 -3.979 9.336 1 76.88 135 LYS B N 1
ATOM 3693 C CA . LYS B 1 135 ? 13.414 -2.885 8.43 1 76.88 135 LYS B CA 1
ATOM 3694 C C . LYS B 1 135 ? 14.555 -3.281 7.496 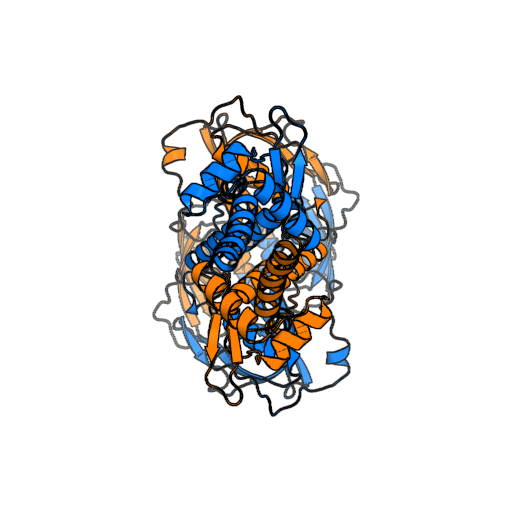1 76.88 135 LYS B C 1
ATOM 3696 O O . LYS B 1 135 ? 14.648 -2.777 6.375 1 76.88 135 LYS B O 1
ATOM 3701 N N . ILE B 1 136 ? 15.297 -4.09 8.031 1 70.5 136 ILE B N 1
ATOM 3702 C CA . ILE B 1 136 ? 16.453 -4.523 7.262 1 70.5 136 ILE B CA 1
ATOM 3703 C C . ILE B 1 136 ? 16 -5.199 5.973 1 70.5 136 ILE B C 1
ATOM 3705 O O . ILE B 1 136 ? 16.672 -5.102 4.938 1 70.5 136 ILE B O 1
ATOM 3709 N N . GLU B 1 137 ? 14.844 -5.695 6.039 1 72.38 137 GLU B N 1
ATOM 3710 C CA . GLU B 1 137 ? 14.281 -6.43 4.91 1 72.38 137 GLU B CA 1
ATOM 3711 C C . GLU B 1 137 ? 13.656 -5.48 3.893 1 72.38 137 GLU B C 1
ATOM 3713 O O . GLU B 1 137 ? 13.328 -5.887 2.775 1 72.38 137 GLU B O 1
ATOM 3718 N N . SER B 1 138 ? 13.664 -4.234 4.379 1 77.06 138 SER B N 1
ATOM 3719 C CA . SER B 1 138 ? 12.914 -3.301 3.547 1 77.06 138 SER B CA 1
ATOM 3720 C C . SER B 1 138 ? 13.742 -2.836 2.352 1 77.06 138 SER B C 1
ATOM 3722 O O . SER B 1 138 ? 14.922 -2.51 2.498 1 77.06 138 SER B O 1
ATOM 3724 N N . ALA B 1 139 ? 13.109 -2.887 1.26 1 86.56 139 ALA B N 1
ATOM 3725 C CA . ALA B 1 139 ? 13.75 -2.434 0.026 1 86.56 139 ALA B CA 1
ATOM 3726 C C . ALA B 1 139 ? 13.578 -0.927 -0.156 1 86.56 139 ALA B C 1
ATOM 3728 O O . ALA B 1 139 ? 14.102 -0.349 -1.11 1 86.56 139 ALA B O 1
ATOM 3729 N N . LEU B 1 140 ? 12.961 -0.285 0.785 1 86.38 140 LEU B N 1
ATOM 3730 C CA . LEU B 1 140 ? 12.5 1.079 0.556 1 86.38 140 LEU B CA 1
ATOM 3731 C C . LEU B 1 140 ? 13.664 2.061 0.587 1 86.38 140 LEU B C 1
ATOM 3733 O O . LEU B 1 140 ? 13.648 3.078 -0.109 1 86.38 140 LEU B O 1
ATOM 3737 N N . SER B 1 141 ? 14.695 1.778 1.337 1 88.81 141 SER B N 1
ATOM 3738 C CA . SER B 1 141 ? 15.891 2.623 1.311 1 88.81 141 SER B CA 1
ATOM 3739 C C . SER B 1 141 ? 16.547 2.604 -0.063 1 88.81 141 SER B C 1
ATOM 3741 O O . SER B 1 141 ? 17.031 3.633 -0.54 1 88.81 141 SER B O 1
ATOM 3743 N N . THR B 1 142 ? 16.594 1.424 -0.615 1 93.06 142 THR B N 1
ATOM 3744 C CA . THR B 1 142 ? 17.156 1.298 -1.956 1 93.06 142 THR B CA 1
ATOM 3745 C C . THR B 1 142 ? 16.266 1.995 -2.98 1 93.06 142 THR B C 1
ATOM 3747 O O . THR B 1 142 ? 16.766 2.572 -3.951 1 93.06 142 THR B O 1
ATOM 3750 N N . VAL B 1 143 ? 15 1.913 -2.758 1 94.25 143 VAL B N 1
ATOM 3751 C CA . VAL B 1 143 ? 14.07 2.627 -3.627 1 94.25 143 VAL B CA 1
ATOM 3752 C C . VAL B 1 143 ? 14.375 4.121 -3.594 1 94.25 143 VAL B C 1
ATOM 3754 O O . VAL B 1 143 ? 14.328 4.797 -4.629 1 94.25 143 VAL B O 1
ATOM 3757 N N . ASP B 1 144 ? 14.711 4.621 -2.449 1 93 144 ASP B N 1
ATOM 3758 C CA . ASP B 1 144 ? 15.094 6.023 -2.299 1 93 144 ASP B CA 1
ATOM 3759 C C . ASP B 1 144 ? 16.297 6.359 -3.172 1 93 144 ASP B C 1
ATOM 3761 O O . ASP B 1 144 ? 16.312 7.383 -3.863 1 93 144 ASP B O 1
ATOM 3765 N N . ALA B 1 145 ? 17.266 5.5 -3.098 1 94.75 145 ALA B N 1
ATOM 3766 C CA . ALA B 1 145 ? 18.484 5.707 -3.869 1 94.75 145 ALA B CA 1
ATOM 3767 C C . ALA B 1 145 ? 18.203 5.707 -5.367 1 94.75 145 ALA B C 1
ATOM 3769 O O . ALA B 1 145 ? 18.781 6.496 -6.117 1 94.75 145 ALA B O 1
ATOM 3770 N N . VAL B 1 146 ? 17.359 4.832 -5.801 1 96.5 146 VAL B N 1
ATOM 3771 C CA . VAL B 1 146 ? 16.969 4.758 -7.211 1 96.5 146 VAL B CA 1
ATOM 3772 C C . VAL B 1 146 ? 16.344 6.078 -7.648 1 96.5 146 VAL B C 1
ATOM 3774 O O . VAL B 1 146 ? 16.734 6.648 -8.672 1 96.5 146 VAL B O 1
ATOM 3777 N N . HIS B 1 147 ? 15.43 6.543 -6.902 1 95.12 147 HIS B N 1
ATOM 3778 C CA . HIS B 1 147 ? 14.75 7.785 -7.25 1 95.12 147 HIS B CA 1
ATOM 3779 C C . HIS B 1 147 ? 15.703 8.969 -7.199 1 95.12 147 HIS B C 1
ATOM 3781 O O . HIS B 1 147 ? 15.57 9.914 -7.98 1 95.12 147 HIS B O 1
ATOM 3787 N N . GLU B 1 148 ? 16.594 8.953 -6.262 1 95 148 GLU B N 1
ATOM 3788 C CA . GLU B 1 148 ? 17.609 10 -6.199 1 95 148 GLU B CA 1
ATOM 3789 C C . GLU B 1 148 ? 18.438 10.039 -7.473 1 95 148 GLU B C 1
ATOM 3791 O O . GLU B 1 148 ? 18.688 11.109 -8.039 1 95 148 GLU B O 1
ATOM 3796 N N . ALA B 1 149 ? 18.859 8.883 -7.891 1 96.94 149 ALA B N 1
ATOM 3797 C CA . ALA B 1 149 ? 19.656 8.789 -9.117 1 96.94 149 ALA B CA 1
ATOM 3798 C C . ALA B 1 149 ? 18.859 9.289 -10.32 1 96.94 149 ALA B C 1
ATOM 3800 O O . ALA B 1 149 ? 19.391 10 -11.172 1 96.94 149 ALA B O 1
ATOM 3801 N N . ILE B 1 150 ? 17.641 8.922 -10.422 1 94.94 150 ILE B N 1
ATOM 3802 C CA . ILE B 1 150 ? 16.766 9.367 -11.508 1 94.94 150 ILE B CA 1
ATOM 3803 C C . ILE B 1 150 ? 16.641 10.891 -11.477 1 94.94 150 ILE B C 1
ATOM 3805 O O . ILE B 1 150 ? 16.781 11.555 -12.5 1 94.94 150 ILE B O 1
ATOM 3809 N N . ARG B 1 151 ? 16.375 11.445 -10.32 1 93.44 151 ARG B N 1
ATOM 3810 C CA . ARG B 1 151 ? 16.203 12.883 -10.133 1 93.44 151 ARG B CA 1
ATOM 3811 C C . ARG B 1 151 ? 17.453 13.641 -10.547 1 93.44 151 ARG B C 1
ATOM 3813 O O . ARG B 1 151 ? 17.375 14.688 -11.195 1 93.44 151 ARG B O 1
ATOM 3820 N N . LEU B 1 152 ? 18.609 13.148 -10.141 1 95.25 152 LEU B N 1
ATOM 3821 C CA . LEU B 1 152 ? 19.891 13.812 -10.406 1 95.25 152 LEU B CA 1
ATOM 3822 C C . LEU B 1 152 ? 20.391 13.484 -11.812 1 95.25 152 LEU B C 1
ATOM 3824 O O . LEU B 1 152 ? 21.422 13.992 -12.242 1 95.25 152 LEU B O 1
ATOM 3828 N N . ARG B 1 153 ? 19.703 12.625 -12.492 1 95.31 153 ARG B N 1
ATOM 3829 C CA . ARG B 1 153 ? 20.047 12.219 -13.852 1 95.31 153 ARG B CA 1
ATOM 3830 C C . ARG B 1 153 ? 21.469 11.656 -13.906 1 95.31 153 ARG B C 1
ATOM 3832 O O . ARG B 1 153 ? 22.281 12.094 -14.727 1 95.31 153 ARG B O 1
ATOM 3839 N N . CYS B 1 154 ? 21.688 10.711 -12.977 1 97.62 154 CYS B N 1
ATOM 3840 C CA . CYS B 1 154 ? 23 10.086 -12.922 1 97.62 154 CYS B CA 1
ATOM 3841 C C . CYS B 1 154 ? 22.891 8.57 -12.812 1 97.62 154 CYS B C 1
ATOM 3843 O O . CYS B 1 154 ? 21.781 8.039 -12.688 1 97.62 154 CYS B O 1
ATOM 3845 N N . LYS B 1 155 ? 24 7.887 -12.961 1 97.81 155 LYS B N 1
ATOM 3846 C CA . LYS B 1 155 ? 24.062 6.434 -12.867 1 97.81 155 LYS B CA 1
ATOM 3847 C C . LYS B 1 155 ? 24.109 5.977 -11.414 1 97.81 155 LYS B C 1
ATOM 3849 O O . LYS B 1 155 ? 24.219 6.797 -10.5 1 97.81 155 LYS B O 1
ATOM 3854 N N . MET B 1 156 ? 23.875 4.734 -11.25 1 97.62 156 MET B N 1
ATOM 3855 C CA . MET B 1 156 ? 24.047 4.102 -9.938 1 97.62 156 MET B CA 1
ATOM 3856 C C . MET B 1 156 ? 24.734 2.746 -10.07 1 97.62 156 MET B C 1
ATOM 3858 O O . MET B 1 156 ? 24.766 2.164 -11.156 1 97.62 156 MET B O 1
ATOM 3862 N N . ASP B 1 157 ? 25.266 2.316 -9.008 1 97.38 157 ASP B N 1
ATOM 3863 C CA . ASP B 1 157 ? 25.875 0.988 -9.039 1 97.38 157 ASP B CA 1
ATOM 3864 C C . ASP B 1 157 ? 25.484 0.178 -7.805 1 97.38 157 ASP B C 1
ATOM 3866 O O . ASP B 1 157 ? 25 0.734 -6.82 1 97.38 157 ASP B O 1
ATOM 3870 N N . PHE B 1 158 ? 25.531 -1.054 -7.906 1 96.75 158 PHE B N 1
ATOM 3871 C CA . PHE B 1 158 ? 25.172 -1.965 -6.824 1 96.75 158 PHE B CA 1
ATOM 3872 C C . PHE B 1 158 ? 25.719 -3.365 -7.094 1 96.75 158 PHE B C 1
ATOM 3874 O O . PHE B 1 158 ? 25.969 -3.727 -8.242 1 96.75 158 PHE B O 1
ATOM 3881 N N . ALA B 1 159 ? 25.938 -4.039 -6.02 1 96.12 159 ALA B N 1
ATOM 3882 C CA . ALA B 1 159 ? 26.141 -5.48 -6.105 1 96.12 159 ALA B CA 1
ATOM 3883 C C . ALA B 1 159 ? 24.812 -6.227 -6.055 1 96.12 159 ALA B C 1
ATOM 3885 O O . ALA B 1 159 ? 23.828 -5.703 -5.539 1 96.12 159 ALA B O 1
ATOM 3886 N N . TYR B 1 160 ? 24.797 -7.355 -6.703 1 93.81 160 TYR B N 1
ATOM 3887 C CA . TYR B 1 160 ? 23.562 -8.133 -6.746 1 93.81 160 TYR B CA 1
ATOM 3888 C C . TYR B 1 160 ? 23.734 -9.469 -6.027 1 93.81 160 TYR B C 1
ATOM 3890 O O . TYR B 1 160 ? 24.797 -10.102 -6.125 1 93.81 160 TYR B O 1
ATOM 3898 N N . ARG B 1 161 ? 22.703 -9.812 -5.293 1 91.75 161 ARG B N 1
ATOM 3899 C CA . ARG B 1 161 ? 22.812 -11.008 -4.461 1 91.75 161 ARG B CA 1
ATOM 3900 C C . ARG B 1 161 ? 21.859 -12.094 -4.93 1 91.75 161 ARG B C 1
ATOM 3902 O O . ARG B 1 161 ? 20.781 -11.797 -5.469 1 91.75 161 ARG B O 1
ATOM 3909 N N . LYS B 1 162 ? 22.281 -13.297 -4.777 1 89.5 162 LYS B N 1
ATOM 3910 C CA . LYS B 1 162 ? 21.469 -14.5 -4.949 1 89.5 162 LYS B CA 1
ATOM 3911 C C . LYS B 1 162 ? 21.562 -15.406 -3.721 1 89.5 162 LYS B C 1
ATOM 3913 O O . LYS B 1 162 ? 22.312 -15.117 -2.783 1 89.5 162 LYS B O 1
ATOM 3918 N N . ILE B 1 163 ? 20.719 -16.328 -3.652 1 87.5 163 ILE B N 1
ATOM 3919 C CA . ILE B 1 163 ? 20.75 -17.266 -2.541 1 87.5 163 ILE B CA 1
ATOM 3920 C C . ILE B 1 163 ? 21.406 -18.562 -2.984 1 87.5 163 ILE B C 1
ATOM 3922 O O . ILE B 1 163 ? 21.062 -19.125 -4.027 1 87.5 163 ILE B O 1
ATOM 3926 N N . GLY B 1 164 ? 22.344 -19 -2.217 1 86.06 164 GLY B N 1
ATOM 3927 C CA . GLY B 1 164 ? 23.047 -20.234 -2.531 1 86.06 164 GLY B CA 1
ATOM 3928 C C . GLY B 1 164 ? 22.312 -21.469 -2.092 1 86.06 164 GLY B C 1
ATOM 3929 O O . GLY B 1 164 ? 21.219 -21.391 -1.508 1 86.06 164 GLY B O 1
ATOM 3930 N N . VAL B 1 165 ? 22.875 -22.625 -2.418 1 86.88 165 VAL B N 1
ATOM 3931 C CA . VAL B 1 165 ? 22.281 -23.922 -2.127 1 86.88 165 VAL B CA 1
ATOM 3932 C C . VAL B 1 165 ? 22.188 -24.125 -0.616 1 86.88 165 VAL B C 1
ATOM 3934 O O . VAL B 1 165 ? 21.375 -24.922 -0.137 1 86.88 165 VAL B O 1
ATOM 3937 N N . ASP B 1 166 ? 23.016 -23.359 0.118 1 85.12 166 ASP B N 1
ATOM 3938 C CA . ASP B 1 166 ? 22.984 -23.453 1.574 1 85.12 166 ASP B CA 1
ATOM 3939 C C . ASP B 1 166 ? 21.969 -22.5 2.184 1 85.12 166 ASP B C 1
ATOM 3941 O O . ASP B 1 166 ? 21.828 -22.438 3.404 1 85.12 166 ASP B O 1
ATOM 3945 N N . GLY B 1 167 ? 21.344 -21.766 1.333 1 86 167 GLY B N 1
ATOM 3946 C CA . GLY B 1 167 ? 20.312 -20.859 1.818 1 86 167 GLY B CA 1
ATOM 3947 C C . GLY B 1 167 ? 20.875 -19.5 2.234 1 86 167 GLY B C 1
ATOM 3948 O O . GLY B 1 167 ? 20.141 -18.641 2.707 1 86 167 GLY B O 1
ATOM 3949 N N . LYS B 1 168 ? 22.125 -19.328 2.057 1 86.69 168 LYS B N 1
ATOM 3950 C CA . LYS B 1 168 ? 22.766 -18.078 2.436 1 86.69 168 LYS B CA 1
ATOM 3951 C C . LYS B 1 168 ? 22.969 -17.172 1.222 1 86.69 168 LYS B C 1
ATOM 3953 O O . LYS B 1 168 ? 23.25 -17.656 0.123 1 86.69 168 LYS B O 1
ATOM 3958 N N . PRO B 1 169 ? 22.797 -15.93 1.461 1 88 169 PRO B N 1
ATOM 3959 C CA . PRO B 1 169 ? 23 -15 0.344 1 88 169 PRO B CA 1
ATOM 3960 C C . PRO B 1 169 ? 24.453 -14.883 -0.074 1 88 169 PRO B C 1
ATOM 3962 O O . PRO B 1 169 ? 25.359 -14.992 0.766 1 88 169 PRO B O 1
ATOM 3965 N N . TYR B 1 170 ? 24.734 -14.758 -1.357 1 89.88 170 TYR B N 1
ATOM 3966 C CA . TYR B 1 170 ? 26.062 -14.477 -1.893 1 89.88 170 TYR B CA 1
ATOM 3967 C C . TYR B 1 170 ? 25.984 -13.469 -3.035 1 89.88 170 TYR B C 1
ATOM 3969 O O . TYR B 1 170 ? 24.969 -13.391 -3.736 1 89.88 170 TYR B O 1
ATOM 3977 N N . GLU B 1 171 ? 27.031 -12.734 -3.23 1 92.62 171 GLU B N 1
ATOM 3978 C CA . GLU B 1 171 ? 27.062 -11.75 -4.309 1 92.62 171 GLU B CA 1
ATOM 3979 C C . GLU B 1 171 ? 27.438 -12.398 -5.637 1 92.62 171 GLU B C 1
ATOM 3981 O O . GLU B 1 171 ? 28.312 -13.266 -5.688 1 92.62 171 GLU B O 1
ATOM 3986 N N . THR B 1 172 ? 26.734 -11.984 -6.574 1 90.12 172 THR B N 1
ATOM 3987 C CA . THR B 1 172 ? 27 -12.516 -7.906 1 90.12 172 THR B CA 1
ATOM 3988 C C . THR B 1 172 ? 28.203 -11.828 -8.531 1 90.12 172 THR B C 1
ATOM 3990 O O . THR B 1 172 ? 28.688 -10.812 -8.023 1 90.12 172 THR B O 1
ATOM 3993 N N . ARG B 1 173 ? 28.797 -12.438 -9.539 1 90 173 ARG B N 1
ATOM 3994 C CA . ARG B 1 173 ? 29.922 -11.883 -10.305 1 90 173 ARG B CA 1
ATOM 3995 C C . ARG B 1 173 ? 31.125 -11.625 -9.406 1 90 173 ARG B C 1
ATOM 3997 O O . ARG B 1 173 ? 31.828 -10.633 -9.586 1 90 173 ARG B O 1
ATOM 4004 N N . GLY B 1 174 ? 31.266 -12.367 -8.383 1 87.44 174 GLY B N 1
ATOM 4005 C CA . GLY B 1 174 ? 32.406 -12.203 -7.484 1 87.44 174 GLY B CA 1
ATOM 4006 C C . GLY B 1 174 ? 32.375 -10.883 -6.742 1 87.44 174 GLY B C 1
ATOM 4007 O O . GLY B 1 174 ? 33.438 -10.305 -6.465 1 87.44 174 GLY B O 1
ATOM 4008 N N . GLY B 1 175 ? 31.188 -10.305 -6.676 1 86.62 175 GLY B N 1
ATOM 4009 C CA . GLY B 1 175 ? 31.062 -9.047 -5.945 1 86.62 175 GLY B CA 1
ATOM 4010 C C . GLY B 1 175 ? 31.172 -7.824 -6.832 1 86.62 175 GLY B C 1
ATOM 4011 O O . GLY B 1 175 ? 31.031 -6.695 -6.359 1 86.62 175 GLY B O 1
ATOM 4012 N N . LYS B 1 176 ? 31.406 -8.078 -8.086 1 92.19 176 LYS B N 1
ATOM 4013 C CA . LYS B 1 176 ? 31.469 -6.938 -9 1 92.19 176 LYS B CA 1
ATOM 4014 C C . LYS B 1 176 ? 30.125 -6.23 -9.094 1 92.19 176 LYS B C 1
ATOM 4016 O O . LYS B 1 176 ? 29.078 -6.883 -9.156 1 92.19 176 LYS B O 1
ATOM 4021 N N . LYS B 1 177 ? 30.219 -4.926 -9.188 1 94.81 177 LYS B N 1
ATOM 4022 C CA . LYS B 1 177 ? 29 -4.125 -9.156 1 94.81 177 LYS B CA 1
ATOM 4023 C C . LYS B 1 177 ? 28.453 -3.906 -10.562 1 94.81 177 LYS B C 1
ATOM 4025 O O . LYS B 1 177 ? 29.203 -3.912 -11.539 1 94.81 177 LYS B O 1
ATOM 4030 N N . HIS B 1 178 ? 27.203 -3.826 -10.617 1 95 178 HIS B N 1
ATOM 4031 C CA . HIS B 1 178 ? 26.531 -3.338 -11.812 1 95 178 HIS B CA 1
ATOM 4032 C C . HIS B 1 178 ? 26.469 -1.814 -11.828 1 95 178 HIS B C 1
ATOM 4034 O 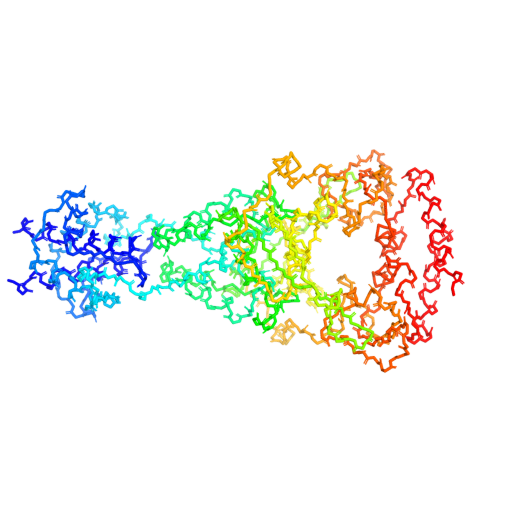O . HIS B 1 178 ? 26.188 -1.184 -10.812 1 95 178 HIS B O 1
ATOM 4040 N N . GLU B 1 179 ? 26.875 -1.279 -12.859 1 96 179 GLU B N 1
ATOM 4041 C CA . GLU B 1 179 ? 26.688 0.148 -13.102 1 96 179 GLU B CA 1
ATOM 4042 C C . GLU B 1 179 ? 25.609 0.392 -14.156 1 96 179 GLU B C 1
ATOM 4044 O O . GLU B 1 179 ? 25.75 -0.055 -15.297 1 96 179 GLU B O 1
ATOM 4049 N N . VAL B 1 180 ? 24.562 1.092 -13.758 1 97.25 180 VAL B N 1
ATOM 4050 C CA . VAL B 1 180 ? 23.438 1.168 -14.672 1 97.25 180 VAL B CA 1
ATOM 4051 C C . VAL B 1 180 ? 22.828 2.568 -14.625 1 97.25 180 VAL B C 1
ATOM 4053 O O . VAL B 1 180 ? 23.141 3.359 -13.734 1 97.25 180 VAL B O 1
ATOM 4056 N N . THR B 1 181 ? 22.047 2.883 -15.648 1 97.38 181 THR B N 1
ATOM 4057 C CA . THR B 1 181 ? 21.188 4.066 -15.672 1 97.38 181 THR B CA 1
ATOM 4058 C C . THR B 1 181 ? 19.766 3.715 -15.273 1 97.38 181 THR B C 1
ATOM 4060 O O . THR B 1 181 ? 19.047 3.031 -16.016 1 97.38 181 THR B O 1
ATOM 4063 N N . PRO B 1 182 ? 19.344 4.172 -14.102 1 96.88 182 PRO B N 1
ATOM 4064 C CA . PRO B 1 182 ? 17.969 3.857 -13.695 1 96.88 182 PRO B CA 1
ATOM 4065 C C . PRO B 1 182 ? 16.922 4.59 -14.531 1 96.88 182 PRO B C 1
ATOM 4067 O O . PRO B 1 182 ? 17.078 5.781 -14.812 1 96.88 182 PRO B O 1
ATOM 4070 N N . VAL B 1 183 ? 15.859 3.896 -14.891 1 94.44 183 VAL B N 1
ATOM 4071 C CA . VAL B 1 183 ? 14.844 4.445 -15.773 1 94.44 183 VAL B CA 1
ATOM 4072 C C . VAL B 1 183 ? 13.5 4.492 -15.055 1 94.44 183 VAL B C 1
ATOM 4074 O O . VAL B 1 183 ? 12.719 5.43 -15.242 1 94.44 183 VAL B O 1
ATOM 4077 N N . GLY B 1 184 ? 13.227 3.49 -14.266 1 93 184 GLY B N 1
ATOM 4078 C CA . GLY B 1 184 ? 11.953 3.465 -13.57 1 93 184 GLY B CA 1
ATOM 4079 C C . GLY B 1 184 ? 11.883 2.391 -12.5 1 93 184 GLY B C 1
ATOM 4080 O O . GLY B 1 184 ? 12.742 1.508 -12.438 1 93 184 GLY B O 1
ATOM 4081 N N . VAL B 1 185 ? 10.891 2.611 -11.625 1 94.12 185 VAL B N 1
ATOM 4082 C CA . VAL B 1 185 ? 10.625 1.655 -10.562 1 94.12 185 VAL B CA 1
ATOM 4083 C C . VAL B 1 185 ? 9.227 1.072 -10.727 1 94.12 185 VAL B C 1
ATOM 4085 O O . VAL B 1 185 ? 8.281 1.791 -11.078 1 94.12 185 VAL B O 1
ATOM 4088 N N . SER B 1 186 ? 9.086 -0.191 -10.555 1 92 186 SER B N 1
ATOM 4089 C CA . SER B 1 186 ? 7.781 -0.842 -10.594 1 92 186 SER B CA 1
ATOM 4090 C C . SER B 1 186 ? 7.574 -1.749 -9.383 1 92 186 SER B C 1
ATOM 4092 O O . SER B 1 186 ? 8.531 -2.084 -8.688 1 92 186 SER B O 1
ATOM 4094 N N . TYR B 1 187 ? 6.367 -1.978 -9.078 1 90 187 TYR B N 1
ATOM 4095 C CA . TYR B 1 187 ? 5.953 -2.861 -7.992 1 90 187 TYR B CA 1
ATOM 4096 C C . TYR B 1 187 ? 5.039 -3.967 -8.508 1 90 187 TYR B C 1
ATOM 4098 O O . TYR B 1 187 ? 4.07 -3.697 -9.227 1 90 187 TYR B O 1
ATOM 4106 N N . ASP B 1 188 ? 5.453 -5.223 -8.156 1 85.06 188 ASP B N 1
ATOM 4107 C CA . ASP B 1 188 ? 4.676 -6.375 -8.602 1 85.06 188 ASP B CA 1
ATOM 4108 C C . ASP B 1 188 ? 4.832 -7.547 -7.633 1 85.06 188 ASP B C 1
ATOM 4110 O O . ASP B 1 188 ? 5.953 -7.922 -7.281 1 85.06 188 ASP B O 1
ATOM 4114 N N . ASP B 1 189 ? 3.693 -8.078 -7.258 1 79.12 189 ASP B N 1
ATOM 4115 C CA . ASP B 1 189 ? 3.627 -9.297 -6.453 1 79.12 189 ASP B CA 1
ATOM 4116 C C . ASP B 1 189 ? 4.453 -9.148 -5.176 1 79.12 189 ASP B C 1
ATOM 4118 O O . ASP B 1 189 ? 5.258 -10.023 -4.848 1 79.12 189 ASP B O 1
ATOM 4122 N N . GLY B 1 190 ? 4.48 -7.996 -4.617 1 81 190 GLY B N 1
ATOM 4123 C CA . GLY B 1 190 ? 5.094 -7.812 -3.312 1 81 190 GLY B CA 1
ATOM 4124 C C . GLY B 1 190 ? 6.543 -7.371 -3.391 1 81 190 GLY B C 1
ATOM 4125 O O . GLY B 1 190 ? 7.199 -7.195 -2.361 1 81 190 GLY B O 1
ATOM 4126 N N . PHE B 1 191 ? 7.027 -7.176 -4.59 1 87.88 191 PHE B N 1
ATOM 4127 C CA . PHE B 1 191 ? 8.43 -6.805 -4.738 1 87.88 191 PHE B CA 1
ATOM 4128 C C . PHE B 1 191 ? 8.57 -5.559 -5.605 1 87.88 191 PHE B C 1
ATOM 4130 O O . PHE B 1 191 ? 7.758 -5.32 -6.496 1 87.88 191 PHE B O 1
ATOM 4137 N N . TYR B 1 192 ? 9.609 -4.824 -5.289 1 91.56 192 TYR B N 1
ATOM 4138 C CA . TYR B 1 192 ? 9.984 -3.666 -6.094 1 91.56 192 TYR B CA 1
ATOM 4139 C C . TYR B 1 192 ? 11.047 -4.031 -7.121 1 91.56 192 TYR B C 1
ATOM 4141 O O . TYR B 1 192 ? 11.977 -4.793 -6.82 1 91.56 192 TYR B O 1
ATOM 4149 N N . TYR B 1 193 ? 10.938 -3.418 -8.328 1 92.25 193 TYR B N 1
ATOM 4150 C CA . TYR B 1 193 ? 11.867 -3.695 -9.406 1 92.25 193 TYR B CA 1
ATOM 4151 C C . TYR B 1 193 ? 12.43 -2.404 -9.992 1 92.25 193 TYR B C 1
ATOM 4153 O O . TYR B 1 193 ? 11.711 -1.412 -10.125 1 92.25 193 TYR B O 1
ATOM 4161 N N . LEU B 1 194 ? 13.672 -2.492 -10.344 1 95.56 194 LEU B N 1
ATOM 4162 C CA . LEU B 1 194 ? 14.32 -1.42 -11.086 1 95.56 194 LEU B CA 1
ATOM 4163 C C . LEU B 1 194 ? 14.469 -1.788 -12.555 1 95.56 194 LEU B C 1
ATOM 4165 O O . LEU B 1 194 ? 14.984 -2.857 -12.883 1 95.56 194 LEU B O 1
ATOM 4169 N N . THR B 1 195 ? 13.914 -0.99 -13.375 1 93.62 195 THR B N 1
ATOM 4170 C CA . THR B 1 195 ? 14.258 -1.047 -14.789 1 93.62 195 THR B CA 1
ATOM 4171 C C . THR B 1 195 ? 15.422 -0.114 -15.102 1 93.62 195 THR B C 1
ATOM 4173 O O . THR B 1 195 ? 15.352 1.09 -14.844 1 93.62 195 THR B O 1
ATOM 4176 N N . ALA B 1 196 ? 16.469 -0.658 -15.586 1 95.5 196 ALA B N 1
ATOM 4177 C CA . ALA B 1 196 ? 17.656 0.152 -15.805 1 95.5 196 ALA B CA 1
ATOM 4178 C C . ALA B 1 196 ? 18.328 -0.211 -17.125 1 95.5 196 ALA B C 1
ATOM 4180 O O . ALA B 1 196 ? 18.203 -1.339 -17.609 1 95.5 196 ALA B O 1
ATOM 4181 N N . TRP B 1 197 ? 18.984 0.774 -17.656 1 94.56 197 TRP B N 1
ATOM 4182 C CA . TRP B 1 197 ? 19.828 0.559 -18.844 1 94.56 197 TRP B CA 1
ATOM 4183 C C . TRP B 1 197 ? 21.203 0.044 -18.438 1 94.56 197 TRP B C 1
ATOM 4185 O O . TRP B 1 197 ? 21.906 0.679 -17.641 1 94.56 197 TRP B O 1
ATOM 4195 N N . ASN B 1 198 ? 21.438 -1.078 -18.922 1 90.38 198 ASN B N 1
ATOM 4196 C CA . ASN B 1 198 ? 22.75 -1.681 -18.703 1 90.38 198 ASN B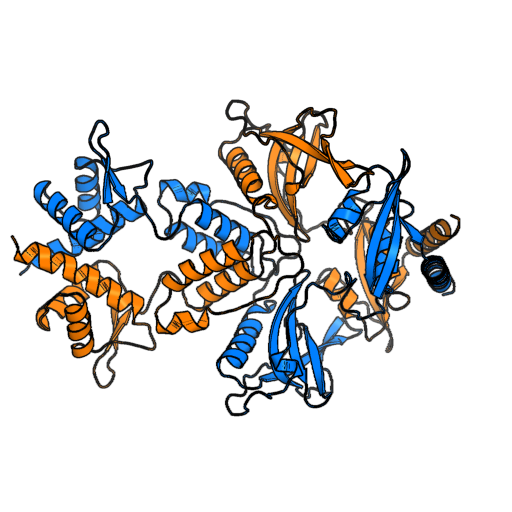 CA 1
ATOM 4197 C C . ASN B 1 198 ? 23.656 -1.51 -19.922 1 90.38 198 ASN B C 1
ATOM 4199 O O . ASN B 1 198 ? 23.422 -2.119 -20.969 1 90.38 198 ASN B O 1
ATOM 4203 N N . GLU B 1 199 ? 24.719 -0.843 -19.766 1 85.62 199 GLU B N 1
ATOM 4204 C CA . GLU B 1 199 ? 25.609 -0.537 -20.875 1 85.62 199 GLU B CA 1
ATOM 4205 C C . GLU B 1 199 ? 26.297 -1.795 -21.391 1 85.62 199 GLU B C 1
ATOM 4207 O O . GLU B 1 199 ? 26.531 -1.939 -22.594 1 85.62 199 GLU B O 1
ATOM 4212 N N . SER B 1 200 ? 26.672 -2.627 -20.484 1 85.69 200 SER B N 1
ATOM 4213 C CA . SER B 1 200 ? 27.375 -3.844 -20.859 1 85.69 200 SER B CA 1
ATOM 4214 C C . SER B 1 200 ? 26.516 -4.723 -21.766 1 85.69 200 SER B C 1
ATOM 4216 O O . SER B 1 200 ? 27.031 -5.359 -22.688 1 85.69 200 SER B O 1
ATOM 4218 N N . HIS B 1 201 ? 25.219 -4.723 -21.562 1 85.94 201 HIS B N 1
ATOM 4219 C CA . HIS B 1 201 ? 24.312 -5.578 -22.328 1 85.94 201 HIS B CA 1
ATOM 4220 C C . HIS B 1 201 ? 23.625 -4.797 -23.438 1 85.94 201 HIS B C 1
ATOM 4222 O O . HIS B 1 201 ? 23.109 -5.391 -24.391 1 85.94 201 HIS B O 1
ATOM 4228 N N . GLY B 1 202 ? 23.641 -3.486 -23.328 1 86.19 202 GLY B N 1
ATOM 4229 C CA . GLY B 1 202 ? 23 -2.641 -24.312 1 86.19 202 GLY B CA 1
ATOM 4230 C C . GLY B 1 202 ? 21.484 -2.805 -24.359 1 86.19 202 GLY B C 1
ATOM 4231 O O . GLY B 1 202 ? 20.891 -2.842 -25.438 1 86.19 202 GLY B O 1
ATOM 4232 N N . ASN B 1 203 ? 20.875 -3.076 -23.281 1 89.19 203 ASN B N 1
ATOM 4233 C CA . ASN B 1 203 ? 19.422 -3.242 -23.203 1 89.19 203 ASN B CA 1
ATOM 4234 C C . ASN B 1 203 ? 18.875 -2.84 -21.828 1 89.19 203 ASN B C 1
ATOM 4236 O O . ASN B 1 203 ? 19.656 -2.516 -20.938 1 89.19 203 ASN B O 1
ATOM 4240 N N . LEU B 1 204 ? 17.594 -2.693 -21.766 1 89.62 204 LEU B N 1
ATOM 4241 C CA . LEU B 1 204 ? 16.922 -2.471 -20.5 1 89.62 204 LEU B CA 1
ATOM 4242 C C . LEU B 1 204 ? 16.766 -3.777 -19.719 1 89.62 204 LEU B C 1
ATOM 4244 O O . LEU B 1 204 ? 16.297 -4.773 -20.266 1 89.62 204 LEU B O 1
ATOM 4248 N N . THR B 1 205 ? 17.281 -3.725 -18.578 1 91.06 205 THR B N 1
ATOM 4249 C CA . THR B 1 205 ? 17.234 -4.902 -17.719 1 91.06 205 THR B CA 1
ATOM 4250 C C . THR B 1 205 ? 16.469 -4.598 -16.438 1 91.06 205 THR B C 1
ATOM 4252 O O . THR B 1 205 ? 16.484 -3.469 -15.945 1 91.06 205 THR B O 1
ATOM 4255 N N . GLU B 1 206 ? 15.789 -5.629 -15.953 1 91.06 206 GLU B N 1
ATOM 4256 C CA . GLU B 1 206 ? 15.055 -5.484 -14.703 1 91.06 206 GLU B CA 1
ATOM 4257 C C . GLU B 1 206 ? 15.805 -6.137 -13.539 1 91.06 206 GLU B C 1
ATOM 4259 O O . GLU B 1 206 ? 16.344 -7.23 -13.688 1 91.06 206 GLU B O 1
ATOM 4264 N N . TYR B 1 207 ? 15.883 -5.406 -12.422 1 92.62 207 TYR B N 1
ATOM 4265 C CA . TYR B 1 207 ? 16.516 -5.895 -11.203 1 92.62 207 TYR B CA 1
ATOM 4266 C C . TYR B 1 207 ? 15.562 -5.828 -10.023 1 92.62 207 TYR B C 1
ATOM 4268 O O . TYR B 1 207 ? 14.859 -4.836 -9.844 1 92.62 207 TYR B O 1
ATOM 4276 N N . ARG B 1 208 ? 15.492 -6.945 -9.305 1 92.69 208 ARG B N 1
ATOM 4277 C CA . ARG B 1 208 ? 14.781 -6.848 -8.039 1 92.69 208 ARG B CA 1
ATOM 4278 C C . ARG B 1 208 ? 15.555 -5.996 -7.039 1 92.69 208 ARG B C 1
ATOM 4280 O O . ARG B 1 208 ? 16.75 -6.219 -6.816 1 92.69 208 ARG B O 1
ATOM 4287 N N . ILE B 1 209 ? 14.859 -5.086 -6.445 1 94.5 209 ILE B N 1
ATOM 4288 C CA . ILE B 1 209 ? 15.531 -4.074 -5.633 1 94.5 209 ILE B CA 1
ATOM 4289 C C . ILE B 1 209 ? 15.969 -4.684 -4.305 1 94.5 209 ILE B C 1
ATOM 4291 O O . ILE B 1 209 ? 17.016 -4.324 -3.764 1 94.5 209 ILE B O 1
ATOM 4295 N N . ASP B 1 210 ? 15.234 -5.625 -3.719 1 90.12 210 ASP B N 1
ATOM 4296 C CA . ASP B 1 210 ? 15.555 -6.215 -2.424 1 90.12 210 ASP B CA 1
ATOM 4297 C C . ASP B 1 210 ? 16.812 -7.086 -2.514 1 90.12 210 ASP B C 1
ATOM 4299 O O . ASP B 1 210 ? 17.391 -7.457 -1.491 1 90.12 210 ASP B O 1
ATOM 4303 N N . ARG B 1 211 ? 17.297 -7.375 -3.721 1 92.19 211 ARG B N 1
ATOM 4304 C CA . ARG B 1 211 ? 18.484 -8.203 -3.914 1 92.19 211 ARG B CA 1
ATOM 4305 C C . ARG B 1 211 ? 19.719 -7.336 -4.137 1 92.19 211 ARG B C 1
ATOM 4307 O O . ARG B 1 211 ? 20.828 -7.855 -4.324 1 92.19 211 ARG B O 1
ATOM 4314 N N . MET B 1 212 ? 19.516 -6.129 -4.117 1 94.44 212 MET B N 1
ATOM 4315 C CA . MET B 1 212 ? 20.641 -5.211 -4.324 1 94.44 212 MET B CA 1
ATOM 4316 C C . MET B 1 212 ? 21.406 -4.988 -3.025 1 94.44 212 MET B C 1
ATOM 4318 O O . MET B 1 212 ? 20.797 -4.891 -1.954 1 94.44 212 MET B O 1
ATOM 4322 N N . ALA B 1 213 ? 22.719 -4.938 -3.125 1 93.06 213 ALA B N 1
ATOM 4323 C CA . ALA B 1 213 ? 23.594 -4.652 -1.993 1 93.06 213 ALA B CA 1
ATOM 4324 C C . ALA B 1 213 ? 24.609 -3.566 -2.344 1 93.06 213 ALA B C 1
ATOM 4326 O O . ALA B 1 213 ? 24.938 -3.373 -3.516 1 93.06 213 ALA B O 1
ATOM 4327 N N . ARG B 1 214 ? 25.078 -2.805 -1.325 1 94.25 214 ARG B N 1
ATOM 4328 C CA . ARG B 1 214 ? 26.109 -1.779 -1.479 1 94.25 214 ARG B CA 1
ATOM 4329 C C . ARG B 1 214 ? 25.734 -0.786 -2.574 1 94.25 214 ARG B C 1
ATOM 4331 O O . ARG B 1 214 ? 26.531 -0.518 -3.475 1 94.25 214 ARG B O 1
ATOM 4338 N N . VAL B 1 215 ? 24.531 -0.332 -2.496 1 96.5 215 VAL B N 1
ATOM 4339 C CA . VAL B 1 215 ? 23.953 0.57 -3.494 1 96.5 215 VAL B CA 1
ATOM 4340 C C . VAL B 1 215 ? 24.609 1.947 -3.373 1 96.5 215 VAL B C 1
ATOM 4342 O O . VAL B 1 215 ? 24.781 2.467 -2.266 1 96.5 215 VAL B O 1
ATOM 4345 N N . ARG B 1 216 ? 25.047 2.551 -4.5 1 96.94 216 ARG B N 1
ATOM 4346 C CA . ARG B 1 216 ? 25.609 3.896 -4.516 1 96.94 216 ARG B CA 1
ATOM 4347 C C . ARG B 1 216 ? 25.047 4.711 -5.684 1 96.94 216 ARG B C 1
ATOM 4349 O O . ARG B 1 216 ? 24.922 4.195 -6.793 1 96.94 216 ARG B O 1
ATOM 4356 N N . VAL B 1 217 ? 24.641 5.879 -5.383 1 97.88 217 VAL B N 1
ATOM 4357 C CA . VAL B 1 217 ? 24.312 6.859 -6.414 1 97.88 217 VAL B CA 1
ATOM 4358 C C . VAL B 1 217 ? 25.594 7.531 -6.91 1 97.88 217 VAL B C 1
ATOM 4360 O O . VAL B 1 217 ? 26.359 8.078 -6.117 1 97.88 217 VAL B O 1
ATOM 4363 N N . LEU B 1 218 ? 25.797 7.438 -8.156 1 97.69 218 LEU B N 1
ATOM 4364 C CA . LEU B 1 218 ? 27.031 7.988 -8.727 1 97.69 218 LEU B CA 1
ATOM 4365 C C . LEU B 1 218 ? 26.797 9.391 -9.273 1 97.69 218 LEU B C 1
ATOM 4367 O O . LEU B 1 218 ? 26.625 9.57 -10.484 1 97.69 218 LEU B O 1
ATOM 4371 N N . GLU B 1 219 ? 26.969 10.336 -8.508 1 96.25 219 GLU B N 1
ATOM 4372 C CA . GLU B 1 219 ? 26.641 11.711 -8.867 1 96.25 219 GLU B CA 1
ATOM 4373 C C . GLU B 1 219 ? 27.547 12.227 -9.977 1 96.25 219 GLU B C 1
ATOM 4375 O O . GLU B 1 219 ? 27.156 13.086 -10.766 1 96.25 219 GLU B O 1
ATOM 4380 N N . ASP B 1 220 ? 28.703 11.68 -10.102 1 96 220 ASP B N 1
ATOM 4381 C CA . ASP B 1 220 ? 29.672 12.148 -11.078 1 96 220 ASP B CA 1
ATOM 4382 C C . ASP B 1 220 ? 29.562 11.375 -12.391 1 96 220 ASP B C 1
ATOM 4384 O O . ASP B 1 220 ? 30.312 11.609 -13.328 1 96 220 ASP B O 1
ATOM 4388 N N . ALA B 1 221 ? 28.641 10.492 -12.469 1 96.12 221 ALA B N 1
ATOM 4389 C CA . ALA B 1 221 ? 28.422 9.703 -13.68 1 96.12 221 ALA B CA 1
ATOM 4390 C C . ALA B 1 221 ? 27.047 9.984 -14.273 1 96.12 221 ALA B C 1
ATOM 4392 O O . ALA B 1 221 ? 26.047 9.391 -13.852 1 96.12 221 ALA B O 1
ATOM 4393 N N . PRO B 1 222 ? 27.062 10.758 -15.297 1 96.19 222 PRO B N 1
ATOM 4394 C CA . PRO B 1 222 ? 25.766 11.125 -15.875 1 96.19 222 PRO B CA 1
ATOM 4395 C C . PRO B 1 222 ? 25.016 9.93 -16.469 1 96.19 222 PRO B C 1
ATOM 4397 O O . PRO B 1 222 ? 25.641 9.016 -17 1 96.19 222 PRO B O 1
ATOM 4400 N N . ALA B 1 223 ? 23.703 9.969 -16.406 1 95.88 223 ALA B N 1
ATOM 4401 C CA . ALA B 1 223 ? 22.859 8.922 -16.953 1 95.88 223 ALA B CA 1
ATOM 4402 C C . ALA B 1 223 ? 23.031 8.812 -18.469 1 95.88 223 ALA B C 1
ATOM 4404 O O . ALA B 1 223 ? 23.219 9.82 -19.141 1 95.88 223 ALA B O 1
ATOM 4405 N N . THR B 1 224 ? 22.938 7.652 -18.938 1 94.31 224 THR B N 1
ATOM 4406 C CA . THR B 1 224 ? 22.938 7.414 -20.375 1 94.31 224 THR B CA 1
ATOM 4407 C C . THR B 1 224 ? 21.641 7.898 -21.016 1 94.31 224 THR B C 1
ATOM 4409 O O . THR B 1 224 ? 20.578 7.777 -20.422 1 94.31 224 THR B O 1
ATOM 4412 N N . ARG B 1 225 ? 21.828 8.469 -22.25 1 91.75 225 ARG B N 1
ATOM 4413 C CA . ARG B 1 225 ? 20.656 8.898 -23.016 1 91.75 225 ARG B CA 1
ATOM 4414 C C . ARG B 1 225 ? 20.578 8.164 -24.344 1 91.75 225 ARG B C 1
ATOM 4416 O O . ARG B 1 225 ? 21.578 8.062 -25.062 1 91.75 225 ARG B O 1
ATOM 4423 N N . ASN B 1 226 ? 19.469 7.5 -24.594 1 90.88 226 ASN B N 1
ATOM 4424 C CA . ASN B 1 226 ? 19.219 6.852 -25.875 1 90.88 226 ASN B CA 1
ATOM 4425 C C . ASN B 1 226 ? 17.734 6.691 -26.125 1 90.88 226 ASN B C 1
ATOM 4427 O O . ASN B 1 226 ? 16.906 7.055 -25.297 1 90.88 226 ASN B O 1
ATOM 4431 N N . ASP B 1 227 ? 17.375 6.18 -27.25 1 87.62 227 ASP B N 1
ATOM 4432 C CA . ASP B 1 227 ? 15.977 6.098 -27.672 1 87.62 227 ASP B CA 1
ATOM 4433 C C . ASP B 1 227 ? 15.203 5.086 -26.828 1 87.62 227 ASP B C 1
ATOM 4435 O O . ASP B 1 227 ? 14.016 5.266 -26.562 1 87.62 227 ASP B O 1
ATOM 4439 N N . GLU B 1 228 ? 15.867 4.137 -26.453 1 85.38 228 GLU B N 1
ATOM 4440 C CA . GLU B 1 228 ? 15.211 3.098 -25.672 1 85.38 228 GLU B CA 1
ATOM 4441 C C . GLU B 1 228 ? 14.797 3.619 -24.297 1 85.38 228 GLU B C 1
ATOM 4443 O O . GLU B 1 228 ? 13.703 3.316 -23.812 1 85.38 228 GLU B O 1
ATOM 4448 N N . ILE B 1 229 ? 15.656 4.344 -23.797 1 87.38 229 ILE B N 1
ATOM 4449 C CA . ILE B 1 229 ? 15.375 4.945 -22.5 1 87.38 229 ILE B CA 1
ATOM 4450 C C . ILE B 1 229 ? 14.25 5.973 -22.641 1 87.38 229 ILE B C 1
ATOM 4452 O O . ILE B 1 229 ? 13.32 5.992 -21.828 1 87.38 229 ILE B O 1
ATOM 4456 N N . ALA B 1 230 ? 14.305 6.738 -23.656 1 84.69 230 ALA B N 1
ATOM 4457 C CA . ALA B 1 230 ? 13.328 7.809 -23.875 1 84.69 230 ALA B CA 1
ATOM 4458 C C . ALA B 1 230 ? 11.938 7.238 -24.141 1 84.69 230 ALA B C 1
ATOM 4460 O O . ALA B 1 230 ? 10.93 7.84 -23.766 1 84.69 230 ALA B O 1
ATOM 4461 N N . ARG B 1 231 ? 11.906 6.121 -24.766 1 78.5 231 ARG B N 1
ATOM 4462 C CA . ARG B 1 231 ? 10.633 5.527 -25.172 1 78.5 231 ARG B CA 1
ATOM 4463 C C . ARG B 1 231 ? 10.109 4.578 -24.094 1 78.5 231 ARG B C 1
ATOM 4465 O O . ARG B 1 231 ? 9.008 4.039 -24.219 1 78.5 231 ARG B O 1
ATOM 4472 N N . TYR B 1 232 ? 10.875 4.465 -23.125 1 80 232 TYR B N 1
ATOM 4473 C CA . TYR B 1 232 ? 10.469 3.496 -22.109 1 80 232 TYR B CA 1
ATOM 4474 C C . TYR B 1 232 ? 9.18 3.926 -21.438 1 80 232 TYR B C 1
ATOM 4476 O O . TYR B 1 232 ? 9.062 5.055 -20.953 1 80 232 TYR B O 1
ATOM 4484 N N . ARG B 1 233 ? 8.133 3.133 -21.672 1 70.38 233 ARG B N 1
ATOM 4485 C CA . ARG B 1 233 ? 6.887 3.236 -20.922 1 70.38 233 ARG B CA 1
ATOM 4486 C C . ARG B 1 233 ? 6.508 1.896 -20.297 1 70.38 233 ARG B C 1
ATOM 4488 O O . ARG B 1 233 ? 6.727 0.844 -20.906 1 70.38 233 ARG B O 1
ATOM 4495 N N . HIS B 1 234 ? 6.332 1.935 -19.078 1 66.12 234 HIS B N 1
ATOM 4496 C CA . HIS B 1 234 ? 5.852 0.682 -18.516 1 66.12 234 HIS B CA 1
ATOM 4497 C C . HIS B 1 234 ? 4.586 0.204 -19.219 1 66.12 234 HIS B C 1
ATOM 4499 O O . HIS B 1 234 ? 3.633 0.972 -19.375 1 66.12 234 HIS B O 1
ATOM 4505 N N . ASN B 1 235 ? 4.723 -0.292 -20.5 1 57.06 235 ASN B N 1
ATOM 4506 C CA . ASN B 1 235 ? 3.596 -0.617 -21.359 1 57.06 235 ASN B CA 1
ATOM 4507 C C . ASN B 1 235 ? 2.764 -1.765 -20.797 1 57.06 235 ASN B C 1
ATOM 4509 O O . ASN B 1 235 ? 3.311 -2.789 -20.391 1 57.06 235 ASN B O 1
ATOM 4513 N N . ASP B 1 236 ? 1.431 -1.396 -20.609 1 56.94 236 ASP B N 1
ATOM 4514 C CA . ASP B 1 236 ? 0.299 -2.262 -20.297 1 56.94 236 ASP B CA 1
ATOM 4515 C C . ASP B 1 236 ? -0.02 -3.197 -21.453 1 56.94 236 ASP B C 1
ATOM 4517 O O . ASP B 1 236 ? -0.852 -4.098 -21.328 1 56.94 236 ASP B O 1
ATOM 4521 N N . SER B 1 237 ? 0.521 -2.924 -22.625 1 52.72 237 SER B N 1
ATOM 4522 C CA . SER B 1 237 ? -0.067 -3.584 -23.797 1 52.72 237 SER B CA 1
ATOM 4523 C C . SER B 1 237 ? 0.479 -4.996 -23.969 1 52.72 237 SER B C 1
ATOM 4525 O O . SER B 1 237 ? 0.031 -5.742 -24.844 1 52.72 237 SER B O 1
ATOM 4527 N N . LYS B 1 238 ? 1.341 -5.43 -23.172 1 58.59 238 LYS B N 1
ATOM 4528 C CA . LYS B 1 238 ? 1.913 -6.754 -23.406 1 58.59 238 LYS B CA 1
ATOM 4529 C C . LYS B 1 238 ? 1.032 -7.848 -22.812 1 58.59 238 LYS B C 1
ATOM 4531 O O . LYS B 1 238 ? 0.172 -7.57 -21.969 1 58.59 238 LYS B O 1
ATOM 4536 N N . GLY B 1 239 ? 0.925 -8.938 -23.625 1 60.97 239 GLY B N 1
ATOM 4537 C CA . GLY B 1 239 ? 0.277 -10.109 -23.047 1 60.97 239 GLY B CA 1
ATOM 4538 C C . GLY B 1 239 ? 0.58 -10.297 -21.578 1 60.97 239 GLY B C 1
ATOM 4539 O O . GLY B 1 239 ? 1.595 -9.812 -21.078 1 60.97 239 GLY B O 1
ATOM 4540 N N . VAL B 1 240 ? -0.469 -10.875 -20.922 1 69.06 240 VAL B N 1
ATOM 4541 C CA . VAL B 1 240 ? -0.315 -11.125 -19.5 1 69.06 240 VAL B CA 1
ATOM 4542 C C . VAL B 1 240 ? 0.883 -12.039 -19.266 1 69.06 240 VAL B C 1
ATOM 4544 O O . VAL B 1 240 ? 1.003 -13.094 -19.891 1 69.06 240 VAL B O 1
ATOM 4547 N N . MET B 1 241 ? 1.741 -11.531 -18.625 1 68.5 241 MET B N 1
ATOM 4548 C CA . MET B 1 241 ? 2.945 -12.297 -18.312 1 68.5 241 MET B CA 1
ATOM 4549 C C . MET B 1 241 ? 2.76 -13.102 -17.031 1 68.5 241 MET B C 1
ATOM 4551 O O . MET B 1 241 ? 2.125 -12.633 -16.078 1 68.5 241 MET B O 1
ATOM 4555 N N . PHE B 1 242 ? 3.113 -14.359 -17.234 1 71.88 242 PHE B N 1
ATOM 4556 C CA . PHE B 1 242 ? 3.215 -15.195 -16.047 1 71.88 242 PHE B CA 1
ATOM 4557 C C . PHE B 1 242 ? 4.656 -15.273 -15.562 1 71.88 242 PHE B C 1
ATOM 4559 O O . PHE B 1 242 ? 5.52 -15.82 -16.266 1 71.88 242 PHE B O 1
ATOM 4566 N N . GLY B 1 243 ? 4.91 -14.641 -14.508 1 62.28 243 GLY B N 1
ATOM 4567 C CA . GLY B 1 243 ? 6.289 -14.492 -14.07 1 62.28 243 GLY B CA 1
ATOM 4568 C C . GLY B 1 243 ? 7.039 -13.414 -14.828 1 62.28 243 GLY B C 1
ATOM 4569 O O . GLY B 1 243 ? 6.434 -12.453 -15.312 1 62.28 243 GLY B O 1
ATOM 4570 N N . ARG B 1 244 ? 8.328 -13.273 -14.844 1 61.09 244 ARG B N 1
ATOM 4571 C CA . ARG B 1 244 ? 9.102 -12.227 -15.5 1 61.09 244 ARG B CA 1
ATOM 4572 C C . ARG B 1 244 ? 9.711 -12.734 -16.797 1 61.09 244 ARG B C 1
ATOM 4574 O O . ARG B 1 244 ? 10.812 -12.32 -17.188 1 61.09 244 ARG B O 1
ATOM 4581 N N . PHE B 1 245 ? 8.906 -13.633 -17.391 1 58.66 245 PHE B N 1
ATOM 4582 C CA . PHE B 1 245 ? 9.453 -14.227 -18.609 1 58.66 245 PHE B CA 1
ATOM 4583 C C . PHE B 1 245 ? 8.836 -13.594 -19.844 1 58.66 245 PHE B C 1
ATOM 4585 O O . PHE B 1 245 ? 7.637 -13.297 -19.875 1 58.66 245 PHE B O 1
ATOM 4592 N N . ASN B 1 246 ? 9.727 -13.281 -20.688 1 63.53 246 ASN B N 1
ATOM 4593 C CA . ASN B 1 246 ? 9.312 -12.695 -21.969 1 63.53 246 ASN B CA 1
ATOM 4594 C C . ASN B 1 246 ? 9.141 -13.758 -23.047 1 63.53 246 ASN B C 1
ATOM 4596 O O . ASN B 1 246 ? 9.992 -13.898 -23.922 1 63.53 246 ASN B O 1
ATOM 4600 N N . GLY B 1 247 ? 8.188 -14.719 -22.828 1 69.69 247 GLY B N 1
ATOM 4601 C CA . GLY B 1 247 ? 7.926 -15.688 -23.875 1 69.69 247 GLY B CA 1
ATOM 4602 C C . GLY B 1 247 ? 7.121 -15.109 -25.031 1 69.69 247 GLY B C 1
ATOM 4603 O O . GLY B 1 247 ? 6.789 -13.922 -25.031 1 69.69 247 GLY B O 1
ATOM 4604 N N . ALA B 1 248 ? 6.984 -15.898 -26.125 1 83.25 248 ALA B N 1
ATOM 4605 C CA . ALA B 1 248 ? 6.203 -15.492 -27.281 1 83.25 248 ALA B CA 1
ATOM 4606 C C . ALA B 1 248 ? 4.75 -15.219 -26.891 1 83.25 248 ALA B C 1
ATOM 4608 O O . ALA B 1 248 ? 4.172 -15.945 -26.078 1 83.25 248 ALA B O 1
ATOM 4609 N N . GLU B 1 249 ? 4.242 -14.203 -27.438 1 87.75 249 GLU B N 1
ATOM 4610 C CA . GLU B 1 249 ? 2.836 -13.891 -27.203 1 87.75 249 GLU B CA 1
ATOM 4611 C C . GLU B 1 249 ? 1.929 -14.836 -27.984 1 87.75 249 GLU B C 1
ATOM 4613 O O . GLU B 1 249 ? 2.199 -15.148 -29.141 1 87.75 249 GLU B O 1
ATOM 4618 N N . VAL B 1 250 ? 0.993 -15.406 -27.328 1 92.81 250 VAL B N 1
ATOM 4619 C CA . VAL B 1 250 ? 0.04 -16.312 -27.953 1 92.81 250 VAL B CA 1
ATOM 4620 C C . VAL B 1 250 ? -1.37 -16.016 -27.453 1 92.81 250 VAL B C 1
ATOM 4622 O O . VAL B 1 250 ? -1.557 -15.656 -26.281 1 92.81 250 VAL B O 1
ATOM 4625 N N . VAL B 1 251 ? -2.297 -16.094 -28.312 1 93.75 251 VAL B N 1
ATOM 4626 C CA . VAL B 1 251 ? -3.699 -16 -27.922 1 93.75 251 VAL B CA 1
ATOM 4627 C C . VAL B 1 251 ? -4.211 -17.391 -27.531 1 93.75 251 VAL B C 1
ATOM 4629 O O . VAL B 1 251 ? -4.305 -18.281 -28.359 1 93.75 251 VAL B O 1
ATOM 4632 N N . ALA B 1 252 ? -4.543 -17.531 -26.297 1 95.25 252 ALA B N 1
ATOM 4633 C CA . ALA B 1 252 ? -5.012 -18.828 -25.781 1 95.25 252 ALA B CA 1
ATOM 4634 C C . ALA B 1 252 ? -6.527 -18.812 -25.594 1 95.25 252 ALA B C 1
ATOM 4636 O O . ALA B 1 252 ? -7.105 -17.797 -25.188 1 95.25 252 ALA B O 1
ATOM 4637 N N . GLU B 1 253 ? -7.105 -19.875 -25.906 1 95.69 253 GLU B N 1
ATOM 4638 C CA . GLU B 1 253 ? -8.508 -20.125 -25.578 1 95.69 253 GLU B CA 1
ATOM 4639 C C . GLU B 1 253 ? -8.633 -21.141 -24.438 1 95.69 253 GLU B C 1
ATOM 4641 O O . GLU B 1 253 ? -8.141 -22.266 -24.531 1 95.69 253 GLU B O 1
ATOM 4646 N N . LEU B 1 254 ? -9.328 -20.734 -23.422 1 95.19 254 LEU B N 1
ATOM 4647 C CA . LEU B 1 254 ? -9.453 -21.547 -22.219 1 95.19 254 LEU B CA 1
ATOM 4648 C C . LEU B 1 254 ? -10.906 -21.969 -22 1 95.19 254 LEU B C 1
ATOM 4650 O O . LEU B 1 254 ? -11.82 -21.188 -22.219 1 95.19 254 LEU B O 1
ATOM 4654 N N . ALA B 1 255 ? -11.102 -23.219 -21.672 1 94.75 255 ALA B N 1
ATOM 4655 C CA . ALA B 1 255 ? -12.375 -23.688 -21.156 1 94.75 255 ALA B CA 1
ATOM 4656 C C . ALA B 1 255 ? -12.383 -23.703 -19.625 1 94.75 255 ALA B C 1
ATOM 4658 O O . ALA B 1 255 ? -11.484 -24.266 -19 1 94.75 255 ALA B O 1
ATOM 4659 N N . VAL B 1 256 ? -13.344 -23.078 -19.047 1 93.75 256 VAL B N 1
ATOM 4660 C CA . VAL B 1 256 ? -13.398 -22.922 -17.594 1 93.75 256 VAL B CA 1
ATOM 4661 C C . VAL B 1 256 ? -14.719 -23.469 -17.062 1 93.75 256 VAL B C 1
ATOM 4663 O O . VAL B 1 256 ? -15.789 -23.141 -17.594 1 93.75 256 VAL B O 1
ATOM 4666 N N . ASP B 1 257 ? -14.641 -24.234 -16.047 1 91.81 257 ASP B N 1
ATOM 4667 C CA . ASP B 1 257 ? -15.844 -24.734 -15.406 1 91.81 257 ASP B CA 1
ATOM 4668 C C . ASP B 1 257 ? -16.719 -23.594 -14.898 1 91.81 257 ASP B C 1
ATOM 4670 O O . ASP B 1 257 ? -16.203 -22.594 -14.398 1 91.81 257 ASP B O 1
ATOM 4674 N N . GLU B 1 258 ? -18.047 -23.609 -14.969 1 83.38 258 GLU B N 1
ATOM 4675 C CA . GLU B 1 258 ? -19.016 -22.578 -14.633 1 83.38 258 GLU B CA 1
ATOM 4676 C C . GLU B 1 258 ? -18.797 -22.047 -13.219 1 83.38 258 GLU B C 1
ATOM 4678 O O . GLU B 1 258 ? -18.859 -20.844 -12.984 1 83.38 258 GLU B O 1
ATOM 4683 N N . GLY B 1 259 ? -18.25 -22.797 -12.289 1 81.69 259 GLY B N 1
ATOM 4684 C CA . GLY B 1 259 ? -18.078 -22.406 -10.898 1 81.69 259 GLY B CA 1
ATOM 4685 C C . GLY B 1 259 ? -16.688 -21.891 -10.578 1 81.69 259 GLY B C 1
ATOM 4686 O O . GLY B 1 259 ? -16.422 -21.469 -9.453 1 81.69 259 GLY B O 1
ATOM 4687 N N . LYS B 1 260 ? -15.938 -21.703 -11.641 1 87.75 260 LYS B N 1
ATOM 4688 C CA . LYS B 1 260 ? -14.555 -21.312 -11.383 1 87.75 260 LYS B CA 1
ATOM 4689 C C . LYS B 1 260 ? -14.102 -20.25 -12.375 1 87.75 260 LYS B C 1
ATOM 4691 O O . LYS B 1 260 ? -12.906 -20.109 -12.648 1 87.75 260 LYS B O 1
ATOM 4696 N N . VAL B 1 261 ? -15.07 -19.469 -12.852 1 88.81 261 VAL B N 1
ATOM 4697 C CA . VAL B 1 261 ? -14.789 -18.484 -13.883 1 88.81 261 VAL B CA 1
ATOM 4698 C C . VAL B 1 261 ? -13.969 -17.328 -13.289 1 88.81 261 VAL B C 1
ATOM 4700 O O . VAL B 1 261 ? -13.156 -16.719 -13.984 1 88.81 261 VAL B O 1
ATOM 4703 N N . GLU B 1 262 ? -14.102 -17.109 -12 1 87.5 262 GLU B N 1
ATOM 4704 C CA . GLU B 1 262 ? -13.414 -16.016 -11.32 1 87.5 262 GLU B CA 1
ATOM 4705 C C . GLU B 1 262 ? -11.898 -16.219 -11.352 1 87.5 262 GLU B C 1
ATOM 4707 O O . GLU B 1 262 ? -11.141 -15.242 -11.297 1 87.5 262 GLU B O 1
ATOM 4712 N N . ILE B 1 263 ? -11.523 -17.438 -11.445 1 86 263 ILE B N 1
ATOM 4713 C CA . ILE B 1 263 ? -10.094 -17.719 -11.484 1 86 263 ILE B CA 1
ATOM 4714 C C . ILE B 1 263 ? -9.461 -17 -12.672 1 86 263 ILE B C 1
ATOM 4716 O O . ILE B 1 263 ? -8.391 -16.391 -12.539 1 86 263 ILE B O 1
ATOM 4720 N N . VAL B 1 264 ? -10.188 -17.016 -13.75 1 87.88 264 VAL B N 1
ATOM 4721 C CA . VAL B 1 264 ? -9.672 -16.422 -14.977 1 87.88 264 VAL B CA 1
ATOM 4722 C C . VAL B 1 264 ? -9.859 -14.906 -14.938 1 87.88 264 VAL B C 1
ATOM 4724 O O . VAL B 1 264 ? -8.961 -14.148 -15.32 1 87.88 264 VAL B O 1
ATOM 4727 N N . THR B 1 265 ? -10.992 -14.461 -14.477 1 86.75 265 THR B N 1
ATOM 4728 C CA . THR B 1 265 ? -11.25 -13.023 -14.445 1 86.75 265 THR B CA 1
ATOM 4729 C C . THR B 1 265 ? -10.336 -12.32 -13.453 1 86.75 265 THR B C 1
ATOM 4731 O O . THR B 1 265 ? -9.938 -11.172 -13.664 1 86.75 265 THR B O 1
ATOM 4734 N N . ASP B 1 266 ? -10.008 -13.031 -12.43 1 83.62 266 ASP B N 1
ATOM 4735 C CA . ASP B 1 266 ? -9.109 -12.461 -11.43 1 83.62 266 ASP B CA 1
ATOM 4736 C C . ASP B 1 266 ? -7.699 -12.305 -11.992 1 83.62 266 ASP B C 1
ATOM 4738 O O . ASP B 1 266 ? -6.988 -11.359 -11.648 1 83.62 266 ASP B O 1
ATOM 4742 N N . ARG B 1 267 ? -7.32 -13.219 -12.828 1 84.44 267 ARG B N 1
ATOM 4743 C CA . ARG B 1 267 ? -5.965 -13.227 -13.367 1 84.44 267 ARG B CA 1
ATOM 4744 C C . ARG B 1 267 ? -5.832 -12.266 -14.539 1 84.44 267 ARG B C 1
ATOM 4746 O O . ARG B 1 267 ? -4.82 -11.57 -14.672 1 84.44 267 ARG B O 1
ATOM 4753 N N . PHE B 1 268 ? -6.891 -12.195 -15.328 1 86.56 268 PHE B N 1
ATOM 4754 C CA . PHE B 1 268 ? -6.734 -11.477 -16.594 1 86.56 268 PHE B CA 1
ATOM 4755 C C . PHE B 1 268 ? -7.551 -10.188 -16.594 1 86.56 268 PHE B C 1
ATOM 4757 O O . PHE B 1 268 ? -7.312 -9.297 -17.406 1 86.56 268 PHE B O 1
ATOM 4764 N N . GLY B 1 269 ? -8.523 -10.125 -15.719 1 80.5 269 GLY B N 1
ATOM 4765 C CA . GLY B 1 269 ? -9.367 -8.945 -15.664 1 80.5 269 GLY B CA 1
ATOM 4766 C C . GLY B 1 269 ? -10.102 -8.68 -16.969 1 80.5 269 GLY B C 1
ATOM 4767 O O . GLY B 1 269 ? -10.75 -9.578 -17.516 1 80.5 269 GLY B O 1
ATOM 4768 N N . LYS B 1 270 ? -9.914 -7.441 -17.453 1 78.88 270 LYS B N 1
ATOM 4769 C CA . LYS B 1 270 ? -10.625 -7.016 -18.656 1 78.88 270 LYS B CA 1
ATOM 4770 C C . LYS B 1 270 ? -9.984 -7.594 -19.922 1 78.88 270 LYS B C 1
ATOM 4772 O O . LYS B 1 270 ? -10.578 -7.57 -21 1 78.88 270 LYS B O 1
ATOM 4777 N N . ALA B 1 271 ? -8.844 -8.125 -19.781 1 81.69 271 ALA B N 1
ATOM 4778 C CA . ALA B 1 271 ? -8.141 -8.719 -20.922 1 81.69 271 ALA B CA 1
ATOM 4779 C C . ALA B 1 271 ? -8.766 -10.055 -21.297 1 81.69 271 ALA B C 1
ATOM 4781 O O . ALA B 1 271 ? -8.492 -10.586 -22.375 1 81.69 271 ALA B O 1
ATOM 4782 N N . ALA B 1 272 ? -9.586 -10.586 -20.422 1 87.88 272 ALA B N 1
ATOM 4783 C CA . ALA B 1 272 ? -10.281 -11.836 -20.719 1 87.88 272 ALA B CA 1
ATOM 4784 C C . ALA B 1 272 ? -11.508 -11.586 -21.594 1 87.88 272 ALA B C 1
ATOM 4786 O O . ALA B 1 272 ? -12.406 -10.828 -21.203 1 87.88 272 ALA B O 1
ATOM 4787 N N . VAL B 1 273 ? -11.523 -12.188 -22.766 1 90.88 273 VAL B N 1
ATOM 4788 C CA . VAL B 1 273 ? -12.664 -12.047 -23.656 1 90.88 273 VAL B CA 1
ATOM 4789 C C . VAL B 1 273 ? -13.516 -13.312 -23.609 1 90.88 273 VAL B C 1
ATOM 4791 O O . VAL B 1 273 ? -13.07 -14.383 -24.031 1 90.88 273 VAL B O 1
ATOM 4794 N N . PHE B 1 274 ? -14.656 -13.211 -23.141 1 91.56 274 PHE B N 1
ATOM 4795 C CA . PHE B 1 274 ? -15.562 -14.352 -23.016 1 91.56 274 PHE B CA 1
ATOM 4796 C C . PHE B 1 274 ? -16.234 -14.641 -24.359 1 91.56 274 PHE B C 1
ATOM 4798 O O . PHE B 1 274 ? -16.812 -13.75 -24.969 1 91.56 274 PHE B O 1
ATOM 4805 N N . LEU B 1 275 ? -16.094 -15.852 -24.734 1 89 275 LEU B N 1
ATOM 4806 C CA . LEU B 1 275 ? -16.688 -16.281 -26 1 89 275 LEU B CA 1
ATOM 4807 C C . LEU B 1 275 ? -18.062 -16.906 -25.766 1 89 275 LEU B C 1
ATOM 4809 O O . LEU B 1 275 ? -18.391 -17.312 -24.641 1 89 275 LEU B O 1
ATOM 4813 N N . LYS B 1 276 ? -18.938 -16.781 -26.734 1 74.38 276 LYS B N 1
ATOM 4814 C CA . LYS B 1 276 ? -20.266 -17.375 -26.625 1 74.38 276 LYS B CA 1
ATOM 4815 C C . LYS B 1 276 ? -20.188 -18.875 -26.359 1 74.38 276 LYS B C 1
ATOM 4817 O O . LYS B 1 276 ? -19.516 -19.594 -27.078 1 74.38 276 LYS B O 1
ATOM 4822 N N . ALA B 1 277 ? -20.203 -19.203 -25.047 1 66 277 ALA B N 1
ATOM 4823 C CA . ALA B 1 277 ? -20.078 -20.641 -24.828 1 66 277 ALA B CA 1
ATOM 4824 C C . ALA B 1 277 ? -21.391 -21.25 -24.359 1 66 277 ALA B C 1
ATOM 4826 O O . ALA B 1 277 ? -22.328 -20.516 -24.031 1 66 277 ALA B O 1
ATOM 4827 N N . GLY B 1 278 ? -21.422 -22.641 -24.328 1 64.81 278 GLY B N 1
ATOM 4828 C CA . GLY B 1 278 ? -22.547 -23.469 -23.922 1 64.81 278 GLY B CA 1
ATOM 4829 C C . GLY B 1 278 ? -22.906 -23.281 -22.453 1 64.81 278 GLY B C 1
ATOM 4830 O O . GLY B 1 278 ? -22.391 -22.375 -21.781 1 64.81 278 GLY B O 1
ATOM 4831 N N . LYS B 1 279 ? -23.828 -24 -21.891 1 71.69 279 LYS B N 1
ATOM 4832 C CA . LYS B 1 279 ? -24.5 -23.859 -20.609 1 71.69 279 LYS B CA 1
ATOM 4833 C C . LYS B 1 279 ? -23.594 -24.281 -19.453 1 71.69 279 LYS B C 1
ATOM 4835 O O . LYS B 1 279 ? -23.688 -23.75 -18.344 1 71.69 279 LYS B O 1
ATOM 4840 N N . SER B 1 280 ? -22.531 -25.047 -19.672 1 82 280 SER B N 1
ATOM 4841 C CA . SER B 1 280 ? -21.875 -25.625 -18.5 1 82 280 SER B CA 1
ATOM 4842 C C . SER B 1 280 ? -20.406 -25.234 -18.438 1 82 280 SER B C 1
ATOM 4844 O O . SER B 1 280 ? -19.719 -25.547 -17.453 1 82 280 SER B O 1
ATOM 4846 N N . GLU B 1 281 ? -19.891 -24.5 -19.406 1 90.12 281 GLU B N 1
ATOM 4847 C CA . GLU B 1 281 ? -18.484 -24.109 -19.422 1 90.12 281 GLU B CA 1
ATOM 4848 C C . GLU B 1 281 ? -18.297 -22.766 -20.094 1 90.12 281 GLU B C 1
ATOM 4850 O O . GLU B 1 281 ? -19 -22.438 -21.047 1 90.12 281 GLU B O 1
ATOM 4855 N N . ALA B 1 282 ? -17.406 -22.016 -19.594 1 92.38 282 ALA B N 1
ATOM 4856 C CA . ALA B 1 282 ? -17.062 -20.734 -20.219 1 92.38 282 ALA B CA 1
ATOM 4857 C C . ALA B 1 282 ? -15.891 -20.891 -21.188 1 92.38 282 ALA B C 1
ATOM 4859 O O . ALA B 1 282 ? -14.969 -21.672 -20.922 1 92.38 282 ALA B O 1
ATOM 4860 N N . ARG B 1 283 ? -15.977 -20.281 -22.266 1 94.19 283 ARG B N 1
ATOM 4861 C CA . ARG B 1 283 ? -14.852 -20.156 -23.188 1 94.19 283 ARG B CA 1
ATOM 4862 C C . ARG B 1 283 ? -14.281 -18.75 -23.188 1 94.19 283 ARG B C 1
ATOM 4864 O O . ARG B 1 283 ? -14.992 -17.781 -23.438 1 94.19 283 ARG B O 1
ATOM 4871 N N . VAL B 1 284 ? -13 -18.703 -22.891 1 94.12 284 VAL B N 1
ATOM 4872 C CA . VAL B 1 284 ? -12.383 -17.391 -22.719 1 94.12 284 VAL B CA 1
ATOM 4873 C C . VAL B 1 284 ? -11.125 -17.297 -23.578 1 94.12 284 VAL B C 1
ATOM 4875 O O . VAL B 1 284 ? -10.344 -18.25 -23.656 1 94.12 284 VAL B O 1
ATOM 4878 N N . ARG B 1 285 ? -10.969 -16.219 -24.203 1 94.38 285 ARG B N 1
ATOM 4879 C CA . ARG B 1 285 ? -9.766 -15.922 -24.969 1 94.38 285 ARG B CA 1
ATOM 4880 C C . ARG B 1 285 ? -8.883 -14.906 -24.25 1 94.38 285 ARG B C 1
ATOM 4882 O O . ARG B 1 285 ? -9.367 -13.859 -23.812 1 94.38 285 ARG B O 1
ATOM 4889 N N . VAL B 1 286 ? -7.617 -15.219 -24.094 1 93.12 286 VAL B N 1
ATOM 4890 C CA . VAL B 1 286 ? -6.672 -14.344 -23.406 1 93.12 286 VAL B CA 1
ATOM 4891 C C . VAL B 1 286 ? -5.352 -14.305 -24.172 1 93.12 286 VAL B C 1
ATOM 4893 O O . VAL B 1 286 ? -4.949 -15.297 -24.781 1 93.12 286 VAL B O 1
ATOM 4896 N N . LYS B 1 287 ? -4.734 -13.141 -24.219 1 90 287 LYS B N 1
ATOM 4897 C CA . LYS B 1 287 ? -3.387 -12.992 -24.766 1 90 287 LYS B CA 1
ATOM 4898 C C . LYS B 1 287 ? -2.332 -13.195 -23.688 1 90 287 LYS B C 1
ATOM 4900 O O . LYS B 1 287 ? -2.301 -12.461 -22.688 1 90 287 LYS B O 1
ATOM 4905 N N . ILE B 1 288 ? -1.51 -14.242 -23.828 1 90 288 ILE B N 1
ATOM 4906 C CA . ILE B 1 288 ? -0.534 -14.555 -22.797 1 90 288 ILE B CA 1
ATOM 4907 C C . ILE B 1 288 ? 0.854 -14.695 -23.406 1 90 288 ILE B C 1
ATOM 4909 O O . ILE B 1 288 ? 0.982 -14.867 -24.625 1 90 288 ILE B O 1
ATOM 4913 N N . CYS B 1 289 ? 1.875 -14.477 -22.641 1 86.56 289 CYS B N 1
ATOM 4914 C CA . CYS B 1 289 ? 3.227 -14.898 -22.984 1 86.56 289 CYS B CA 1
ATOM 4915 C C . CYS B 1 289 ? 3.463 -16.344 -22.578 1 86.56 289 CYS B C 1
ATOM 4917 O O . CYS B 1 289 ? 3.473 -16.672 -21.375 1 86.56 289 CYS B O 1
ATOM 4919 N N . LYS B 1 290 ? 3.635 -17.188 -23.578 1 88.38 290 LYS B N 1
ATOM 4920 C CA . LYS B 1 290 ? 3.818 -18.609 -23.312 1 88.38 290 LYS B CA 1
ATOM 4921 C C . LYS B 1 290 ? 5.039 -18.859 -22.438 1 88.38 290 LYS B C 1
ATOM 4923 O O . LYS B 1 290 ? 6.125 -18.344 -22.719 1 88.38 290 LYS B O 1
ATOM 4928 N N . SER B 1 291 ? 4.789 -19.578 -21.344 1 88.5 291 SER B N 1
ATOM 4929 C CA . SER B 1 291 ? 5.855 -19.875 -20.391 1 88.5 291 SER B CA 1
ATOM 4930 C C . SER B 1 291 ? 5.527 -21.094 -19.531 1 88.5 291 SER B C 1
ATOM 4932 O O . SER B 1 291 ? 4.375 -21.531 -19.484 1 88.5 291 SER B O 1
ATOM 4934 N N . GLN B 1 292 ? 6.543 -21.625 -18.922 1 89.44 292 GLN B N 1
ATOM 4935 C CA . GLN B 1 292 ? 6.332 -22.734 -17.984 1 89.44 292 GLN B CA 1
ATOM 4936 C C . GLN B 1 292 ? 5.453 -22.297 -16.812 1 89.44 292 GLN B C 1
ATOM 4938 O O . GLN B 1 292 ? 4.672 -23.094 -16.297 1 89.44 292 GLN B O 1
ATOM 4943 N N . GLN B 1 293 ? 5.566 -21.062 -16.5 1 88 293 GLN B N 1
ATOM 4944 C CA . GLN B 1 293 ? 4.77 -20.516 -15.406 1 88 293 GLN B CA 1
ATOM 4945 C C . GLN B 1 293 ? 3.285 -20.5 -15.758 1 88 293 GLN B C 1
ATOM 4947 O O . GLN B 1 293 ? 2.436 -20.766 -14.906 1 88 293 GLN B O 1
ATOM 4952 N N . PHE B 1 294 ? 3.029 -20.156 -17.016 1 91 294 PHE B N 1
ATOM 4953 C CA . PHE B 1 294 ? 1.646 -20.234 -17.469 1 91 294 PHE B CA 1
ATOM 4954 C C . PHE B 1 294 ? 1.122 -21.656 -17.375 1 91 294 PHE B C 1
ATOM 4956 O O . PHE B 1 294 ? 0.015 -21.891 -16.891 1 91 294 PHE B O 1
ATOM 4963 N N . PHE B 1 295 ? 1.926 -22.578 -17.844 1 93.69 295 PHE B N 1
ATOM 4964 C CA . PHE B 1 295 ? 1.535 -23.984 -17.781 1 93.69 295 PHE B CA 1
ATOM 4965 C C . PHE B 1 295 ? 1.321 -24.438 -16.344 1 93.69 295 PHE B C 1
ATOM 4967 O O . PHE B 1 295 ? 0.396 -25.188 -16.047 1 93.69 295 PHE B O 1
ATOM 4974 N N . GLY B 1 296 ? 2.164 -23.984 -15.469 1 92.38 296 GLY B N 1
ATOM 4975 C CA . GLY B 1 296 ? 1.985 -24.266 -14.055 1 92.38 296 GLY B CA 1
ATOM 4976 C C . GLY B 1 296 ? 0.687 -23.719 -13.492 1 92.38 296 GLY B C 1
ATOM 4977 O O . GLY B 1 296 ? 0.033 -24.359 -12.672 1 92.38 296 GLY B O 1
ATOM 4978 N N . TRP B 1 297 ? 0.379 -22.547 -13.938 1 90.62 297 TRP B N 1
ATOM 4979 C CA . TRP B 1 297 ? -0.871 -21.922 -13.508 1 90.62 297 TRP B CA 1
ATOM 4980 C C . TRP B 1 297 ? -2.07 -22.75 -13.953 1 90.62 297 TRP B C 1
ATOM 4982 O O . TRP B 1 297 ? -2.99 -22.984 -13.164 1 90.62 297 TRP B O 1
ATOM 4992 N N . ILE B 1 298 ? -2.023 -23.25 -15.141 1 94.06 298 ILE B N 1
ATOM 4993 C CA . ILE B 1 298 ? -3.078 -24.109 -15.641 1 94.06 298 ILE B CA 1
ATOM 4994 C C . ILE B 1 298 ? -3.141 -25.391 -14.797 1 94.06 298 ILE B C 1
ATOM 4996 O O . ILE B 1 298 ? -4.223 -25.812 -14.391 1 94.06 298 ILE B O 1
ATOM 5000 N N . ALA B 1 299 ? -2.027 -25.891 -14.523 1 93 299 ALA B N 1
ATOM 5001 C CA . ALA B 1 299 ? -1.944 -27.141 -13.766 1 93 299 ALA B CA 1
ATOM 5002 C C . ALA B 1 299 ? -2.482 -26.969 -12.352 1 93 299 ALA B C 1
ATOM 5004 O O . ALA B 1 299 ? -2.994 -27.906 -11.75 1 93 299 ALA B O 1
ATOM 5005 N N . SER B 1 300 ? -2.365 -25.812 -11.852 1 92 300 SER B N 1
ATOM 5006 C CA . SER B 1 300 ? -2.775 -25.547 -10.477 1 92 300 SER B CA 1
ATOM 5007 C C . SER B 1 300 ? -4.293 -25.594 -10.336 1 92 300 SER B C 1
ATOM 5009 O O . SER B 1 300 ? -4.812 -25.672 -9.219 1 92 300 SER B O 1
ATOM 5011 N N . MET B 1 301 ? -4.93 -25.594 -11.477 1 91.25 301 MET B N 1
ATOM 5012 C CA . MET B 1 301 ? -6.391 -25.547 -11.438 1 91.25 301 MET B CA 1
ATOM 5013 C C . MET B 1 301 ? -6.992 -26.891 -11.812 1 91.25 301 MET B C 1
ATOM 5015 O O . MET B 1 301 ? -8.203 -27 -12.023 1 91.25 301 MET B O 1
ATOM 5019 N N . GLY B 1 302 ? -6.121 -27.828 -11.875 1 89.25 302 GLY B N 1
ATOM 5020 C CA . GLY B 1 302 ? -6.598 -29.156 -12.234 1 89.25 302 GLY B CA 1
ATOM 5021 C C . GLY B 1 302 ? -7.32 -29.188 -13.562 1 89.25 302 GLY B C 1
ATOM 5022 O O . GLY B 1 302 ? -6.805 -28.688 -14.57 1 89.25 302 GLY B O 1
ATOM 5023 N N . LYS B 1 303 ? -8.555 -29.703 -13.555 1 90.31 303 LYS B N 1
ATOM 5024 C CA . LYS B 1 303 ? -9.312 -29.828 -14.805 1 90.31 303 LYS B CA 1
ATOM 5025 C C . LYS B 1 303 ? -10.383 -28.75 -14.898 1 90.31 303 LYS B C 1
ATOM 5027 O O . LYS B 1 303 ? -11.195 -28.75 -15.828 1 90.31 303 LYS B O 1
ATOM 5032 N N . THR B 1 304 ? -10.25 -27.844 -13.992 1 91.75 304 THR B N 1
ATOM 5033 C CA . THR B 1 304 ? -11.234 -26.766 -13.945 1 91.75 304 THR B CA 1
ATOM 5034 C C . THR B 1 304 ? -10.977 -25.766 -15.055 1 91.75 304 THR B C 1
ATOM 5036 O O . THR B 1 304 ? -11.914 -25.125 -15.555 1 91.75 304 THR B O 1
ATOM 5039 N N . VAL B 1 305 ? -9.758 -25.547 -15.391 1 92.75 305 VAL B N 1
ATOM 5040 C CA . VAL B 1 305 ? -9.336 -24.688 -16.5 1 92.75 305 VAL B CA 1
ATOM 5041 C C . VAL B 1 305 ? -8.484 -25.5 -17.469 1 92.75 305 VAL B C 1
ATOM 5043 O O . VAL B 1 305 ? -7.48 -26.094 -17.078 1 92.75 305 VAL B O 1
ATOM 5046 N N . ARG B 1 306 ? -8.906 -25.484 -18.734 1 95.19 306 ARG B N 1
ATOM 5047 C CA . ARG B 1 306 ? -8.195 -26.266 -19.734 1 95.19 306 ARG B CA 1
ATOM 5048 C C . ARG B 1 306 ? -7.887 -25.422 -20.969 1 95.19 306 ARG B C 1
ATOM 5050 O O . ARG B 1 306 ? -8.688 -24.562 -21.359 1 95.19 306 ARG B O 1
ATOM 5057 N N . ILE B 1 307 ? -6.73 -25.688 -21.547 1 95.94 307 ILE B N 1
ATOM 5058 C CA . ILE B 1 307 ? -6.375 -25.047 -22.797 1 95.94 307 ILE B CA 1
ATOM 5059 C C . ILE B 1 307 ? -7.09 -25.75 -23.953 1 95.94 307 ILE B C 1
ATOM 5061 O O . ILE B 1 307 ? -6.824 -26.922 -24.234 1 95.94 307 ILE B O 1
ATOM 5065 N N . VAL B 1 308 ? -7.906 -25.078 -24.609 1 94.25 308 VAL B N 1
ATOM 5066 C CA . VAL B 1 308 ? -8.656 -25.688 -25.688 1 94.25 308 VAL B CA 1
ATOM 5067 C C . VAL B 1 308 ? -8.117 -25.203 -27.031 1 94.25 308 VAL B C 1
ATOM 5069 O O . VAL B 1 308 ? -8.359 -25.828 -28.078 1 94.25 308 VAL B O 1
ATOM 5072 N N . GLY B 1 309 ? -7.406 -24.062 -27.031 1 92.75 309 GLY B N 1
ATOM 5073 C CA . GLY B 1 309 ? -6.812 -23.578 -28.266 1 92.75 309 GLY B CA 1
ATOM 5074 C C . GLY B 1 309 ? -5.703 -22.562 -28.031 1 92.75 309 GLY B C 1
ATOM 5075 O O . GLY B 1 309 ? -5.641 -21.938 -26.984 1 92.75 309 GLY B O 1
ATOM 5076 N N . PRO B 1 310 ? -4.836 -22.453 -29.047 1 95.06 310 PRO B N 1
ATOM 5077 C CA . PRO B 1 310 ? -4.68 -23.25 -30.266 1 95.06 310 PRO B CA 1
ATOM 5078 C C . PRO B 1 310 ? -4.156 -24.656 -29.984 1 95.06 310 PRO B C 1
ATOM 5080 O O . PRO B 1 310 ? -3.656 -24.922 -28.891 1 95.06 310 PRO B O 1
ATOM 5083 N N . LYS B 1 311 ? -4.289 -25.516 -30.938 1 95.44 311 LYS B N 1
ATOM 5084 C CA . LYS B 1 311 ? -3.875 -26.906 -30.766 1 95.44 311 LYS B CA 1
ATOM 5085 C C . LYS B 1 311 ? -2.393 -27 -30.422 1 95.44 311 LYS B C 1
ATOM 5087 O O . LYS B 1 311 ? -1.988 -27.844 -29.609 1 95.44 311 LYS B O 1
ATOM 5092 N N . SER B 1 312 ? -1.637 -26.156 -31 1 95.31 312 SER B N 1
ATOM 5093 C CA . SER B 1 312 ? -0.201 -26.156 -30.734 1 95.31 312 SER B CA 1
ATOM 5094 C C . SER B 1 312 ? 0.093 -25.875 -29.266 1 95.31 312 SER B C 1
ATOM 5096 O O . SER B 1 312 ? 0.958 -26.516 -28.672 1 95.31 312 SER B O 1
ATOM 5098 N N . LEU B 1 313 ? -0.632 -24.969 -28.688 1 95.44 313 LEU B N 1
ATOM 5099 C CA . LEU B 1 313 ? -0.437 -24.609 -27.281 1 95.44 313 LEU B CA 1
ATOM 5100 C C . LEU B 1 313 ? -0.875 -25.766 -26.375 1 95.44 313 LEU B C 1
ATOM 5102 O O . LEU B 1 313 ? -0.213 -26.062 -25.391 1 95.44 313 LEU B O 1
ATOM 5106 N N . ALA B 1 314 ? -1.976 -26.344 -26.734 1 95.94 314 ALA B N 1
ATOM 5107 C CA . ALA B 1 314 ? -2.479 -27.484 -25.953 1 95.94 314 ALA B CA 1
ATOM 5108 C C . ALA B 1 314 ? -1.496 -28.641 -25.984 1 95.94 314 ALA B C 1
ATOM 5110 O O . ALA B 1 314 ? -1.263 -29.297 -24.953 1 95.94 314 ALA B O 1
ATOM 5111 N N . GLU B 1 315 ? -0.941 -28.891 -27.125 1 95.75 315 GLU B N 1
ATOM 5112 C CA . GLU B 1 315 ? 0.029 -29.969 -27.281 1 95.75 315 GLU B CA 1
ATOM 5113 C C . GLU B 1 315 ? 1.315 -29.672 -26.516 1 95.75 315 GLU B C 1
ATOM 5115 O O . GLU B 1 315 ? 1.91 -30.562 -25.906 1 95.75 315 GLU B O 1
ATOM 5120 N N . GLU B 1 316 ? 1.674 -28.469 -26.594 1 95.19 316 GLU B N 1
ATOM 5121 C CA . GLU B 1 316 ? 2.865 -28.062 -25.844 1 95.19 316 GLU B CA 1
ATOM 5122 C C . GLU B 1 316 ? 2.674 -28.266 -24.344 1 95.19 316 GLU B C 1
ATOM 5124 O O . GLU B 1 316 ? 3.609 -28.641 -23.641 1 95.19 316 GLU B O 1
ATOM 5129 N N . TYR B 1 317 ? 1.499 -27.906 -23.922 1 95.69 317 TYR B N 1
ATOM 5130 C CA . TYR B 1 317 ? 1.184 -28.109 -22.516 1 95.69 317 TYR B CA 1
ATOM 5131 C C . TYR B 1 317 ? 1.25 -29.578 -22.141 1 95.69 317 TYR B C 1
ATOM 5133 O O . TYR B 1 317 ? 1.819 -29.938 -21.109 1 95.69 317 TYR B O 1
ATOM 5141 N N . ARG B 1 318 ? 0.704 -30.438 -22.969 1 95.44 318 ARG B N 1
ATOM 5142 C CA . ARG B 1 318 ? 0.737 -31.875 -22.719 1 95.44 318 ARG B CA 1
ATOM 5143 C C . ARG B 1 318 ? 2.17 -32.406 -22.719 1 95.44 318 ARG B C 1
ATOM 5145 O O . ARG B 1 318 ? 2.541 -33.219 -21.859 1 95.44 318 ARG B O 1
ATOM 5152 N N . ASP B 1 319 ? 2.902 -31.953 -23.703 1 95.69 319 ASP B N 1
ATOM 5153 C CA . ASP B 1 319 ? 4.305 -32.344 -23.766 1 95.69 319 ASP B CA 1
ATOM 5154 C C . ASP B 1 319 ? 5.066 -31.891 -22.531 1 95.69 319 ASP B C 1
ATOM 5156 O O . ASP B 1 319 ? 5.941 -32.594 -22.031 1 95.69 319 ASP B O 1
ATOM 5160 N N . TYR B 1 320 ? 4.684 -30.734 -22.094 1 95.25 320 TYR B N 1
ATOM 5161 C CA . TYR B 1 320 ? 5.305 -30.203 -20.891 1 95.25 320 TYR B CA 1
ATOM 5162 C C . TYR B 1 320 ? 4.996 -31.078 -19.688 1 95.25 320 TYR B C 1
ATOM 5164 O O . TYR B 1 320 ? 5.898 -31.438 -18.922 1 95.25 320 TYR B O 1
ATOM 5172 N N . LEU B 1 321 ? 3.771 -31.453 -19.5 1 95.31 321 LEU B N 1
ATOM 5173 C CA . LEU B 1 321 ? 3.365 -32.312 -18.391 1 95.31 321 LEU B CA 1
ATOM 5174 C C . LEU B 1 321 ? 4.078 -33.656 -18.453 1 95.31 321 LEU B C 1
ATOM 5176 O O . LEU B 1 321 ? 4.52 -34.188 -17.422 1 95.31 321 LEU B O 1
ATOM 5180 N N . ARG B 1 322 ? 4.203 -34.219 -19.672 1 94.88 322 ARG B N 1
ATOM 5181 C CA . ARG B 1 322 ? 4.902 -35.469 -19.859 1 94.88 322 ARG B CA 1
ATOM 5182 C C . ARG B 1 322 ? 6.371 -35.375 -19.453 1 94.88 322 ARG B C 1
ATOM 5184 O O . ARG B 1 322 ? 6.938 -36.281 -18.875 1 94.88 322 ARG B O 1
ATOM 5191 N N . SER B 1 323 ? 6.871 -34.281 -19.844 1 94.56 323 SER B N 1
ATOM 5192 C CA . SER B 1 323 ? 8.281 -34.062 -19.516 1 94.56 323 SER B CA 1
ATOM 5193 C C . SER B 1 323 ? 8.5 -34.031 -18.016 1 94.56 323 SER B C 1
ATOM 5195 O O . SER B 1 323 ? 9.562 -34.438 -17.531 1 94.56 323 SER B O 1
ATOM 5197 N N . LEU B 1 324 ? 7.523 -33.531 -17.25 1 93.69 324 LEU B N 1
ATOM 5198 C CA . LEU B 1 324 ? 7.629 -33.438 -15.797 1 93.69 324 LEU B CA 1
ATOM 5199 C C . LEU B 1 324 ? 7.562 -34.844 -15.18 1 93.69 324 LEU B C 1
ATOM 5201 O O . LEU B 1 324 ? 8.125 -35.062 -14.109 1 93.69 324 LEU B O 1
ATOM 5205 N N . LEU B 1 325 ? 6.891 -35.75 -15.875 1 93.06 325 LEU B N 1
ATOM 5206 C CA . LEU B 1 325 ? 6.703 -37.094 -15.375 1 93.06 325 LEU B CA 1
ATOM 5207 C C . LEU B 1 325 ? 7.938 -37.969 -15.641 1 93.06 325 LEU B C 1
ATOM 5209 O O . LEU B 1 325 ? 8.18 -38.938 -14.945 1 93.06 325 LEU B O 1
ATOM 5213 N N . GLU B 1 326 ? 8.734 -37.781 -16.781 1 84.25 326 GLU B N 1
ATOM 5214 C CA . GLU B 1 326 ? 9.891 -38.562 -17.172 1 84.25 326 GLU B CA 1
ATOM 5215 C C . GLU B 1 326 ? 11.039 -38.406 -16.188 1 84.25 326 GLU B C 1
ATOM 5217 O O . GLU B 1 326 ? 11.945 -39.25 -16.125 1 84.25 326 GLU B O 1
ATOM 5222 N N . GLU B 1 327 ? 10.992 -37.688 -15.148 1 61.47 327 GLU B N 1
ATOM 5223 C CA . GLU B 1 327 ? 12.133 -37.656 -14.234 1 61.47 327 GLU B CA 1
ATOM 5224 C C . GLU B 1 327 ? 11.953 -38.688 -13.102 1 61.47 327 GLU B C 1
ATOM 5226 O O . GLU B 1 327 ? 10.836 -38.906 -12.648 1 61.47 327 GLU B O 1
#